Protein AF-A0A1X2GRR2-F1 (afdb_monomer)

Mean predicted aligned error: 10.06 Å

Radius of gyration: 29.76 Å; Cα contacts (8 Å, |Δi|>4): 1012; chains: 1; bounding box: 67×93×91 Å

InterPro domains:
  IPR001394 Peptidase C19, ubiquitin carboxyl-terminal hydrolase [PF00443] (176-489)
  IPR002083 MATH/TRAF domain [PF22486] (32-148)
  IPR002083 MATH/TRAF domain [PS50144] (28-150)
  IPR002083 MATH/TRAF domain [SM00061] (33-133)
  IPR008974 TRAF-like [G3DSA:2.60.210.10] (25-172)
  IPR018200 Ubiquitin specific protease, conserved site [PS00972] (177-192)
  IPR018200 Ubiquitin specific protease, conserved site [PS00973] (408-425)
  IPR028889 Ubiquitin specific protease UPS, catalytic domain [PS50235] (176-492)
  IPR038765 Papain-like cysteine peptidase superfamily [SSF54001] (171-512)
  IPR050164 Ubiquitin carboxyl-terminal hydrolases [PTHR24006] (42-492)

Solvent-accessible surface area (backbone atoms only — not comparable to full-atom values): 29250 Å² total; per-residue (Å²): 142,83,87,91,80,81,80,80,74,67,75,79,67,60,87,85,76,81,86,66,87,82,59,52,69,72,30,73,48,74,50,77,37,79,42,73,55,55,88,75,58,55,67,71,42,73,50,68,75,49,76,53,69,92,42,44,35,30,41,37,38,14,75,57,22,63,97,42,72,66,13,25,14,43,31,44,32,53,67,59,97,86,59,62,85,84,46,70,48,33,34,42,36,34,46,32,44,14,15,75,90,40,68,82,48,56,52,77,51,71,54,73,44,41,35,29,77,90,40,48,58,53,74,31,60,76,60,42,52,48,74,53,33,50,76,70,42,26,39,45,91,47,19,27,28,40,35,36,42,41,30,30,38,60,61,93,54,80,54,60,69,54,78,66,93,81,63,53,24,27,84,79,66,71,38,41,16,35,49,69,76,75,33,39,32,37,57,47,24,51,50,53,56,48,54,43,31,28,45,55,44,54,39,50,47,43,44,81,75,67,94,70,89,52,71,58,43,47,65,57,30,48,40,51,50,55,50,44,52,73,70,46,70,58,56,42,75,57,66,59,37,47,38,18,75,67,44,53,83,66,55,36,57,46,78,65,58,51,68,61,52,50,51,56,50,52,56,53,46,46,65,64,17,57,96,42,90,24,42,63,47,58,53,66,36,30,41,20,35,32,36,41,37,40,36,40,73,91,48,102,48,72,52,72,49,79,45,77,38,63,60,46,79,32,56,44,78,100,20,65,28,58,67,51,19,52,53,59,61,47,44,70,44,78,24,45,86,95,56,38,40,77,42,88,97,65,45,74,34,46,24,38,36,34,43,44,36,47,39,83,28,49,37,37,38,37,36,45,49,36,67,47,75,40,78,89,78,73,40,78,43,74,60,41,57,41,36,45,75,64,66,62,47,77,45,56,93,61,37,72,50,78,90,61,83,46,38,26,32,59,34,31,38,34,29,40,34,48,53,96,95,54,66,49,36,27,20,39,35,39,63,63,93,60,100,55,38,31,37,37,49,40,50,42,36,41,60,48,53,70,56,63,65,41,66,61,24,22,32,35,92,61,85,73,70,100,63,90,70,98,79,7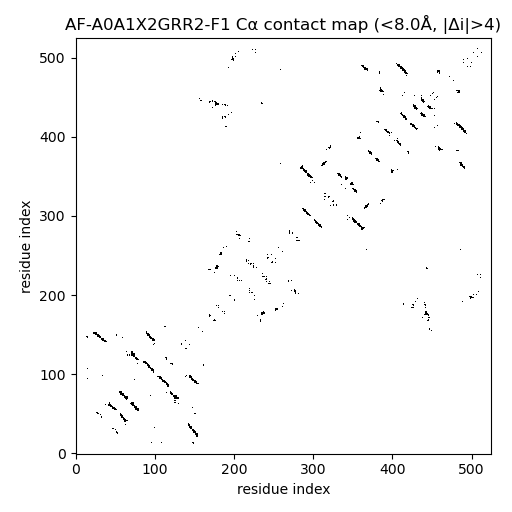0,54,74,72,60,60,48,51,58,34,20,26,58,37,35,39,34,29,35,30,55,94,45,43,71,64,39,53,37,84,85,50,78,87,67,54,49,68,72,69,70,56,57,58,67,61,61,73,59,67,81,78,78,130

Secondary structure (DSSP, 8-state):
-----SSSSSTTSSPPPPP-TT--EEEEEEEEEEES-GGG--SSEEEEEEEETTEEEEEEEETT-SSSTTEEEEEEEE--TT--TT-EEEEEEEEEEEETTEEEEEEEEEEEEEEESS--EEEEEEEEEHHHHHHTTSSBTTBEEEEEEEEEE--SSS-TT--GGG--HHHHHS---B---SS-HHHHHHHHHHHT-HHHHHHHHTS---S---TT-HHHHHHHHHHHHHH-SSPB--HHHHHHTT--TTGGG----HHHHHHHHHHHHHHHHTTSTTTTHHHHHH-EEEEEEEEESSSS-EEEEEEEES-EEEE-TT-SBHHHHHHHHTSPEEE-GGG-EEETTTEEE-EEEEEEEEE--SEEEEEEE-EEEETTTTEEEE--B--B--SEEE-GGGBS--SS--EEEEEEEEEEEE-SSSEEEEEEE--SSSS-EEEEETTEEEEE-HHHHTGGGS-BSS---SS--TT--HHHHHHTTEEEEEEEEEEGGGHHHHTPPP-GGGS-HHHHHHHHHHTTTTS--

Sequence (525 aa):
MHSPNKHKHDEKQQPTLPDLRGLEVTDTQVCQWHIKEWSKLSQKCHGPMFQVGGYYWRLLLYPQGNGIRDTVSLYLEIMTDELPDDWAVCAQFCLSIANPTKPNHRFDNHTTHRFCAEEVDWGFTRFYDLKQLEKNHYLSHDQTVISVMLRTVKDPTGVLWRSFANYDSRKETGYVGIKNQGATCYMNSLLQSLFCINAFRLAVYQIPVGQEHSSKNVGLALQKVFYQLEQSKDPINTTELTRSFGWDTVDGFMQHDVQEFSRILLENLETKMKNTPADGSIERLFVGKMKSFIKCIDVEYESSRVEDFYDIQLNVVDCPDVKASFQQYVQEETMDGENQYMAEGHGLQNARKGVIFERFPPVLHLHLKRFHYNAVDNVMVKINDRYEFPSTLCLNEFCTDTSQEYTYQLQSVLVHSGDLDSGHYFAIIHPGKEEKWFKFDDEFVIPVTQTEVFEDNFGQTTPAPRMALPAMSPTDATKNFTNAYMLVYLQKSLLDSLLHPVTDADIPVHLRFGQKDLNKKCWIM

Organism: NCBI:txid101127

Nearest PDB structures (foldseek):
  5kye-assembly2_B  TM=9.660E-01  e=2.876E-46  Homo sapiens
  7cm2-assembly1_A  TM=9.521E-01  e=3.226E-43  Homo sapiens
  7xhk-assembly1_B  TM=9.499E-01  e=7.039E-43  Homo sapiens
  5fwi-assembly1_C  TM=9.406E-01  e=6.798E-41  Homo sapiens
  9fiu-assembly2_B  TM=9.412E-01  e=2.317E-40  Homo sapiens

pLDDT: mean 86.51, std 16.3, range [29.38, 98.62]

Foldseek 3Di:
DDDDDPPPPPPLQDDDFDDPPPFDFQWKDKDKFKFDALVPDDQWDWGDWDDTPNWIKIKIWRLQFDVDGQAIWIKIFTDPPPPDQFDKWKKKKKKKQAAPVGSNLIDIDIDIAIDHPVRRMDGGRRRDGNVVCVVSRSQDPSIIMIMMIMTITDDPFSCVRHDCPPDFQCVRPVWFFAAQLAQCQLVRQVLVLQLLFVLSLLLLLQQDDPPPPDLQPLSVLSLLVSVCRNPPRFHHYSVSNCVNVVDDSVNSNDHDDSVVVVVVSLVVVQVRCPPTPSHCVSVQAQKFKKKKKKAFDPDGDIDIDIDIDRAAEFEPPPAQEPVSRLVVQFDWDWQDDPRFDQGVVPGGGTITIGMATATGHQKYKYFYPQWDQDPVVRDIWGNQAFYFYDQKDFCCVRHPDPVDGQIWGWAKFWKWWDIDVDIGIWMWGDSAPDPWIWIRRRRHITTDDPCVRTVLARGDNDDDPPDDDPDDDPVVVRSNRMHGGMIIIGRPVCRCVRNPDDDPVSRDPVSVPVVVVVVVVPPDD

Structure (mmCIF, N/CA/C/O backbone):
data_AF-A0A1X2GRR2-F1
#
_entry.id   AF-A0A1X2GRR2-F1
#
loop_
_atom_site.group_PDB
_atom_site.id
_atom_site.type_symbol
_atom_site.label_atom_id
_atom_site.label_alt_id
_atom_site.label_comp_id
_atom_site.label_asym_id
_atom_site.label_entity_id
_atom_site.label_seq_id
_atom_site.pdbx_PDB_ins_code
_atom_site.Cartn_x
_atom_site.Cartn_y
_atom_site.Cartn_z
_atom_site.occupancy
_atom_site.B_iso_or_equiv
_atom_site.auth_seq_id
_atom_site.auth_comp_id
_atom_site.auth_asym_id
_atom_site.auth_atom_id
_atom_site.pdbx_PDB_model_num
ATOM 1 N N . MET A 1 1 ? 4.171 -50.796 -31.553 1.00 35.50 1 MET A N 1
ATOM 2 C CA . MET A 1 1 ? 5.296 -50.026 -30.980 1.00 35.50 1 MET A CA 1
ATOM 3 C C . MET A 1 1 ? 5.437 -48.738 -31.777 1.00 35.50 1 MET A C 1
ATOM 5 O O . MET A 1 1 ? 5.972 -48.754 -32.875 1.00 35.50 1 MET A O 1
ATOM 9 N N . HIS A 1 2 ? 4.843 -47.652 -31.292 1.00 33.16 2 HIS A N 1
ATOM 10 C CA . HIS A 1 2 ? 5.022 -46.305 -31.836 1.00 33.16 2 HIS A CA 1
ATOM 11 C C . HIS A 1 2 ? 5.703 -45.494 -30.739 1.00 33.16 2 HIS A C 1
ATOM 13 O O . HIS A 1 2 ? 5.140 -45.357 -29.657 1.00 33.16 2 HIS A O 1
ATOM 19 N N . SER A 1 3 ? 6.929 -45.037 -30.990 1.00 29.38 3 SER A N 1
ATOM 20 C CA . SER A 1 3 ? 7.673 -44.173 -30.072 1.00 29.38 3 SER A CA 1
ATOM 21 C C . SER A 1 3 ? 7.195 -42.726 -30.213 1.00 29.38 3 SER A C 1
ATOM 23 O O . SER A 1 3 ? 7.355 -42.160 -31.295 1.00 29.38 3 SER A O 1
ATOM 25 N N . PRO A 1 4 ? 6.688 -42.082 -29.148 1.00 38.88 4 PRO A N 1
ATOM 26 C CA . PRO A 1 4 ? 6.468 -40.647 -29.115 1.00 38.88 4 PRO A CA 1
ATOM 27 C C . PRO A 1 4 ? 7.668 -40.003 -28.414 1.00 38.88 4 PRO A C 1
ATOM 29 O O . PRO A 1 4 ? 7.701 -39.917 -27.193 1.00 38.88 4 PRO A O 1
ATOM 32 N N . ASN A 1 5 ? 8.709 -39.616 -29.157 1.00 35.03 5 ASN A N 1
ATOM 33 C CA . ASN A 1 5 ? 9.834 -38.893 -28.545 1.00 35.03 5 ASN A CA 1
ATOM 34 C C . ASN A 1 5 ? 10.646 -38.054 -29.547 1.00 35.03 5 ASN A C 1
ATOM 36 O O . ASN A 1 5 ? 11.865 -38.165 -29.633 1.00 35.03 5 ASN A O 1
ATOM 40 N N . LYS A 1 6 ? 9.966 -37.205 -30.329 1.00 33.22 6 LYS A N 1
ATOM 41 C CA . LYS A 1 6 ? 10.629 -36.173 -31.152 1.00 33.22 6 LYS A CA 1
ATOM 42 C C . LYS A 1 6 ? 10.400 -34.729 -30.686 1.00 33.22 6 LYS A C 1
ATOM 44 O O . LYS A 1 6 ? 11.060 -33.848 -31.208 1.00 33.22 6 LYS A O 1
ATOM 49 N N . HIS A 1 7 ? 9.564 -34.483 -29.673 1.00 32.44 7 HIS A N 1
ATOM 50 C CA . HIS A 1 7 ? 9.246 -33.115 -29.227 1.00 32.44 7 HIS A CA 1
ATOM 51 C C . HIS A 1 7 ? 10.028 -32.607 -28.000 1.00 32.44 7 HIS A C 1
ATOM 53 O O . HIS A 1 7 ? 9.889 -31.445 -27.655 1.00 32.44 7 HIS A O 1
ATOM 59 N N . LYS A 1 8 ? 10.881 -33.419 -27.355 1.00 30.50 8 LYS A N 1
ATOM 60 C CA . LYS A 1 8 ? 11.639 -33.002 -26.150 1.00 30.50 8 LYS A CA 1
ATOM 61 C C . LYS A 1 8 ? 13.083 -32.533 -26.395 1.00 30.50 8 LYS A C 1
ATOM 63 O O . LYS A 1 8 ? 13.771 -32.190 -25.440 1.00 30.50 8 LYS A O 1
ATOM 68 N N . HIS A 1 9 ? 13.571 -32.536 -27.639 1.00 29.91 9 HIS A N 1
ATOM 69 C CA . HIS A 1 9 ? 14.972 -32.193 -27.939 1.00 29.91 9 HIS A CA 1
ATOM 70 C C . HIS A 1 9 ? 15.207 -30.754 -28.436 1.00 29.91 9 HIS A C 1
ATOM 72 O O . HIS A 1 9 ? 16.358 -30.314 -28.417 1.00 29.91 9 HIS A O 1
ATOM 78 N N . ASP A 1 10 ? 14.155 -30.005 -28.784 1.00 33.16 10 ASP A N 1
ATOM 79 C CA . ASP A 1 10 ? 14.280 -28.616 -29.261 1.00 33.16 10 ASP A CA 1
ATOM 80 C C . ASP A 1 10 ? 14.211 -27.558 -28.142 1.00 33.16 10 ASP A C 1
ATOM 82 O O . ASP A 1 10 ? 14.703 -26.446 -28.319 1.00 33.16 10 ASP A O 1
ATOM 86 N N . GLU A 1 11 ? 13.718 -27.896 -26.944 1.00 36.94 11 GLU A N 1
ATOM 87 C CA . GLU A 1 11 ? 13.597 -26.936 -25.827 1.00 36.94 11 GLU A CA 1
ATOM 88 C C . GLU A 1 11 ? 14.941 -26.500 -25.210 1.00 36.94 11 GLU A C 1
ATOM 90 O O . GLU A 1 11 ? 15.009 -25.474 -24.542 1.00 36.94 11 GLU A O 1
ATOM 95 N N . LYS A 1 12 ? 16.045 -27.226 -25.442 1.00 40.47 12 LYS A N 1
ATOM 96 C CA . LYS A 1 12 ? 17.364 -26.895 -24.856 1.00 40.47 12 LYS A CA 1
ATOM 97 C C . LYS A 1 12 ? 18.207 -25.905 -25.670 1.00 40.47 12 LYS A C 1
ATOM 99 O O . LYS A 1 12 ? 19.346 -25.648 -25.292 1.00 40.47 12 LYS A O 1
ATOM 104 N N . GLN A 1 13 ? 17.691 -25.374 -26.779 1.00 53.25 13 GLN A N 1
ATOM 105 C CA . GLN A 1 13 ? 18.485 -24.575 -27.727 1.00 53.25 13 GLN A CA 1
ATOM 106 C C . GLN A 1 13 ? 18.235 -23.062 -27.641 1.00 53.25 13 GLN A C 1
ATOM 108 O O . GLN A 1 13 ? 18.992 -22.292 -28.227 1.00 53.25 13 GLN A O 1
ATOM 113 N N . GLN A 1 14 ? 17.231 -22.607 -26.888 1.00 62.09 14 GLN A N 1
ATOM 114 C CA . GLN A 1 14 ? 16.845 -21.191 -26.824 1.00 62.09 14 GLN A CA 1
ATOM 115 C C . GLN A 1 14 ? 17.313 -20.514 -25.524 1.00 62.09 14 GLN A C 1
ATOM 117 O O . GLN A 1 14 ? 17.547 -21.215 -24.532 1.00 62.09 14 GLN A O 1
ATOM 122 N N . PRO A 1 15 ? 17.515 -19.180 -25.519 1.00 66.69 15 PRO A N 1
ATOM 123 C CA . PRO A 1 15 ? 17.729 -18.411 -24.294 1.00 66.69 15 PRO A CA 1
ATOM 124 C C . PRO A 1 15 ? 16.614 -18.703 -23.287 1.00 66.69 15 PRO A C 1
ATOM 126 O O . PRO A 1 15 ? 15.466 -18.883 -23.677 1.00 66.69 15 PRO A O 1
ATOM 129 N N . THR A 1 16 ? 16.933 -18.783 -21.998 1.00 75.62 16 THR A N 1
ATOM 130 C CA . THR A 1 16 ? 15.918 -18.979 -20.955 1.00 75.62 16 THR A CA 1
ATOM 131 C C . THR A 1 16 ? 15.627 -17.654 -20.281 1.00 75.62 16 THR A C 1
ATOM 133 O O . THR A 1 16 ? 16.532 -17.020 -19.742 1.00 75.62 16 THR A O 1
ATOM 136 N N . LEU A 1 17 ? 14.361 -17.257 -20.291 1.00 85.69 17 LEU A N 1
ATOM 137 C CA . LEU A 1 17 ? 13.881 -16.092 -19.562 1.00 85.69 17 LEU A CA 1
ATOM 138 C C . LEU A 1 17 ? 13.342 -16.493 -18.182 1.00 85.69 17 LEU A C 1
ATOM 140 O O . LEU A 1 17 ? 12.658 -17.520 -18.099 1.00 85.69 17 LEU A O 1
ATOM 144 N N . PRO A 1 18 ? 13.601 -15.696 -17.126 1.00 84.69 18 PRO A N 1
ATOM 145 C CA . PRO A 1 18 ? 13.010 -15.920 -15.810 1.00 84.69 18 PRO A CA 1
ATOM 146 C C . PRO A 1 18 ? 11.480 -15.971 -15.858 1.00 84.69 18 PRO A C 1
ATOM 148 O O . PRO A 1 18 ? 10.856 -15.365 -16.735 1.00 84.69 18 PRO A O 1
ATOM 151 N N . ASP A 1 19 ? 10.883 -16.672 -14.896 1.00 81.38 19 ASP A N 1
ATOM 152 C CA . ASP A 1 19 ? 9.433 -16.675 -14.701 1.00 81.38 19 ASP A CA 1
ATOM 153 C C . ASP A 1 19 ? 8.919 -15.266 -14.351 1.00 81.38 19 ASP A C 1
ATOM 155 O O . ASP A 1 19 ? 9.560 -14.520 -13.608 1.00 81.38 19 ASP A O 1
ATOM 159 N N . LEU A 1 20 ? 7.757 -14.909 -14.899 1.00 81.19 20 LEU A N 1
ATOM 160 C CA . LEU A 1 20 ? 7.111 -13.604 -14.744 1.00 81.19 20 LEU A CA 1
ATOM 161 C C . LEU A 1 20 ? 6.068 -13.582 -13.613 1.00 81.19 20 LEU A C 1
ATOM 163 O O . LEU A 1 20 ? 5.312 -12.620 -13.503 1.00 81.19 20 LEU A O 1
ATOM 167 N N . ARG A 1 21 ? 6.030 -14.625 -12.769 1.00 70.50 21 ARG A N 1
ATOM 168 C CA . ARG A 1 21 ? 5.230 -14.696 -11.529 1.00 70.50 21 ARG A CA 1
ATOM 169 C C . ARG A 1 21 ? 3.753 -14.340 -11.727 1.00 70.50 21 ARG A C 1
ATOM 171 O O . ARG A 1 21 ? 3.170 -13.597 -10.947 1.00 70.50 21 ARG A O 1
ATOM 178 N N . GLY A 1 22 ? 3.152 -14.872 -12.788 1.00 73.69 22 GLY A N 1
ATOM 179 C CA . GLY A 1 22 ? 1.725 -14.695 -13.065 1.00 73.69 22 GLY A CA 1
ATOM 180 C C . GLY A 1 22 ? 1.360 -13.474 -13.913 1.00 73.69 22 GLY A C 1
ATOM 181 O O . GLY A 1 22 ? 0.179 -13.306 -14.210 1.00 73.69 22 GLY A O 1
ATOM 182 N N . LEU A 1 23 ? 2.326 -12.658 -14.364 1.00 84.38 23 LEU A N 1
ATOM 183 C CA . LEU A 1 23 ? 2.036 -11.660 -15.398 1.00 84.38 23 LEU A CA 1
ATOM 184 C C . LEU A 1 23 ? 1.640 -12.348 -16.712 1.00 84.38 23 LEU A C 1
ATOM 186 O O . LEU A 1 23 ? 2.278 -13.303 -17.163 1.00 84.38 23 LEU A O 1
ATOM 190 N N . GLU A 1 24 ? 0.584 -11.834 -17.337 1.00 88.94 24 GLU A N 1
ATOM 191 C CA . GLU A 1 24 ? 0.041 -12.371 -18.581 1.00 88.94 24 GLU A CA 1
ATOM 192 C C . GLU A 1 24 ? 0.979 -12.035 -19.751 1.00 88.94 24 GLU A C 1
ATOM 194 O O . GLU A 1 24 ? 1.121 -10.875 -20.151 1.00 88.94 24 GLU A O 1
ATOM 199 N N . VAL A 1 25 ? 1.629 -13.059 -20.306 1.00 91.81 25 VAL A N 1
ATOM 200 C CA . VAL A 1 25 ? 2.426 -12.930 -21.530 1.00 91.81 25 VAL A CA 1
ATOM 201 C C . VAL A 1 25 ? 1.478 -12.839 -22.718 1.00 91.81 25 VAL A C 1
ATOM 203 O O . VAL A 1 25 ? 0.693 -13.754 -22.954 1.00 91.81 25 VAL A O 1
ATOM 206 N N . THR A 1 26 ? 1.559 -11.744 -23.471 1.00 93.06 26 THR A N 1
ATOM 207 C CA . THR A 1 26 ? 0.682 -11.516 -24.627 1.00 93.06 26 THR A CA 1
ATOM 208 C C . THR A 1 26 ? 1.210 -12.173 -25.891 1.00 93.06 26 THR A C 1
ATOM 210 O O . THR A 1 26 ? 0.425 -12.669 -26.693 1.00 93.06 26 THR A O 1
ATOM 213 N N . ASP A 1 27 ? 2.530 -12.196 -26.072 1.00 94.56 27 ASP A N 1
ATOM 214 C CA . ASP A 1 27 ? 3.179 -12.807 -27.227 1.00 94.56 27 ASP A CA 1
ATOM 215 C C . ASP A 1 27 ? 4.635 -13.164 -26.894 1.00 94.56 27 ASP A C 1
ATOM 217 O O . ASP A 1 27 ? 5.236 -12.626 -25.958 1.00 94.56 27 ASP A O 1
ATOM 221 N N . THR A 1 28 ? 5.214 -14.114 -27.622 1.00 94.88 28 THR A N 1
ATOM 222 C CA . THR A 1 28 ? 6.602 -14.550 -27.444 1.00 94.88 28 THR A CA 1
ATOM 223 C C . THR A 1 28 ? 7.218 -14.942 -28.772 1.00 94.88 28 THR A C 1
ATOM 225 O O . THR A 1 28 ? 6.687 -15.784 -29.493 1.00 94.88 28 THR A O 1
ATOM 228 N N . GLN A 1 29 ? 8.406 -14.416 -29.052 1.00 94.44 29 GLN A N 1
ATOM 229 C CA . GLN A 1 29 ? 9.152 -14.782 -30.247 1.00 94.44 29 GLN A CA 1
ATOM 230 C C . GLN A 1 29 ? 10.656 -14.820 -29.988 1.00 94.44 29 GLN A C 1
ATOM 232 O O . GLN A 1 29 ? 11.180 -14.174 -29.080 1.00 94.44 29 GLN A O 1
ATOM 237 N N . VAL A 1 30 ? 11.359 -15.580 -30.825 1.00 93.69 30 VAL A N 1
ATOM 238 C CA . VAL A 1 30 ? 12.819 -15.582 -30.896 1.00 93.69 30 VAL A CA 1
ATOM 239 C C . VAL A 1 30 ? 13.236 -15.105 -32.279 1.00 93.69 30 VAL A C 1
ATOM 241 O O . VAL A 1 30 ? 12.767 -15.635 -33.284 1.00 93.69 30 VAL A O 1
ATOM 244 N N . CYS A 1 31 ? 14.141 -14.134 -32.330 1.00 94.56 31 CYS A N 1
ATOM 245 C CA . CYS A 1 31 ? 14.739 -13.641 -33.563 1.00 94.56 31 CYS A CA 1
ATOM 246 C C . CYS A 1 31 ? 16.255 -13.859 -33.536 1.00 94.56 31 CYS A C 1
ATOM 248 O O . CYS A 1 31 ? 16.897 -13.716 -32.494 1.00 94.56 31 CYS A O 1
ATOM 250 N N . GLN A 1 32 ? 16.833 -14.222 -34.682 1.00 94.50 32 GLN A N 1
ATOM 251 C CA . GLN A 1 32 ? 18.264 -14.479 -34.835 1.00 94.50 32 GLN A CA 1
ATOM 252 C C . GLN A 1 32 ? 18.849 -13.653 -35.975 1.00 94.50 32 GLN A C 1
ATOM 254 O O . GLN A 1 32 ? 18.306 -13.593 -37.078 1.00 94.50 32 GLN A O 1
ATOM 259 N N . TRP A 1 33 ? 20.023 -13.090 -35.730 1.00 96.19 33 TRP A N 1
ATOM 260 C CA . TRP A 1 33 ? 20.804 -12.321 -36.676 1.00 96.19 33 TRP A CA 1
ATOM 261 C C . TRP A 1 33 ? 22.175 -12.964 -36.869 1.00 96.19 33 TRP A C 1
ATOM 263 O O . TRP A 1 33 ? 23.028 -12.961 -35.981 1.00 96.19 33 TRP A O 1
ATOM 273 N N . HIS A 1 34 ? 22.376 -13.528 -38.058 1.00 95.62 34 HIS A N 1
ATOM 274 C CA . HIS A 1 34 ? 23.629 -14.165 -38.445 1.00 95.62 34 HIS A CA 1
ATOM 275 C C . HIS A 1 34 ? 24.565 -13.126 -39.066 1.00 95.62 34 HIS A C 1
ATOM 277 O O . HIS A 1 34 ? 24.311 -12.631 -40.167 1.00 95.62 34 HIS A O 1
ATOM 283 N N . ILE A 1 35 ? 25.657 -12.820 -38.373 1.00 96.12 35 ILE A N 1
ATOM 284 C CA . ILE A 1 35 ? 26.683 -11.880 -38.822 1.00 96.12 35 ILE A CA 1
ATOM 285 C C . ILE A 1 35 ? 27.817 -12.691 -39.443 1.00 96.12 35 ILE A C 1
ATOM 287 O O . ILE A 1 35 ? 28.409 -13.540 -38.781 1.00 96.12 35 ILE A O 1
ATOM 291 N N . LYS A 1 36 ? 28.099 -12.439 -40.727 1.00 94.38 36 LYS A N 1
ATOM 292 C CA . LYS A 1 36 ? 29.127 -13.163 -41.497 1.00 94.38 36 LYS A CA 1
ATOM 293 C C . LYS A 1 36 ? 30.471 -12.434 -41.596 1.00 94.38 36 LYS A C 1
ATOM 295 O O . LYS A 1 36 ? 31.463 -13.074 -41.923 1.00 94.38 36 LYS A O 1
ATOM 300 N N . GLU A 1 37 ? 30.474 -11.119 -41.388 1.00 94.38 37 GLU A N 1
ATOM 301 C CA . GLU A 1 37 ? 31.654 -10.255 -41.526 1.00 94.38 37 GLU A CA 1
ATOM 302 C C . GLU A 1 37 ? 31.635 -9.170 -40.433 1.00 94.38 37 GLU A C 1
ATOM 304 O O . GLU A 1 37 ? 31.295 -8.014 -40.690 1.00 94.38 37 GLU A O 1
ATOM 309 N N . TRP A 1 38 ? 31.925 -9.552 -39.184 1.00 94.50 38 TRP A N 1
ATOM 310 C CA . TRP A 1 38 ? 31.901 -8.660 -38.015 1.00 94.50 38 TRP A CA 1
ATOM 311 C C . TRP A 1 38 ? 32.826 -7.449 -38.175 1.00 94.50 38 TRP A C 1
ATOM 313 O O . TRP A 1 38 ? 32.446 -6.321 -37.865 1.00 94.50 38 TRP A O 1
ATOM 323 N N . SER A 1 39 ? 34.020 -7.662 -38.721 1.00 92.00 39 SER A N 1
ATOM 324 C CA . SER A 1 39 ? 35.040 -6.638 -38.946 1.00 92.00 39 SER A CA 1
ATOM 325 C C . SER A 1 39 ? 34.598 -5.506 -39.881 1.00 92.00 39 SER A C 1
ATOM 327 O O . SER A 1 39 ? 35.150 -4.408 -39.816 1.00 92.00 39 SER A O 1
ATOM 329 N N . LYS A 1 40 ? 33.594 -5.750 -40.735 1.00 94.19 40 LYS A N 1
ATOM 330 C CA . LYS A 1 40 ? 33.056 -4.768 -41.690 1.00 94.19 40 LYS A CA 1
ATOM 331 C C . LYS A 1 40 ? 31.858 -3.985 -41.159 1.00 94.19 40 LYS A C 1
ATOM 333 O O . LYS A 1 40 ? 31.351 -3.110 -41.862 1.00 94.19 40 LYS A O 1
ATOM 338 N N . LEU A 1 41 ? 31.376 -4.306 -39.960 1.00 93.81 41 LEU A N 1
ATOM 339 C CA . LEU A 1 41 ? 30.229 -3.628 -39.372 1.00 93.81 41 LEU A CA 1
ATOM 340 C C . LEU A 1 41 ? 30.546 -2.156 -39.081 1.00 93.81 41 LEU A C 1
ATOM 342 O O . LEU A 1 41 ? 31.623 -1.809 -38.594 1.00 93.81 41 LEU A O 1
ATOM 346 N N . SER A 1 42 ? 29.578 -1.282 -39.355 1.00 93.69 42 SER A N 1
ATOM 347 C CA . SER A 1 42 ? 29.645 0.123 -38.959 1.00 93.69 42 SER A CA 1
ATOM 348 C C . SER A 1 42 ? 29.542 0.278 -37.441 1.00 93.69 42 SER A C 1
ATOM 350 O O . SER A 1 42 ? 29.105 -0.620 -36.722 1.00 93.69 42 SER A O 1
ATOM 352 N N . GLN A 1 43 ? 29.895 1.464 -36.938 1.00 92.25 43 GLN A N 1
ATOM 353 C CA . GLN A 1 43 ? 29.811 1.777 -35.508 1.00 92.25 43 GLN A CA 1
ATOM 354 C C . GLN A 1 43 ? 28.407 1.544 -34.922 1.00 92.25 43 GLN A C 1
ATOM 356 O O . GLN A 1 43 ? 28.302 1.126 -33.775 1.00 92.25 43 GLN A O 1
ATOM 361 N N . LYS A 1 44 ? 27.351 1.799 -35.705 1.00 95.94 44 LYS A N 1
ATOM 362 C CA . LYS A 1 44 ? 25.947 1.516 -35.380 1.00 95.94 44 LYS A CA 1
ATOM 363 C C . LYS A 1 44 ? 25.376 0.612 -36.469 1.00 95.94 44 LYS A C 1
ATOM 365 O O . LYS A 1 44 ? 25.503 0.947 -37.648 1.00 95.94 44 LYS A O 1
ATOM 370 N N . CYS A 1 45 ? 24.772 -0.510 -36.092 1.00 95.31 45 CYS A N 1
ATOM 371 C CA . CYS A 1 45 ? 24.181 -1.485 -37.007 1.00 95.31 45 CYS A CA 1
ATOM 372 C C . CYS A 1 45 ? 22.798 -1.923 -36.519 1.00 95.31 45 CYS A C 1
ATOM 374 O O . CYS A 1 45 ? 22.585 -2.057 -35.316 1.00 95.31 45 CYS A O 1
ATOM 376 N N . HIS A 1 46 ? 21.896 -2.219 -37.455 1.00 96.44 46 HIS A N 1
ATOM 377 C CA . HIS A 1 46 ? 20.575 -2.763 -37.148 1.00 96.44 46 HIS A CA 1
ATOM 378 C C . HIS A 1 46 ? 20.458 -4.198 -37.663 1.00 96.44 46 HIS A C 1
ATOM 380 O O . HIS A 1 46 ? 20.905 -4.507 -38.770 1.00 96.44 46 HIS A O 1
ATOM 386 N N . GLY A 1 47 ? 19.862 -5.062 -36.848 1.00 95.25 47 GLY A N 1
ATOM 387 C CA . GLY A 1 47 ? 19.519 -6.429 -37.212 1.00 95.25 47 GLY A CA 1
ATOM 388 C C . GLY A 1 47 ? 18.222 -6.526 -38.025 1.00 95.25 47 GLY A C 1
ATOM 389 O O . GLY A 1 47 ? 17.635 -5.507 -38.398 1.00 95.25 47 GLY A O 1
ATOM 390 N N . PRO A 1 48 ? 17.756 -7.755 -38.309 1.00 95.00 48 PRO A N 1
ATOM 391 C CA . PRO A 1 48 ? 16.492 -7.980 -38.997 1.00 95.00 48 PRO A CA 1
ATOM 392 C C . PRO A 1 48 ? 15.308 -7.468 -38.169 1.00 95.00 48 PRO A C 1
ATOM 394 O O . PRO A 1 48 ? 15.327 -7.520 -36.937 1.00 95.00 48 PRO A O 1
ATOM 397 N N . MET A 1 49 ? 14.272 -7.008 -38.870 1.00 95.12 49 MET A N 1
ATOM 398 C CA . MET A 1 49 ? 13.001 -6.622 -38.264 1.00 95.12 49 MET A CA 1
ATOM 399 C C . MET A 1 49 ? 12.128 -7.850 -38.009 1.00 95.12 49 MET A C 1
ATOM 401 O O . MET A 1 49 ? 12.105 -8.781 -38.816 1.00 95.12 49 MET A O 1
ATOM 405 N N . PHE A 1 50 ? 11.398 -7.836 -36.901 1.00 96.00 50 PHE A N 1
ATOM 406 C CA . PHE A 1 50 ? 10.460 -8.888 -36.513 1.00 96.00 50 PHE A CA 1
ATOM 407 C C . PHE A 1 50 ? 9.297 -8.289 -35.711 1.00 96.00 50 PHE A C 1
ATOM 409 O O . PHE A 1 50 ? 9.396 -7.159 -35.237 1.00 96.00 50 PHE A O 1
ATOM 416 N N . GLN A 1 51 ? 8.182 -9.013 -35.596 1.00 95.31 51 GLN A N 1
ATOM 417 C CA . GLN A 1 51 ? 6.959 -8.505 -34.972 1.00 95.31 51 GLN A CA 1
ATOM 418 C C . GLN A 1 51 ? 6.578 -9.352 -33.760 1.00 95.31 51 GLN A C 1
ATOM 420 O O . GLN A 1 51 ? 6.466 -10.570 -33.881 1.00 95.31 51 GLN A O 1
ATOM 425 N N . VAL A 1 52 ? 6.350 -8.696 -32.618 1.00 95.62 52 VAL A N 1
ATOM 426 C CA . VAL A 1 52 ? 5.905 -9.332 -31.367 1.00 95.62 52 VAL A CA 1
ATOM 427 C C . VAL A 1 52 ? 4.918 -8.413 -30.663 1.00 95.62 52 VAL A C 1
ATOM 429 O O . VAL A 1 52 ? 5.188 -7.220 -30.502 1.00 95.62 52 VAL A O 1
ATOM 432 N N . GLY A 1 53 ? 3.770 -8.956 -30.261 1.00 91.00 53 GLY A N 1
ATOM 433 C CA . GLY A 1 53 ? 2.743 -8.226 -29.515 1.00 91.00 53 GLY A CA 1
ATOM 434 C C . GLY A 1 53 ? 2.132 -7.056 -30.289 1.00 91.00 53 GLY A C 1
ATOM 435 O O . GLY A 1 53 ? 1.706 -6.082 -29.682 1.00 91.00 53 GLY A O 1
ATOM 436 N N . GLY A 1 54 ? 2.135 -7.120 -31.625 1.00 91.38 54 GLY A N 1
ATOM 437 C CA . GLY A 1 54 ? 1.656 -6.046 -32.505 1.00 91.38 54 GLY A CA 1
ATOM 438 C C . GLY A 1 54 ? 2.696 -4.970 -32.838 1.00 91.38 54 GLY A C 1
ATOM 439 O O . GLY A 1 54 ? 2.451 -4.176 -33.740 1.00 91.38 54 GLY A O 1
ATOM 440 N N . TYR A 1 55 ? 3.870 -4.990 -32.205 1.00 94.69 55 TYR A N 1
ATOM 441 C CA . TYR A 1 55 ? 4.936 -4.009 -32.418 1.00 94.69 55 TYR A CA 1
ATOM 442 C C . TYR A 1 55 ? 6.059 -4.561 -33.297 1.00 94.69 55 TYR A C 1
ATOM 444 O O . TYR A 1 55 ? 6.344 -5.762 -33.268 1.00 94.69 55 TYR A O 1
ATOM 452 N N . TYR A 1 56 ? 6.719 -3.680 -34.052 1.00 95.75 56 TYR A N 1
ATOM 453 C CA . TYR A 1 56 ? 7.894 -4.017 -34.855 1.00 95.75 56 TYR A CA 1
ATOM 454 C C . TYR A 1 56 ? 9.178 -3.702 -34.098 1.00 95.75 56 TYR A C 1
ATOM 456 O O . TYR A 1 56 ? 9.408 -2.573 -33.673 1.00 95.75 56 TYR A O 1
ATOM 464 N N . TRP A 1 57 ? 10.036 -4.707 -33.994 1.00 97.06 57 TRP A N 1
ATOM 465 C CA . TRP A 1 57 ? 11.270 -4.680 -33.227 1.00 97.06 57 TRP A CA 1
ATOM 466 C C . TRP A 1 57 ? 12.469 -4.938 -34.128 1.00 97.06 57 TRP A C 1
ATOM 468 O O . TRP A 1 57 ? 12.364 -5.616 -35.156 1.00 97.06 57 TRP A O 1
ATOM 478 N N . ARG A 1 58 ? 13.639 -4.458 -33.712 1.00 97.06 58 ARG A N 1
ATOM 479 C CA . ARG A 1 58 ? 14.926 -4.833 -34.305 1.00 97.06 58 ARG A CA 1
ATOM 480 C C . ARG A 1 58 ? 16.041 -4.803 -33.268 1.00 97.06 58 ARG A C 1
ATOM 482 O O . ARG A 1 58 ? 15.970 -4.106 -32.260 1.00 97.06 58 ARG A O 1
ATOM 489 N N . LEU A 1 59 ? 17.095 -5.567 -33.532 1.00 97.50 59 LEU A N 1
ATOM 490 C CA . LEU A 1 59 ? 18.322 -5.506 -32.738 1.00 97.50 59 LEU A CA 1
ATOM 491 C C . LEU A 1 59 ? 19.13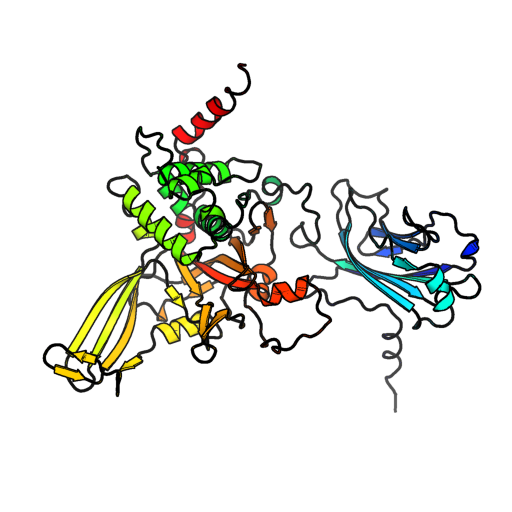1 -4.269 -33.124 1.00 97.50 59 LEU A C 1
ATOM 493 O O . LEU A 1 59 ? 19.294 -3.987 -34.311 1.00 97.50 59 LEU A O 1
ATOM 497 N N . LEU A 1 60 ? 19.692 -3.587 -32.132 1.00 97.56 60 LEU A N 1
ATOM 498 C CA . LEU A 1 60 ? 20.593 -2.457 -32.310 1.00 97.56 60 LEU A CA 1
ATOM 499 C C . LEU A 1 60 ? 21.964 -2.803 -31.716 1.00 97.56 60 LEU A C 1
ATOM 501 O O . LEU A 1 60 ? 22.103 -3.037 -30.517 1.00 97.56 60 LEU A O 1
ATOM 505 N N . LEU A 1 61 ? 22.984 -2.850 -32.570 1.00 97.69 61 LEU A N 1
ATOM 506 C CA . LEU A 1 61 ? 24.336 -3.287 -32.228 1.00 97.69 61 LEU A CA 1
ATOM 507 C C . LEU A 1 61 ? 25.348 -2.157 -32.425 1.00 97.69 61 LEU A C 1
ATOM 509 O O . LEU A 1 61 ? 25.412 -1.544 -33.492 1.00 97.69 61 LEU A O 1
ATOM 513 N N . TYR A 1 62 ? 26.211 -1.980 -31.425 1.00 97.44 62 TYR A N 1
ATOM 514 C CA . TYR A 1 62 ? 27.451 -1.219 -31.530 1.00 97.44 62 TYR A CA 1
ATOM 515 C C . TYR A 1 62 ? 28.629 -2.181 -31.324 1.00 97.44 62 TYR A C 1
ATOM 517 O O . TYR A 1 62 ? 28.982 -2.486 -30.179 1.00 97.44 62 TYR A O 1
ATOM 525 N N . PRO A 1 63 ? 29.251 -2.687 -32.405 1.00 94.44 63 PRO A N 1
ATOM 526 C CA . PRO A 1 63 ? 30.258 -3.746 -32.314 1.00 94.44 63 PRO A CA 1
ATOM 527 C C . PRO A 1 63 ? 31.557 -3.285 -31.638 1.00 94.44 63 PRO A C 1
ATOM 529 O O . PRO A 1 63 ? 32.316 -4.116 -31.161 1.00 94.44 63 PRO A O 1
ATOM 532 N N . GLN A 1 64 ? 31.807 -1.973 -31.592 1.00 92.50 64 GLN A N 1
ATOM 533 C CA . GLN A 1 64 ? 32.976 -1.344 -30.955 1.00 92.50 64 GLN A CA 1
ATOM 534 C C . GLN A 1 64 ? 32.590 -0.467 -29.746 1.00 92.50 64 GLN A C 1
ATOM 536 O O . GLN A 1 64 ? 33.416 0.294 -29.232 1.00 92.50 64 GLN A O 1
ATOM 541 N N . GLY A 1 65 ? 31.327 -0.559 -29.321 1.00 91.38 65 GLY A N 1
ATOM 542 C CA . GLY A 1 65 ? 30.797 0.103 -28.137 1.00 91.38 65 GLY A CA 1
ATOM 543 C C . GLY A 1 65 ? 30.079 1.425 -28.406 1.00 91.38 65 GLY A C 1
ATOM 544 O O . GLY A 1 65 ? 30.334 2.129 -29.387 1.00 91.38 65 GLY A O 1
ATOM 545 N N . ASN A 1 66 ? 29.160 1.764 -27.503 1.00 92.69 66 ASN A N 1
ATOM 546 C CA . ASN A 1 66 ? 28.397 3.009 -27.494 1.00 92.69 66 ASN A CA 1
ATOM 547 C C . ASN A 1 66 ? 28.906 3.928 -26.369 1.00 92.69 66 ASN A C 1
ATOM 549 O O . ASN A 1 66 ? 28.586 3.736 -25.198 1.00 92.69 66 ASN A O 1
ATOM 553 N N . GLY A 1 67 ? 29.792 4.872 -26.698 1.00 87.75 67 GLY A N 1
ATOM 554 C CA . GLY A 1 67 ? 30.444 5.771 -25.730 1.00 87.75 67 GLY A CA 1
ATOM 555 C C . GLY A 1 67 ? 31.523 5.111 -24.853 1.00 87.75 67 GLY A C 1
ATOM 556 O O . GLY A 1 67 ? 32.466 5.781 -24.434 1.00 87.75 67 GLY A O 1
ATOM 557 N N . ILE A 1 68 ? 31.444 3.795 -24.636 1.00 88.06 68 ILE A N 1
ATOM 558 C CA . ILE A 1 68 ? 32.416 2.992 -23.885 1.00 88.06 68 ILE A CA 1
ATOM 559 C C . ILE A 1 68 ? 33.177 2.092 -24.857 1.00 88.06 68 ILE A C 1
ATOM 561 O O . ILE A 1 68 ? 32.599 1.200 -25.469 1.00 88.06 68 ILE A O 1
ATOM 565 N N . ARG A 1 69 ? 34.483 2.333 -24.998 1.00 88.50 69 ARG A N 1
ATOM 566 C CA . ARG A 1 69 ? 35.357 1.580 -25.913 1.00 88.50 69 ARG A CA 1
ATOM 567 C C . ARG A 1 69 ? 35.606 0.150 -25.425 1.00 88.50 69 ARG A C 1
ATOM 569 O O . ARG A 1 69 ? 35.385 -0.152 -24.255 1.00 88.50 69 ARG A O 1
ATOM 576 N N . ASP A 1 70 ? 36.104 -0.692 -26.329 1.00 89.44 70 ASP A N 1
ATOM 577 C CA . ASP A 1 70 ? 36.516 -2.086 -26.088 1.00 89.44 70 ASP A CA 1
ATOM 578 C C . ASP A 1 70 ? 35.396 -3.013 -25.576 1.00 89.44 70 ASP A C 1
ATOM 580 O O . ASP A 1 70 ? 35.650 -4.099 -25.055 1.00 89.44 70 ASP A O 1
ATOM 584 N N . THR A 1 71 ? 34.139 -2.613 -25.762 1.00 93.50 71 THR A N 1
ATOM 585 C CA . THR A 1 71 ? 32.966 -3.409 -25.395 1.00 93.50 71 THR A CA 1
ATOM 586 C C . THR A 1 71 ? 32.017 -3.523 -26.574 1.00 93.50 71 THR A C 1
ATOM 588 O O . THR A 1 71 ? 31.952 -2.635 -27.417 1.00 93.50 71 THR A O 1
ATOM 591 N N . VAL A 1 72 ? 31.269 -4.617 -26.631 1.00 95.50 72 VAL A N 1
ATOM 592 C CA . VAL A 1 72 ? 30.089 -4.737 -27.481 1.00 95.50 72 VAL A CA 1
ATOM 593 C C . VAL A 1 72 ? 28.910 -4.154 -26.715 1.00 95.50 72 VAL A C 1
ATOM 595 O O . VAL A 1 72 ? 28.695 -4.518 -25.556 1.00 95.50 72 VAL A O 1
ATOM 598 N N . SER A 1 73 ? 28.135 -3.281 -27.358 1.00 97.50 73 SER A N 1
ATOM 599 C CA . SER A 1 73 ? 26.854 -2.805 -26.826 1.00 97.50 73 SER A CA 1
ATOM 600 C C . SER A 1 73 ? 25.715 -3.359 -27.670 1.00 97.50 73 SER A C 1
ATOM 602 O O . SER A 1 73 ? 25.784 -3.326 -28.901 1.00 97.50 73 SER A O 1
ATOM 604 N N . LEU A 1 74 ? 24.680 -3.870 -27.011 1.00 97.44 74 LEU A N 1
ATOM 605 C CA . LEU A 1 74 ? 23.560 -4.530 -27.671 1.00 97.44 74 LEU A CA 1
ATOM 606 C C . LEU A 1 74 ? 22.244 -4.110 -27.023 1.00 97.44 74 LEU A C 1
ATOM 608 O O . LEU A 1 74 ? 22.101 -4.171 -25.801 1.00 97.44 74 LEU A O 1
ATOM 612 N N . TYR A 1 75 ? 21.299 -3.709 -27.864 1.00 97.88 75 TYR A N 1
ATOM 613 C CA . TYR A 1 75 ? 20.004 -3.170 -27.479 1.00 97.88 75 TYR A CA 1
ATOM 614 C C . TYR A 1 75 ? 18.893 -3.792 -28.324 1.00 97.88 75 TYR A C 1
ATOM 616 O O . TYR A 1 75 ? 19.131 -4.337 -29.408 1.00 97.88 75 TYR A O 1
ATOM 624 N N . LEU A 1 76 ? 17.677 -3.696 -27.809 1.00 97.81 76 LEU A N 1
ATOM 625 C CA . LEU A 1 76 ? 16.439 -3.944 -28.524 1.00 97.81 76 LEU A CA 1
ATOM 626 C C . LEU A 1 76 ? 15.770 -2.588 -28.761 1.00 97.81 76 LEU A C 1
ATOM 628 O O . LEU A 1 76 ? 15.668 -1.799 -27.830 1.00 97.81 76 LEU A O 1
ATOM 632 N N . GLU A 1 77 ? 15.345 -2.325 -29.991 1.00 96.94 77 GLU A N 1
ATOM 633 C CA . GLU A 1 77 ? 14.728 -1.061 -30.407 1.00 96.94 77 GLU A CA 1
ATOM 634 C C . GLU A 1 77 ? 13.375 -1.348 -31.063 1.00 96.94 77 GLU A C 1
ATOM 636 O O . GLU A 1 77 ? 13.228 -2.331 -31.801 1.00 96.94 77 GLU A O 1
ATOM 641 N N . ILE A 1 78 ? 12.399 -0.486 -30.794 1.00 95.69 78 ILE A N 1
ATOM 642 C CA . ILE A 1 78 ? 11.063 -0.529 -31.387 1.00 95.69 78 ILE A CA 1
ATOM 643 C C . ILE A 1 78 ? 10.927 0.528 -32.486 1.00 95.69 78 ILE A C 1
ATOM 645 O O . ILE A 1 78 ? 11.478 1.626 -32.403 1.00 95.69 78 ILE A O 1
ATOM 649 N N . MET A 1 79 ? 10.202 0.193 -33.546 1.00 93.44 79 MET A N 1
ATOM 650 C CA . MET A 1 79 ? 9.918 1.127 -34.632 1.00 93.44 79 MET A CA 1
ATOM 651 C C . MET A 1 79 ? 8.704 1.982 -34.275 1.00 93.44 79 MET A C 1
ATOM 653 O O . MET A 1 79 ? 7.647 1.442 -33.953 1.00 93.44 79 MET A O 1
ATOM 657 N N . THR A 1 80 ? 8.846 3.304 -34.365 1.00 89.19 80 THR A N 1
ATOM 658 C CA . THR A 1 80 ? 7.834 4.264 -33.897 1.00 89.19 80 THR A CA 1
ATOM 659 C C . THR A 1 80 ? 7.016 4.923 -35.004 1.00 89.19 80 THR A C 1
ATOM 661 O O . THR A 1 80 ? 6.052 5.610 -34.691 1.00 89.19 80 THR A O 1
ATOM 664 N N . ASP A 1 81 ? 7.351 4.698 -36.281 1.00 83.31 81 ASP A N 1
ATOM 665 C CA . ASP A 1 81 ? 6.788 5.435 -37.429 1.00 83.31 81 ASP A CA 1
ATOM 666 C C . ASP A 1 81 ? 5.246 5.365 -37.541 1.00 83.31 81 ASP A C 1
ATOM 668 O O . ASP A 1 81 ? 4.634 6.238 -38.155 1.00 83.31 81 ASP A O 1
ATOM 672 N N . GLU A 1 82 ? 4.613 4.350 -36.942 1.00 80.19 82 GLU A N 1
ATOM 673 C CA . GLU A 1 82 ? 3.159 4.117 -36.980 1.00 80.19 82 GLU A CA 1
ATOM 674 C C . GLU A 1 82 ? 2.498 4.078 -35.586 1.00 80.19 82 GLU A C 1
ATOM 676 O O . GLU A 1 82 ? 1.340 3.672 -35.465 1.00 80.19 82 GLU A O 1
ATOM 681 N N . LEU A 1 83 ? 3.209 4.466 -34.520 1.00 88.06 83 LEU A N 1
ATOM 682 C CA . LEU A 1 83 ? 2.700 4.364 -33.147 1.00 88.06 83 LEU A CA 1
ATOM 683 C C . LEU A 1 83 ? 2.098 5.695 -32.647 1.00 88.06 83 LEU A C 1
ATOM 685 O O . LEU A 1 83 ? 2.640 6.757 -32.949 1.00 88.06 83 LEU A O 1
ATOM 689 N N . PRO A 1 84 ? 0.987 5.664 -31.884 1.00 87.56 84 PRO A N 1
ATOM 690 C CA . PRO A 1 84 ? 0.384 6.865 -31.294 1.00 87.56 84 PRO A CA 1
ATOM 691 C C . PRO A 1 84 ? 1.258 7.433 -30.171 1.00 87.56 84 PRO A C 1
ATOM 693 O O . PRO A 1 84 ? 1.877 6.655 -29.470 1.00 87.56 84 PRO A O 1
ATOM 696 N N . ASP A 1 85 ? 1.266 8.746 -29.926 1.00 83.19 85 ASP A N 1
ATOM 697 C CA . ASP A 1 85 ? 2.189 9.392 -28.965 1.00 83.19 85 ASP A CA 1
ATOM 698 C C . ASP A 1 85 ? 2.185 8.806 -27.534 1.00 83.19 85 ASP A C 1
ATOM 700 O O . ASP A 1 85 ? 3.183 8.911 -26.825 1.00 83.19 85 ASP A O 1
ATOM 704 N N . ASP A 1 86 ? 1.087 8.187 -27.096 1.00 83.88 86 ASP A N 1
ATOM 705 C CA . ASP A 1 86 ? 0.913 7.578 -25.772 1.00 83.88 86 ASP A CA 1
ATOM 706 C C . ASP A 1 86 ? 1.129 6.052 -25.751 1.00 83.88 86 ASP A C 1
ATOM 708 O O . ASP A 1 86 ? 0.750 5.375 -24.789 1.00 83.88 86 ASP A O 1
ATOM 712 N N . TRP A 1 87 ? 1.745 5.490 -26.797 1.00 91.00 87 TRP A N 1
ATOM 713 C CA . TRP A 1 87 ? 2.033 4.063 -26.868 1.00 91.00 87 TRP A CA 1
ATOM 714 C C . TRP A 1 87 ? 2.982 3.617 -25.750 1.00 91.00 87 TRP A C 1
ATOM 716 O O . TRP A 1 87 ? 3.947 4.295 -25.388 1.00 91.00 87 TRP A O 1
ATOM 726 N N . ALA A 1 88 ? 2.733 2.417 -25.230 1.00 91.50 88 ALA A N 1
ATOM 727 C CA . ALA A 1 88 ? 3.668 1.747 -24.348 1.00 91.50 88 ALA A CA 1
ATOM 728 C C . ALA A 1 88 ? 3.527 0.228 -24.437 1.00 91.50 88 ALA A C 1
ATOM 730 O 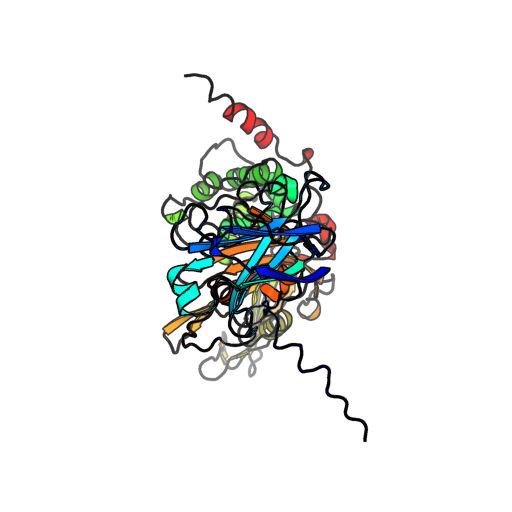O . ALA A 1 88 ? 2.422 -0.307 -24.560 1.00 91.50 88 ALA A O 1
ATOM 731 N N . VAL A 1 89 ? 4.650 -0.477 -24.316 1.00 94.44 89 VAL A N 1
ATOM 732 C CA . VAL A 1 89 ? 4.668 -1.938 -24.222 1.00 94.44 89 VAL A CA 1
ATOM 733 C C . VAL A 1 89 ? 5.703 -2.406 -23.210 1.00 94.44 89 VAL A C 1
ATOM 735 O O . VAL A 1 89 ? 6.877 -2.039 -23.252 1.00 94.44 89 VAL A O 1
ATOM 738 N N . CYS A 1 90 ? 5.258 -3.251 -22.287 1.00 95.25 90 CYS A N 1
ATOM 739 C CA . CYS A 1 90 ? 6.128 -3.924 -21.338 1.00 95.25 90 CYS A CA 1
ATOM 740 C C . CYS A 1 90 ? 6.690 -5.185 -21.992 1.00 95.25 90 CYS A C 1
ATOM 742 O O . CYS A 1 90 ? 5.948 -6.016 -22.517 1.00 95.25 90 CYS A O 1
ATOM 744 N N . ALA A 1 91 ? 8.008 -5.336 -21.960 1.00 95.69 91 ALA A N 1
ATOM 745 C CA . ALA A 1 91 ? 8.702 -6.457 -22.565 1.00 95.69 91 ALA A CA 1
ATOM 746 C C . ALA A 1 91 ? 9.763 -7.047 -21.631 1.00 95.69 91 ALA A C 1
ATOM 748 O O . ALA A 1 91 ? 10.569 -6.330 -21.042 1.00 95.69 91 ALA A O 1
ATOM 749 N N . GLN A 1 92 ? 9.789 -8.375 -21.544 1.00 96.00 92 GLN A N 1
ATOM 750 C CA . GLN A 1 92 ? 10.900 -9.140 -20.990 1.00 96.0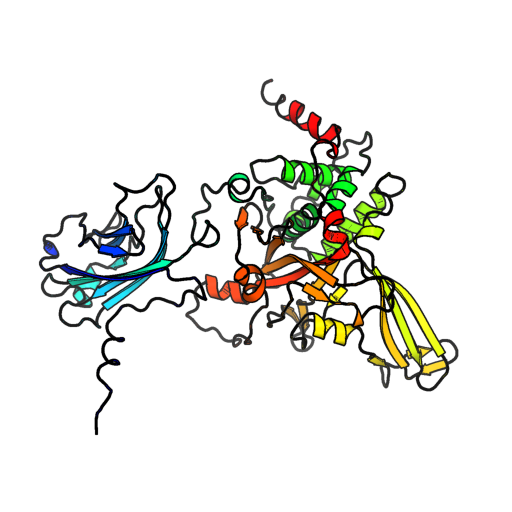0 92 GLN A CA 1
ATOM 751 C C . GLN A 1 92 ? 11.685 -9.734 -22.153 1.00 96.00 92 GLN A C 1
ATOM 753 O O . GLN A 1 92 ? 11.112 -10.416 -23.002 1.00 96.00 92 GLN A O 1
ATOM 758 N N . PHE A 1 93 ? 12.995 -9.519 -22.200 1.00 96.00 93 PHE A N 1
ATOM 759 C CA . PHE A 1 93 ? 13.801 -10.052 -23.289 1.00 96.00 93 PHE A CA 1
ATOM 760 C C . PHE A 1 93 ? 15.199 -10.469 -22.859 1.00 96.00 93 PHE A C 1
ATOM 762 O O . PHE A 1 93 ? 15.771 -9.947 -21.904 1.00 96.00 93 PHE A O 1
ATOM 769 N N . CYS A 1 94 ? 15.739 -11.452 -23.573 1.00 96.31 94 CYS A N 1
ATOM 770 C CA . CYS A 1 94 ? 17.099 -11.935 -23.425 1.00 96.31 94 CYS A CA 1
ATOM 771 C C . CYS A 1 94 ? 17.854 -11.682 -24.717 1.00 96.31 94 CYS A C 1
ATOM 773 O O . CYS A 1 94 ? 17.458 -12.185 -25.765 1.00 96.31 94 CYS A O 1
ATOM 775 N N . LEU A 1 95 ? 18.936 -10.920 -24.616 1.00 96.50 95 LEU A N 1
ATOM 776 C CA . LEU A 1 95 ? 19.903 -10.699 -25.674 1.00 96.50 95 LEU A CA 1
ATOM 777 C C . LEU A 1 95 ? 21.038 -11.707 -25.519 1.00 96.50 95 LEU A C 1
ATOM 779 O O . LEU A 1 95 ? 21.573 -11.888 -24.424 1.00 96.50 95 LEU A O 1
ATOM 783 N N . SER A 1 96 ? 21.411 -12.351 -26.618 1.00 95.50 96 SER A N 1
ATOM 784 C CA . SER A 1 96 ? 22.401 -13.421 -26.622 1.00 95.50 96 SER A CA 1
ATOM 785 C C . SER A 1 96 ? 23.391 -13.266 -27.766 1.00 95.50 96 SER A C 1
ATOM 787 O O . SER A 1 96 ? 23.002 -12.900 -28.876 1.00 95.50 96 SER A O 1
ATOM 789 N N . ILE A 1 97 ? 24.661 -13.582 -27.506 1.00 95.19 97 ILE A N 1
ATOM 790 C CA . ILE A 1 97 ? 25.702 -13.734 -28.526 1.00 95.19 97 ILE A CA 1
ATOM 791 C C . ILE A 1 97 ? 26.277 -15.149 -28.466 1.00 95.19 97 ILE A C 1
ATOM 793 O O . ILE A 1 97 ? 26.714 -15.616 -27.414 1.00 95.19 97 ILE A O 1
ATOM 797 N N . ALA A 1 98 ? 26.256 -15.845 -29.598 1.00 94.38 98 ALA A N 1
ATOM 798 C CA . ALA A 1 98 ? 26.553 -17.267 -29.684 1.00 94.38 98 ALA A CA 1
ATOM 799 C C . ALA A 1 98 ? 27.545 -17.584 -30.803 1.00 94.38 98 ALA A C 1
ATOM 801 O O . ALA A 1 98 ? 27.607 -16.909 -31.836 1.00 94.38 98 ALA A O 1
ATOM 802 N N . ASN A 1 99 ? 28.287 -18.677 -30.620 1.00 92.81 99 ASN A N 1
ATOM 803 C CA . ASN A 1 99 ? 29.119 -19.223 -31.682 1.00 92.81 99 ASN A CA 1
ATOM 804 C C . ASN A 1 99 ? 28.238 -19.734 -32.846 1.00 92.81 99 ASN A C 1
ATOM 806 O O . ASN A 1 99 ? 27.311 -20.512 -32.606 1.00 92.81 99 ASN A O 1
ATOM 810 N N . PRO A 1 100 ? 28.567 -19.414 -34.113 1.00 87.88 100 PRO A N 1
ATOM 811 C CA . PRO A 1 100 ? 27.738 -19.765 -35.273 1.00 87.88 100 PRO A CA 1
ATOM 812 C C . PRO A 1 100 ? 27.622 -21.273 -35.534 1.00 87.88 100 PRO A C 1
ATOM 814 O O . PRO A 1 100 ? 26.676 -21.725 -36.169 1.00 87.88 100 PRO A O 1
ATOM 817 N N . THR A 1 101 ? 28.577 -22.065 -35.044 1.00 87.19 101 THR A N 1
ATOM 818 C CA . THR A 1 101 ? 28.621 -23.528 -35.217 1.00 87.19 101 THR A CA 1
ATOM 819 C C . THR A 1 101 ? 28.230 -24.298 -33.955 1.00 87.19 101 THR A C 1
ATOM 821 O O . THR A 1 101 ? 28.004 -25.506 -34.015 1.00 87.19 101 THR A O 1
ATOM 824 N N . LYS A 1 102 ? 28.148 -23.616 -32.803 1.00 86.94 102 LYS A N 1
ATOM 825 C CA . LYS A 1 102 ? 27.813 -24.201 -31.497 1.00 86.94 102 LYS A CA 1
ATOM 826 C C . LYS A 1 102 ? 26.761 -23.331 -30.793 1.00 86.94 102 LYS A C 1
ATOM 828 O O . LYS A 1 102 ? 27.129 -22.548 -29.922 1.00 86.94 102 LYS A O 1
ATOM 833 N N . PRO A 1 103 ? 25.462 -23.498 -31.103 1.00 76.00 103 PRO A N 1
ATOM 834 C CA . PRO A 1 103 ? 24.391 -22.634 -30.583 1.00 76.00 103 PRO A CA 1
ATOM 835 C C . PRO A 1 103 ? 24.269 -22.603 -29.051 1.00 76.00 103 PRO A C 1
ATOM 837 O O . PRO A 1 103 ? 23.853 -21.601 -28.480 1.00 76.00 103 PRO A O 1
ATOM 840 N N . ASN A 1 104 ? 24.665 -23.686 -28.373 1.00 83.62 104 ASN A N 1
ATOM 841 C CA . ASN A 1 104 ? 24.652 -23.769 -26.906 1.00 83.62 104 ASN A CA 1
ATOM 842 C C . ASN A 1 104 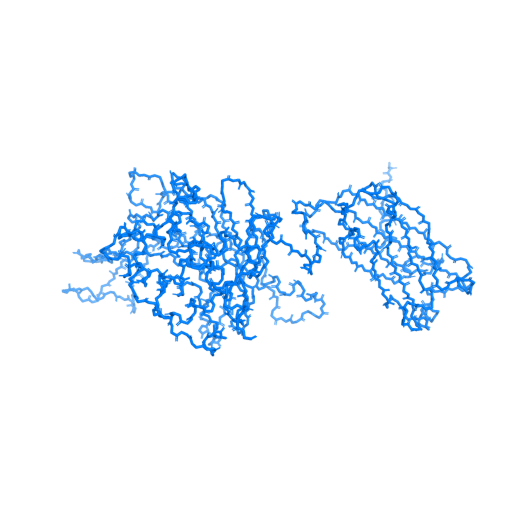? 25.854 -23.068 -26.251 1.00 83.62 104 ASN A C 1
ATOM 844 O O . ASN A 1 104 ? 25.880 -22.908 -25.035 1.00 83.62 104 ASN A O 1
ATOM 848 N N . HIS A 1 105 ? 26.866 -22.686 -27.035 1.00 90.75 105 HIS A N 1
ATOM 849 C CA . HIS A 1 105 ? 28.022 -21.935 -26.558 1.00 90.75 105 HIS A CA 1
ATOM 850 C C . HIS A 1 105 ? 27.765 -20.446 -26.773 1.00 90.75 105 HIS A C 1
ATOM 852 O O . HIS A 1 105 ? 28.081 -19.890 -27.831 1.00 90.75 105 HIS A O 1
ATOM 858 N N . ARG A 1 106 ? 27.130 -19.830 -25.777 1.00 90.69 106 ARG A N 1
ATOM 859 C CA . ARG A 1 106 ? 26.624 -18.462 -25.855 1.00 90.69 106 ARG A CA 1
ATOM 860 C C . ARG A 1 106 ? 26.747 -17.719 -24.534 1.00 90.69 106 ARG A C 1
ATOM 862 O O . ARG A 1 106 ? 26.851 -18.332 -23.473 1.00 90.69 106 ARG A O 1
ATOM 869 N N . PHE A 1 107 ? 26.690 -16.401 -24.628 1.00 93.69 107 PHE A N 1
ATOM 870 C CA . PHE A 1 107 ? 26.524 -15.504 -23.499 1.00 93.69 107 PHE A CA 1
ATOM 871 C C . PHE A 1 107 ? 25.156 -14.833 -23.591 1.00 93.69 107 PHE A C 1
ATOM 873 O O . PHE A 1 107 ? 24.830 -14.249 -24.623 1.00 93.69 107 PHE A O 1
ATOM 880 N N . ASP A 1 108 ? 24.395 -14.910 -22.502 1.00 93.12 108 ASP A N 1
ATOM 881 C CA . ASP A 1 108 ? 23.021 -14.431 -22.400 1.00 93.12 108 ASP A CA 1
ATOM 882 C C . ASP A 1 108 ? 22.946 -13.338 -21.328 1.00 93.12 108 ASP A C 1
ATOM 884 O O . ASP A 1 108 ? 23.456 -13.512 -20.220 1.00 93.12 108 ASP A O 1
ATOM 888 N N . ASN A 1 109 ? 22.264 -12.236 -21.627 1.00 93.50 109 ASN A N 1
ATOM 889 C CA . ASN A 1 109 ? 21.858 -11.251 -20.629 1.00 93.50 109 ASN A CA 1
ATOM 890 C C . ASN A 1 109 ? 20.384 -10.900 -20.844 1.00 93.50 109 ASN A C 1
ATOM 892 O O . ASN A 1 109 ? 19.933 -10.781 -21.983 1.00 93.50 109 ASN A O 1
ATOM 896 N N . HIS A 1 110 ? 19.615 -10.778 -19.769 1.00 93.69 110 HIS A N 1
ATOM 897 C CA . HIS A 1 110 ? 18.174 -10.560 -19.842 1.00 93.69 110 HIS A CA 1
ATOM 898 C C . HIS A 1 110 ? 17.750 -9.373 -18.994 1.00 93.69 110 HIS A C 1
ATOM 900 O O . HIS A 1 110 ? 18.406 -9.005 -18.023 1.00 93.69 110 HIS A O 1
ATOM 906 N N . THR A 1 111 ? 16.643 -8.758 -19.381 1.00 93.50 111 THR A N 1
ATOM 907 C CA . THR A 1 111 ? 16.082 -7.607 -18.685 1.00 93.50 111 THR A CA 1
ATOM 908 C C . THR A 1 111 ? 14.582 -7.509 -18.946 1.00 93.50 111 THR A C 1
ATOM 910 O O . THR A 1 111 ? 14.019 -8.232 -19.773 1.00 93.50 111 THR A O 1
ATOM 913 N N . THR A 1 112 ? 13.939 -6.623 -18.203 1.00 93.69 112 THR A N 1
ATOM 914 C CA . THR A 1 112 ? 12.546 -6.222 -18.365 1.00 93.69 112 THR A CA 1
ATOM 915 C C . THR A 1 112 ? 12.512 -4.718 -18.533 1.00 93.69 112 THR A C 1
ATOM 917 O O . THR A 1 112 ? 13.250 -4.013 -17.842 1.00 93.69 112 THR A O 1
ATOM 920 N N . HIS A 1 113 ? 11.665 -4.221 -19.421 1.00 93.56 113 HIS A N 1
ATOM 921 C CA . HIS A 1 113 ? 11.570 -2.793 -19.674 1.00 93.56 113 HIS A CA 1
ATOM 922 C C . HIS A 1 113 ? 10.189 -2.400 -20.192 1.00 93.56 113 HIS A C 1
ATOM 924 O O . HIS A 1 113 ? 9.496 -3.215 -20.808 1.00 93.56 113 HIS A O 1
ATOM 930 N N . ARG A 1 114 ? 9.798 -1.149 -19.946 1.00 93.00 114 ARG A N 1
ATOM 931 C CA . ARG A 1 114 ? 8.636 -0.518 -20.564 1.00 93.00 114 ARG A CA 1
ATOM 932 C C . ARG A 1 114 ? 9.126 0.389 -21.681 1.00 93.00 114 ARG A C 1
ATOM 934 O O . ARG A 1 114 ? 9.635 1.463 -21.410 1.00 93.00 114 ARG A O 1
ATOM 941 N N . PHE A 1 115 ? 8.916 -0.037 -22.915 1.00 93.75 115 PHE A N 1
ATOM 942 C CA . PHE A 1 115 ? 9.182 0.794 -24.079 1.00 93.75 115 PHE A CA 1
ATOM 943 C C . PHE A 1 115 ? 8.041 1.797 -24.254 1.00 93.75 115 PHE A C 1
ATOM 945 O O . PHE A 1 115 ? 6.873 1.415 -24.128 1.00 93.75 115 PHE A O 1
ATOM 952 N N . CYS A 1 116 ? 8.377 3.053 -24.536 1.00 91.56 116 CYS A N 1
ATOM 953 C CA . CYS A 1 116 ? 7.431 4.138 -24.816 1.00 91.56 116 CYS A CA 1
ATOM 954 C C . CYS A 1 116 ? 8.073 5.203 -25.720 1.00 91.56 116 CYS A C 1
ATOM 956 O O . CYS A 1 116 ? 9.216 5.051 -26.153 1.00 91.56 116 CYS A O 1
ATOM 958 N N . ALA A 1 117 ? 7.347 6.282 -26.019 1.00 88.94 117 ALA A N 1
ATOM 959 C CA . ALA A 1 117 ? 7.825 7.351 -26.897 1.00 88.94 117 ALA A CA 1
ATOM 960 C C . ALA A 1 117 ? 9.148 7.993 -26.428 1.00 88.94 117 ALA A C 1
ATOM 962 O O . ALA A 1 117 ? 9.961 8.400 -27.258 1.00 88.94 117 ALA A O 1
ATOM 963 N N . GLU A 1 118 ? 9.386 8.063 -25.116 1.00 86.56 118 GLU A N 1
ATOM 964 C CA . GLU A 1 118 ? 10.625 8.587 -24.533 1.00 86.56 118 GLU A CA 1
ATOM 965 C C . GLU A 1 118 ? 11.773 7.565 -24.518 1.00 86.56 118 GLU A C 1
ATOM 967 O O . GLU A 1 118 ? 12.938 7.949 -24.624 1.00 86.56 118 GLU A O 1
ATOM 972 N N . GLU A 1 119 ? 11.454 6.275 -24.392 1.00 90.19 119 GLU A N 1
ATOM 973 C CA . GLU A 1 119 ? 12.410 5.171 -24.240 1.00 90.19 119 GLU A CA 1
ATOM 974 C C . GLU A 1 119 ? 12.119 4.092 -25.298 1.00 90.19 119 GLU A C 1
ATOM 976 O O . GLU A 1 119 ? 11.481 3.066 -25.050 1.00 90.19 119 GLU A O 1
ATOM 981 N N . VAL A 1 120 ? 12.561 4.363 -26.531 1.00 94.38 120 VAL A N 1
ATOM 982 C CA . VAL A 1 120 ? 12.302 3.515 -27.714 1.00 94.38 120 VAL A CA 1
ATOM 983 C C . VAL A 1 120 ? 13.279 2.342 -27.844 1.00 94.38 120 VAL A C 1
ATOM 985 O O . VAL A 1 120 ? 13.019 1.386 -28.580 1.00 94.38 120 VAL A O 1
ATOM 988 N N . ASP A 1 121 ? 14.408 2.401 -27.138 1.00 95.50 121 ASP A N 1
ATOM 989 C CA . ASP A 1 121 ? 15.423 1.357 -27.106 1.00 95.50 121 ASP A CA 1
ATOM 990 C C . ASP A 1 121 ? 15.927 1.086 -25.687 1.00 95.50 121 ASP A C 1
ATOM 992 O O . ASP A 1 121 ? 16.028 1.980 -24.849 1.00 95.50 121 ASP A O 1
ATOM 996 N N . TRP A 1 122 ? 16.247 -0.179 -25.416 1.00 96.75 122 TRP A N 1
ATOM 997 C CA . TRP A 1 122 ? 16.776 -0.605 -24.126 1.00 96.75 122 TRP A CA 1
ATOM 998 C C . TRP A 1 122 ? 17.699 -1.808 -24.266 1.00 96.75 122 TRP A C 1
ATOM 1000 O O . TRP A 1 122 ? 17.530 -2.672 -25.131 1.00 96.75 122 TRP A O 1
ATOM 1010 N N . GLY A 1 123 ? 18.699 -1.891 -23.393 1.00 96.12 123 GLY A N 1
ATOM 1011 C CA . GLY A 1 123 ? 19.674 -2.971 -23.417 1.00 96.12 123 GLY A CA 1
ATOM 1012 C C . GLY A 1 123 ? 20.930 -2.646 -22.633 1.00 96.12 123 GLY A C 1
ATOM 1013 O O . GLY A 1 123 ? 20.885 -2.034 -21.569 1.00 96.12 123 GLY A O 1
ATOM 1014 N N . PHE A 1 124 ? 22.073 -3.088 -23.148 1.00 96.44 124 PHE A N 1
ATOM 1015 C CA . PHE A 1 124 ? 23.311 -3.135 -22.386 1.00 96.44 124 PHE A CA 1
ATOM 1016 C C . PHE A 1 124 ? 24.431 -2.394 -23.109 1.00 96.44 124 PHE A C 1
ATOM 1018 O O . PHE A 1 124 ? 25.014 -2.890 -24.075 1.00 96.44 124 PHE A O 1
ATOM 1025 N N . THR A 1 125 ? 24.811 -1.232 -22.571 1.00 95.00 125 THR A N 1
ATOM 1026 C CA . THR A 1 125 ? 25.983 -0.476 -23.045 1.00 95.00 125 THR A CA 1
ATOM 1027 C C . THR A 1 125 ? 27.282 -1.263 -22.876 1.00 95.00 125 THR A C 1
ATOM 1029 O O . THR A 1 125 ? 28.173 -1.173 -23.713 1.00 95.00 125 THR A O 1
ATOM 1032 N N . ARG A 1 126 ? 27.380 -2.081 -21.824 1.00 93.88 126 ARG A N 1
ATOM 1033 C CA . ARG A 1 126 ? 28.486 -3.023 -21.595 1.00 93.88 126 ARG A CA 1
ATOM 1034 C C . ARG A 1 126 ? 27.964 -4.454 -21.675 1.00 93.88 126 ARG A C 1
ATOM 1036 O O . ARG A 1 126 ? 27.894 -5.135 -20.657 1.00 93.88 126 ARG A O 1
ATOM 1043 N N . PHE A 1 127 ? 27.538 -4.885 -22.860 1.00 96.12 127 PHE A N 1
ATOM 1044 C CA . PHE A 1 127 ? 27.002 -6.235 -23.034 1.00 96.12 127 PHE A CA 1
ATOM 1045 C C . PHE A 1 127 ? 28.099 -7.293 -22.876 1.00 96.12 127 PHE A C 1
ATOM 1047 O O . PHE A 1 127 ? 27.936 -8.235 -22.106 1.00 96.12 127 PHE A O 1
ATOM 1054 N N . TYR A 1 128 ? 29.232 -7.122 -23.569 1.00 95.88 128 TYR A N 1
ATOM 1055 C CA . TYR A 1 128 ? 30.373 -8.034 -23.461 1.00 95.88 128 TYR A CA 1
ATOM 1056 C C . TYR A 1 128 ? 31.707 -7.344 -23.771 1.00 95.88 128 TYR A C 1
ATOM 1058 O O . TYR A 1 128 ? 31.741 -6.365 -24.512 1.00 95.88 128 TYR A O 1
ATOM 1066 N N . ASP A 1 129 ? 32.814 -7.852 -23.230 1.00 94.81 129 ASP A N 1
ATOM 1067 C CA . ASP A 1 129 ? 34.160 -7.352 -23.543 1.00 94.81 129 ASP A CA 1
ATOM 1068 C C . ASP A 1 129 ? 34.626 -7.860 -24.917 1.00 94.81 129 ASP A C 1
ATOM 1070 O O . ASP A 1 129 ? 34.541 -9.055 -25.212 1.00 94.81 129 ASP A O 1
ATOM 1074 N N . LEU A 1 130 ? 35.135 -6.958 -25.762 1.00 91.31 130 LEU A N 1
ATOM 1075 C CA . LEU A 1 130 ? 35.499 -7.285 -27.142 1.00 91.31 130 LEU A CA 1
ATOM 1076 C C . LEU A 1 130 ? 36.668 -8.282 -27.216 1.00 91.31 130 LEU A C 1
ATOM 1078 O O . LEU A 1 130 ? 36.648 -9.204 -28.029 1.00 91.31 130 LEU A O 1
ATOM 1082 N N . LYS A 1 131 ? 37.674 -8.143 -26.343 1.00 90.50 131 LYS A N 1
ATOM 1083 C CA . LYS A 1 131 ? 38.845 -9.039 -26.316 1.00 90.50 131 LYS A CA 1
ATOM 1084 C C . LYS A 1 131 ? 38.452 -10.433 -25.837 1.00 90.50 131 LYS A C 1
ATOM 1086 O O . LYS A 1 131 ? 38.995 -11.436 -26.301 1.00 90.50 131 LYS A O 1
ATOM 1091 N N . GLN A 1 132 ? 37.505 -10.510 -24.906 1.00 93.69 132 GLN A N 1
ATOM 1092 C CA . GLN A 1 132 ? 36.966 -11.780 -24.433 1.00 93.69 132 GLN A CA 1
ATOM 1093 C C . GLN A 1 132 ? 36.048 -12.448 -25.456 1.00 93.69 132 GLN A C 1
ATOM 1095 O O . GLN A 1 132 ? 35.939 -13.672 -25.440 1.00 93.69 132 GLN A O 1
ATOM 1100 N N . LEU A 1 133 ? 35.416 -11.689 -26.353 1.00 91.38 133 LEU A N 1
ATOM 1101 C CA . LEU A 1 133 ? 34.478 -12.223 -27.340 1.00 91.38 133 LEU A CA 1
ATOM 1102 C C . LEU A 1 133 ? 35.131 -13.251 -28.279 1.00 91.38 133 LEU A C 1
ATOM 1104 O O . LEU A 1 133 ? 34.580 -14.334 -28.496 1.00 91.38 133 LEU A O 1
ATOM 1108 N N . GLU A 1 134 ? 36.324 -12.939 -28.789 1.00 87.38 134 GLU A N 1
ATOM 1109 C CA . GLU A 1 134 ? 37.118 -13.853 -29.621 1.00 87.38 134 GLU A CA 1
ATOM 1110 C C . GLU A 1 134 ? 37.748 -14.974 -28.790 1.00 87.38 134 GLU A C 1
ATOM 1112 O O . GLU A 1 134 ? 37.703 -16.144 -29.178 1.00 87.38 134 GLU A O 1
ATOM 1117 N N . LYS A 1 135 ? 38.298 -14.632 -27.614 1.00 91.81 135 LYS A N 1
ATOM 1118 C CA . LYS A 1 135 ? 38.947 -15.594 -26.710 1.00 91.81 135 LYS A CA 1
ATOM 1119 C C . LYS A 1 135 ? 37.989 -16.695 -26.260 1.00 91.81 135 LYS A C 1
ATOM 1121 O O . LYS A 1 135 ? 38.381 -17.853 -26.170 1.00 91.81 135 LYS A O 1
ATOM 1126 N N . ASN A 1 136 ? 36.739 -16.332 -25.997 1.00 92.75 136 ASN A N 1
ATOM 1127 C CA . ASN A 1 136 ? 35.689 -17.263 -25.611 1.00 92.75 136 ASN A CA 1
ATOM 1128 C C . ASN A 1 136 ? 34.969 -17.853 -26.828 1.00 92.75 136 ASN A C 1
ATOM 1130 O O . ASN A 1 136 ? 33.995 -18.572 -26.653 1.00 92.75 136 ASN A O 1
ATOM 1134 N N . HIS A 1 137 ? 35.442 -17.599 -28.052 1.00 91.31 137 HIS A N 1
ATOM 1135 C CA . HIS A 1 137 ? 34.910 -18.154 -29.295 1.00 91.31 137 HIS A CA 1
ATOM 1136 C C . HIS A 1 137 ? 33.429 -17.842 -29.564 1.00 91.31 137 HIS A C 1
ATOM 1138 O O . HIS A 1 137 ? 32.781 -18.589 -30.299 1.00 91.31 137 HIS A O 1
ATOM 1144 N N . TYR A 1 138 ? 32.877 -16.761 -29.010 1.00 92.94 138 TYR A N 1
ATOM 1145 C CA . TYR A 1 138 ? 31.543 -16.279 -29.395 1.00 92.94 138 TYR A CA 1
ATOM 1146 C C . TYR A 1 138 ? 31.583 -15.563 -30.749 1.00 92.94 138 TYR A C 1
ATOM 1148 O O . TYR A 1 138 ? 30.656 -15.692 -31.547 1.00 92.94 138 TYR A O 1
ATOM 1156 N N . LEU A 1 139 ? 32.698 -14.886 -31.035 1.00 92.69 139 LEU A N 1
ATOM 1157 C CA . LEU A 1 139 ? 33.084 -14.455 -32.374 1.00 92.69 139 LEU A CA 1
ATOM 1158 C C . LEU A 1 139 ? 34.127 -15.438 -32.917 1.00 92.69 139 LEU A C 1
ATOM 1160 O O . LEU A 1 139 ? 35.173 -15.649 -32.304 1.00 92.69 139 LEU A O 1
ATOM 1164 N N . SER A 1 140 ? 33.835 -16.085 -34.044 1.00 91.31 140 SER A N 1
ATOM 1165 C CA . SER A 1 140 ? 34.719 -17.085 -34.647 1.00 91.31 140 SER A CA 1
ATOM 1166 C C . SER A 1 140 ? 34.793 -16.884 -36.152 1.00 91.31 140 SER A C 1
ATOM 1168 O O . SER A 1 140 ? 33.765 -16.868 -36.820 1.00 91.31 140 SER A O 1
ATOM 1170 N N . HIS A 1 141 ? 36.011 -16.750 -36.687 1.00 91.19 141 HIS A N 1
ATOM 1171 C CA . HIS A 1 141 ? 36.253 -16.519 -38.117 1.00 91.19 141 HIS A CA 1
ATOM 1172 C C . HIS A 1 141 ? 35.474 -15.314 -38.675 1.00 91.19 141 HIS A C 1
ATOM 1174 O O . HIS A 1 141 ? 34.931 -15.391 -39.771 1.00 91.19 141 HIS A O 1
ATOM 1180 N N . ASP A 1 142 ? 35.407 -14.220 -37.907 1.00 93.31 142 ASP A N 1
ATOM 1181 C CA . ASP A 1 142 ? 34.637 -13.009 -38.235 1.00 93.31 142 ASP A CA 1
ATOM 1182 C C . ASP A 1 142 ? 33.105 -13.205 -38.263 1.00 93.31 142 ASP A C 1
ATOM 1184 O O . ASP A 1 142 ? 32.365 -12.351 -38.752 1.00 93.31 142 ASP A O 1
ATOM 1188 N N . GLN A 1 143 ? 32.614 -14.323 -37.711 1.00 95.06 143 GLN A N 1
ATOM 1189 C CA . GLN A 1 143 ? 31.199 -14.688 -37.689 1.00 95.06 143 GLN A CA 1
ATOM 1190 C C . GLN A 1 143 ? 30.669 -14.876 -36.271 1.00 95.06 143 GLN A C 1
ATOM 1192 O O . GLN A 1 143 ? 31.330 -15.445 -35.398 1.00 95.06 143 GLN A O 1
ATOM 1197 N N . THR A 1 144 ? 29.434 -14.443 -36.055 1.00 95.56 144 THR A N 1
ATOM 1198 C CA . THR A 1 144 ? 28.708 -14.649 -34.800 1.00 95.56 144 THR A CA 1
ATOM 1199 C C . THR A 1 144 ? 27.206 -14.683 -35.058 1.00 95.56 144 THR A C 1
ATOM 1201 O O . THR A 1 144 ? 26.734 -14.262 -36.119 1.00 95.56 144 THR A O 1
ATOM 1204 N N . VAL A 1 145 ? 26.448 -15.199 -34.097 1.00 95.81 145 VAL A N 1
ATOM 1205 C CA . VAL A 1 145 ? 24.987 -15.158 -34.124 1.00 95.81 145 VAL A CA 1
ATOM 1206 C C . VAL A 1 145 ? 24.517 -14.379 -32.915 1.00 95.81 145 VAL A C 1
ATOM 1208 O O . VAL A 1 145 ? 24.768 -14.775 -31.779 1.00 95.81 145 VAL A O 1
ATOM 1211 N N . ILE A 1 146 ? 23.822 -13.276 -33.169 1.00 96.12 146 ILE A N 1
ATOM 1212 C CA . ILE A 1 146 ? 23.113 -12.539 -32.129 1.00 96.12 146 ILE A CA 1
ATOM 1213 C C . ILE A 1 146 ? 21.666 -13.001 -32.141 1.00 96.12 146 ILE A C 1
ATOM 1215 O O . ILE A 1 146 ? 21.074 -13.156 -33.205 1.00 96.12 146 ILE A O 1
ATOM 1219 N N . SER A 1 147 ? 21.077 -13.225 -30.976 1.00 95.06 147 SER A N 1
ATOM 1220 C CA . SER A 1 147 ? 19.663 -13.565 -30.883 1.00 95.06 147 SER A CA 1
ATOM 1221 C C . SER A 1 147 ? 18.966 -12.797 -29.778 1.00 95.06 147 SER A C 1
ATOM 1223 O O . SER A 1 147 ? 19.596 -12.350 -28.820 1.00 95.06 147 SER A O 1
ATOM 1225 N N . VAL A 1 148 ? 17.659 -12.633 -29.942 1.00 96.25 148 VAL A N 1
ATOM 1226 C CA . VAL A 1 148 ? 16.775 -12.087 -28.923 1.00 96.25 148 VAL A CA 1
ATOM 1227 C C . VAL A 1 148 ? 15.603 -13.029 -28.716 1.00 96.25 148 VAL A C 1
ATOM 1229 O O . VAL A 1 148 ? 14.920 -13.382 -29.674 1.00 96.25 148 VAL A O 1
ATOM 1232 N N . MET A 1 149 ? 15.377 -13.443 -27.472 1.00 95.56 149 MET A N 1
ATOM 1233 C CA . MET A 1 149 ? 14.096 -14.003 -27.045 1.00 95.56 149 MET A CA 1
ATOM 1234 C C . MET A 1 149 ? 13.306 -12.874 -26.402 1.00 95.56 149 MET A C 1
ATOM 1236 O O . MET A 1 149 ? 13.765 -12.323 -25.408 1.00 95.56 149 MET A O 1
ATOM 1240 N N . LEU A 1 150 ? 12.151 -12.532 -26.958 1.00 96.12 150 LEU A N 1
ATOM 1241 C CA . LEU A 1 150 ? 11.306 -11.429 -26.514 1.00 96.12 150 LEU A CA 1
ATOM 1242 C C . LEU A 1 150 ? 9.934 -11.963 -26.103 1.00 96.12 150 LEU A C 1
ATOM 1244 O O . LEU A 1 150 ? 9.320 -12.738 -26.834 1.00 96.12 150 LEU A O 1
ATOM 1248 N N . ARG A 1 151 ? 9.455 -11.512 -24.947 1.00 95.50 151 ARG A N 1
ATOM 1249 C CA . ARG A 1 151 ? 8.087 -11.677 -24.462 1.00 95.50 151 ARG A CA 1
ATOM 1250 C C . ARG A 1 151 ? 7.477 -10.303 -24.254 1.00 95.50 151 ARG A C 1
ATOM 1252 O O . ARG A 1 151 ? 8.033 -9.512 -23.494 1.00 95.50 151 ARG A O 1
ATOM 1259 N N . THR A 1 152 ? 6.342 -10.029 -24.879 1.00 95.44 152 THR A N 1
ATOM 1260 C CA . THR A 1 152 ? 5.525 -8.869 -24.508 1.00 95.44 152 THR A CA 1
ATOM 1261 C C . THR A 1 152 ? 4.596 -9.265 -23.369 1.00 95.44 152 THR A C 1
ATOM 1263 O O . THR A 1 152 ? 4.115 -10.397 -23.299 1.00 95.44 152 THR A O 1
ATOM 1266 N N . VAL A 1 153 ? 4.378 -8.342 -22.443 1.00 93.44 153 VAL A N 1
ATOM 1267 C CA . VAL A 1 153 ? 3.661 -8.581 -21.193 1.00 93.44 153 VAL A CA 1
ATOM 1268 C C . VAL A 1 153 ? 2.534 -7.571 -21.087 1.00 93.44 153 VAL A C 1
ATOM 1270 O O . VAL A 1 153 ? 2.722 -6.384 -21.358 1.00 93.44 153 VAL A O 1
ATOM 1273 N N . LYS A 1 154 ? 1.349 -8.053 -20.719 1.00 90.31 154 LYS A N 1
ATOM 1274 C CA . LYS A 1 154 ? 0.206 -7.190 -20.456 1.00 90.31 154 LYS A CA 1
ATOM 1275 C C . LYS A 1 154 ? 0.491 -6.364 -19.213 1.00 90.31 154 LYS A C 1
ATOM 1277 O O . LYS A 1 154 ? 0.879 -6.908 -18.183 1.00 90.31 154 LYS A O 1
ATOM 1282 N N . ASP A 1 155 ? 0.257 -5.067 -19.313 1.00 88.44 155 ASP A N 1
ATOM 1283 C CA . ASP A 1 155 ? 0.349 -4.153 -18.187 1.00 88.44 155 ASP A CA 1
ATOM 1284 C C . ASP A 1 155 ? -1.059 -3.875 -17.639 1.00 88.44 155 ASP A C 1
ATOM 1286 O O . ASP A 1 155 ? -1.793 -3.078 -18.227 1.00 88.44 155 ASP A O 1
ATOM 1290 N N . PRO A 1 156 ? -1.485 -4.552 -16.558 1.00 83.12 156 PRO A N 1
ATOM 1291 C CA . PRO A 1 156 ? -2.807 -4.334 -15.985 1.00 83.12 156 PRO A CA 1
ATOM 1292 C C . PRO A 1 156 ? -2.917 -3.008 -15.220 1.00 83.12 156 PRO A C 1
ATOM 1294 O O . PRO A 1 156 ? -4.033 -2.570 -14.954 1.00 83.12 156 PRO A O 1
ATOM 1297 N N . THR A 1 157 ? -1.794 -2.387 -14.842 1.00 83.25 157 THR A N 1
ATOM 1298 C CA . THR A 1 157 ? -1.774 -1.204 -13.969 1.00 83.25 157 THR A CA 1
ATOM 1299 C C . THR A 1 157 ? -1.462 0.086 -14.727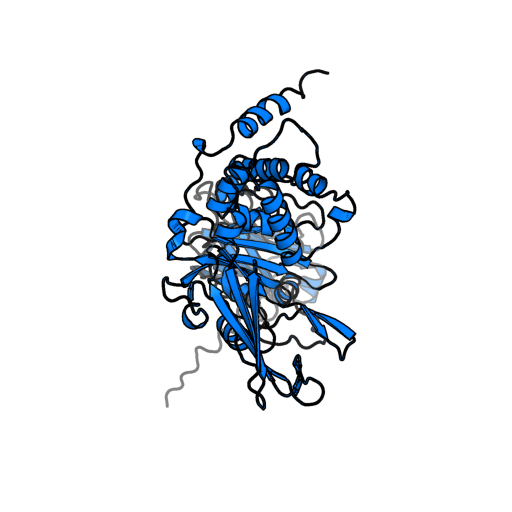 1.00 83.25 157 THR A C 1
ATOM 1301 O O . THR A 1 157 ? -1.789 1.164 -14.250 1.00 83.25 157 THR A O 1
ATOM 1304 N N . GLY A 1 158 ? -0.860 0.011 -15.915 1.00 82.69 158 GLY A N 1
ATOM 1305 C CA . GLY A 1 158 ? -0.421 1.184 -16.682 1.00 82.69 158 GLY A CA 1
ATOM 1306 C C . GLY A 1 158 ? 0.947 1.726 -16.243 1.00 82.69 158 GLY A C 1
ATOM 1307 O O . GLY A 1 158 ? 1.444 2.706 -16.806 1.00 82.69 158 GLY A O 1
ATOM 1308 N N . VAL A 1 159 ? 1.568 1.103 -15.238 1.00 82.94 159 VAL A N 1
ATOM 1309 C CA . VAL A 1 159 ? 2.826 1.552 -14.619 1.00 82.94 159 VAL A CA 1
ATOM 1310 C C . VAL A 1 159 ? 3.865 0.439 -14.496 1.00 82.94 159 VAL A C 1
ATOM 1312 O O . VAL A 1 159 ? 4.938 0.668 -13.935 1.00 82.94 159 VAL A O 1
ATOM 1315 N N . LEU A 1 160 ? 3.594 -0.757 -15.030 1.00 84.81 160 LEU A N 1
ATOM 1316 C CA . LEU A 1 160 ? 4.540 -1.868 -14.978 1.00 84.81 160 LEU A CA 1
ATOM 1317 C C . LEU A 1 160 ? 5.880 -1.467 -15.623 1.00 84.81 160 LEU A C 1
ATOM 1319 O O . LEU A 1 160 ? 5.933 -1.060 -16.785 1.00 84.81 160 LEU A O 1
ATOM 1323 N N . TRP A 1 161 ? 6.963 -1.580 -14.847 1.00 85.12 161 TRP A N 1
ATOM 1324 C CA . TRP A 1 161 ? 8.343 -1.225 -15.229 1.00 85.12 161 TRP A CA 1
ATOM 1325 C C . TRP A 1 161 ? 8.541 0.217 -15.724 1.00 85.12 161 TRP A C 1
ATOM 1327 O O . TRP A 1 161 ? 9.503 0.495 -16.437 1.00 85.12 161 TRP A O 1
ATOM 1337 N N . ARG A 1 162 ? 7.647 1.139 -15.356 1.00 79.88 162 ARG A N 1
ATOM 1338 C CA . ARG A 1 162 ? 7.738 2.552 -15.732 1.00 79.88 162 ARG A CA 1
ATOM 1339 C C . ARG A 1 162 ? 8.828 3.273 -14.932 1.00 79.88 162 ARG A C 1
ATOM 1341 O O . ARG A 1 162 ? 8.979 3.053 -13.733 1.00 79.88 162 ARG A O 1
ATOM 1348 N N . SER A 1 163 ? 9.547 4.185 -15.586 1.00 77.12 163 SER A N 1
ATOM 1349 C CA . SER A 1 163 ? 10.405 5.160 -14.904 1.00 77.12 163 SER A CA 1
ATOM 1350 C C . SER A 1 163 ? 9.556 6.235 -14.217 1.00 77.12 163 SER A C 1
ATOM 1352 O O . SER A 1 163 ? 8.667 6.829 -14.830 1.00 77.12 163 SER A O 1
ATOM 1354 N N . PHE A 1 164 ? 9.841 6.519 -12.946 1.00 77.94 164 PHE A N 1
ATOM 1355 C CA . PHE A 1 164 ? 9.070 7.484 -12.152 1.00 77.94 164 PHE A CA 1
ATOM 1356 C C . PHE A 1 164 ? 9.545 8.938 -12.282 1.00 77.94 164 PHE A C 1
ATOM 1358 O O . PHE A 1 164 ? 8.951 9.822 -11.672 1.00 77.94 164 PHE A O 1
ATOM 1365 N N . ALA A 1 165 ? 10.573 9.215 -13.093 1.00 73.25 165 ALA A N 1
ATOM 1366 C CA . ALA A 1 165 ? 11.160 10.554 -13.215 1.00 73.25 165 ALA A CA 1
ATOM 1367 C C . ALA A 1 165 ? 10.148 11.646 -13.628 1.00 73.25 165 ALA A C 1
ATOM 1369 O O . ALA A 1 165 ? 10.283 12.785 -13.196 1.00 73.25 165 ALA A O 1
ATOM 1370 N N . ASN A 1 166 ? 9.125 11.287 -14.414 1.00 75.19 166 ASN A N 1
ATOM 1371 C CA . ASN A 1 166 ? 8.053 12.185 -14.871 1.00 75.19 166 ASN A CA 1
ATOM 1372 C C . ASN A 1 166 ? 6.653 11.662 -14.495 1.00 75.19 166 ASN A C 1
ATOM 1374 O O . ASN A 1 166 ? 5.681 11.895 -15.216 1.00 75.19 166 ASN A O 1
ATOM 1378 N N . TYR A 1 167 ? 6.544 10.884 -13.418 1.00 84.94 167 TYR A N 1
ATOM 1379 C CA . TYR A 1 167 ? 5.273 10.291 -13.013 1.00 84.94 167 TYR A CA 1
ATOM 1380 C C . TYR A 1 167 ? 4.423 11.279 -12.204 1.00 84.94 167 TYR A C 1
ATOM 1382 O O . TYR A 1 167 ? 4.842 11.759 -11.153 1.00 84.94 167 TYR A O 1
ATOM 1390 N N . ASP A 1 168 ? 3.212 11.557 -12.686 1.00 88.69 168 ASP A N 1
ATOM 1391 C CA . ASP A 1 168 ? 2.231 12.410 -12.010 1.00 88.69 168 ASP A CA 1
ATOM 1392 C C . ASP A 1 168 ? 1.179 11.533 -11.318 1.00 88.69 168 ASP A C 1
ATOM 1394 O O . ASP A 1 168 ? 0.204 11.096 -11.934 1.00 88.69 168 ASP A O 1
ATOM 1398 N N . SER A 1 169 ? 1.377 11.287 -10.019 1.00 93.06 169 SER A N 1
ATOM 1399 C CA . SER A 1 169 ? 0.469 10.482 -9.190 1.00 93.06 169 SER A CA 1
ATOM 1400 C C . SER A 1 169 ? -0.986 10.944 -9.303 1.00 93.06 169 SER A C 1
ATOM 1402 O O . SER A 1 169 ? -1.887 10.107 -9.405 1.00 93.06 169 SER A O 1
ATOM 1404 N N . ARG A 1 170 ? -1.240 12.262 -9.347 1.00 92.94 170 ARG A N 1
ATOM 1405 C CA . ARG A 1 170 ? -2.606 12.792 -9.409 1.00 92.94 170 ARG A CA 1
ATOM 1406 C C . ARG A 1 170 ? -3.248 12.505 -10.751 1.00 92.94 170 ARG A C 1
ATOM 1408 O O . ARG A 1 170 ? -4.409 12.105 -10.783 1.00 92.94 170 ARG A O 1
ATOM 1415 N N . LYS A 1 171 ? -2.529 12.724 -11.847 1.00 90.31 171 LYS A N 1
ATOM 1416 C CA . LYS A 1 171 ? -3.057 12.464 -13.190 1.00 90.31 171 LYS A CA 1
ATOM 1417 C C . LYS A 1 171 ? -3.399 10.985 -13.381 1.00 90.31 171 LYS A C 1
ATOM 1419 O O . LYS A 1 171 ? -4.422 10.681 -13.983 1.00 90.31 171 LYS A O 1
ATOM 1424 N N . GLU A 1 172 ? -2.555 10.095 -12.868 1.00 88.50 172 GLU A N 1
ATOM 1425 C CA . GLU A 1 172 ? -2.652 8.651 -13.111 1.00 88.50 172 GLU A CA 1
ATOM 1426 C C . GLU A 1 172 ? -3.626 7.953 -12.147 1.00 88.50 172 GLU A C 1
ATOM 1428 O O . GLU A 1 172 ? -4.288 6.987 -12.522 1.00 88.50 172 GLU A O 1
ATOM 1433 N N . THR A 1 173 ? -3.753 8.444 -10.907 1.00 91.69 173 THR A N 1
ATOM 1434 C CA . THR A 1 173 ? -4.542 7.766 -9.857 1.00 91.69 173 THR A CA 1
ATOM 1435 C C . THR A 1 173 ? -5.661 8.607 -9.253 1.00 91.69 173 THR A C 1
ATOM 1437 O O . THR A 1 173 ? -6.560 8.060 -8.622 1.00 91.69 173 THR A O 1
ATOM 1440 N N . GLY A 1 174 ? -5.622 9.930 -9.420 1.00 92.38 174 GLY A N 1
ATOM 1441 C CA . GLY A 1 174 ? -6.471 10.876 -8.691 1.00 92.38 174 GLY A CA 1
ATOM 1442 C C . GLY A 1 174 ? -5.933 11.271 -7.308 1.00 92.38 174 GLY A C 1
ATOM 1443 O O . GLY A 1 174 ? -6.455 12.206 -6.702 1.00 92.38 174 GLY A O 1
ATOM 1444 N N . TYR A 1 175 ? -4.866 10.627 -6.826 1.00 95.25 175 TYR A N 1
ATOM 1445 C CA . TYR A 1 175 ? -4.298 10.824 -5.490 1.00 95.25 175 TYR A CA 1
ATOM 1446 C C . TYR A 1 175 ? -2.867 11.376 -5.548 1.00 95.25 175 TYR A C 1
ATOM 1448 O O . TYR A 1 175 ? -2.180 11.263 -6.558 1.00 95.25 175 TYR A O 1
ATOM 1456 N N . VAL A 1 176 ? -2.400 11.982 -4.454 1.00 96.50 176 VAL A N 1
ATOM 1457 C CA . VAL A 1 176 ? -1.016 12.473 -4.320 1.00 96.50 176 VAL A CA 1
ATOM 1458 C C . VAL A 1 176 ? -0.322 11.842 -3.125 1.00 96.50 176 VAL A C 1
ATOM 1460 O O . VAL A 1 176 ? -0.961 11.476 -2.137 1.00 96.50 176 VAL A O 1
ATOM 1463 N N . GLY A 1 177 ? 1.000 11.731 -3.226 1.00 96.31 177 GLY A N 1
ATOM 1464 C CA . GLY A 1 177 ? 1.849 11.212 -2.167 1.00 96.31 177 GLY A CA 1
ATOM 1465 C C . GLY A 1 177 ? 2.204 12.235 -1.085 1.00 96.31 177 GLY A C 1
ATOM 1466 O O . GLY A 1 177 ? 1.863 13.420 -1.158 1.00 96.31 177 GLY A O 1
ATOM 1467 N N . ILE A 1 178 ? 2.943 11.765 -0.084 1.00 97.00 178 ILE A N 1
ATOM 1468 C CA . ILE A 1 178 ? 3.525 12.551 1.002 1.00 97.00 178 ILE A CA 1
ATOM 1469 C C . ILE A 1 178 ? 5.046 12.398 0.954 1.00 97.00 178 ILE A C 1
ATOM 1471 O O . ILE A 1 178 ? 5.565 11.288 0.966 1.00 97.00 178 ILE A O 1
ATOM 1475 N N . LYS A 1 179 ? 5.769 13.516 0.954 1.00 94.31 179 LYS A N 1
ATOM 1476 C CA . LYS A 1 179 ? 7.234 13.538 0.996 1.00 94.31 179 LYS A CA 1
ATOM 1477 C C . LYS A 1 179 ? 7.754 12.916 2.283 1.00 94.31 179 LYS A C 1
ATOM 1479 O O . LYS A 1 179 ? 7.327 13.291 3.379 1.00 94.31 179 LYS A O 1
ATOM 1484 N N . ASN A 1 180 ? 8.704 12.000 2.152 1.00 88.12 180 ASN A N 1
ATOM 1485 C CA . ASN A 1 180 ? 9.390 11.411 3.294 1.00 88.12 180 ASN A CA 1
ATOM 1486 C C . ASN A 1 180 ? 10.386 12.419 3.881 1.00 88.12 180 ASN A C 1
ATOM 1488 O O . ASN A 1 180 ? 11.204 12.986 3.159 1.00 88.12 180 ASN A O 1
ATOM 1492 N N . GLN A 1 181 ? 10.319 12.653 5.192 1.00 83.75 181 GLN A N 1
ATOM 1493 C CA . GLN A 1 181 ? 11.238 13.562 5.886 1.00 83.75 181 GLN A CA 1
ATOM 1494 C C . GLN A 1 181 ? 12.517 12.862 6.378 1.00 83.75 181 GLN A C 1
ATOM 1496 O O . GLN A 1 181 ? 13.330 13.487 7.052 1.00 83.75 181 GLN A O 1
ATOM 1501 N N . GLY A 1 182 ? 12.704 11.583 6.046 1.00 81.25 182 GLY A N 1
ATOM 1502 C CA . GLY A 1 182 ? 13.840 10.760 6.453 1.00 81.25 182 GLY A CA 1
ATOM 1503 C C . GLY A 1 182 ? 13.368 9.389 6.921 1.00 81.25 182 GLY A C 1
ATOM 1504 O O . GLY A 1 182 ? 13.589 8.397 6.233 1.00 81.25 182 GLY A O 1
ATOM 1505 N N . ALA A 1 183 ? 12.690 9.342 8.071 1.00 81.62 183 ALA A N 1
ATOM 1506 C CA . ALA A 1 183 ? 12.191 8.104 8.675 1.00 81.62 183 ALA A CA 1
ATOM 1507 C C . ALA A 1 183 ? 10.679 8.135 8.968 1.00 81.62 183 ALA A C 1
ATOM 1509 O O . ALA A 1 183 ? 10.190 7.389 9.809 1.00 81.62 183 ALA A O 1
ATOM 1510 N N . THR A 1 184 ? 9.913 8.987 8.278 1.00 87.38 184 THR A N 1
ATOM 1511 C CA . THR A 1 184 ? 8.493 9.240 8.591 1.00 87.38 184 THR A CA 1
ATOM 1512 C C . THR A 1 184 ? 7.506 8.386 7.790 1.00 87.38 184 THR A C 1
ATOM 1514 O O . THR A 1 184 ? 6.317 8.701 7.733 1.00 87.38 184 THR A O 1
ATOM 1517 N N . CYS A 1 185 ? 7.964 7.317 7.141 1.00 90.38 185 CYS A N 1
ATOM 1518 C CA . CYS A 1 185 ? 7.132 6.488 6.265 1.00 90.38 185 CYS A CA 1
ATOM 1519 C C . CYS A 1 185 ? 5.988 5.766 7.015 1.00 90.38 185 CYS A C 1
ATOM 1521 O O . CYS A 1 185 ? 4.891 5.608 6.471 1.00 90.38 185 CYS A O 1
ATOM 1523 N N . TYR A 1 186 ? 6.177 5.411 8.295 1.00 90.56 186 TYR A N 1
ATOM 1524 C CA . TYR A 1 186 ? 5.107 4.865 9.151 1.00 90.56 186 TYR A CA 1
ATOM 1525 C C . TYR A 1 186 ? 3.960 5.878 9.331 1.00 90.56 186 TYR A C 1
ATOM 1527 O O . TYR A 1 186 ? 2.784 5.528 9.248 1.00 90.56 186 TYR A O 1
ATOM 1535 N N . MET A 1 187 ? 4.290 7.162 9.502 1.00 93.12 187 MET A N 1
ATOM 1536 C CA . MET A 1 187 ? 3.304 8.235 9.609 1.00 93.12 187 MET A CA 1
ATOM 1537 C C . MET A 1 187 ? 2.626 8.465 8.257 1.00 93.12 187 MET A C 1
ATOM 1539 O O . MET A 1 187 ? 1.406 8.587 8.204 1.00 93.12 187 MET A O 1
ATOM 1543 N N . ASN A 1 188 ? 3.393 8.512 7.163 1.00 95.50 188 ASN A N 1
ATOM 1544 C CA . ASN A 1 188 ? 2.853 8.744 5.821 1.00 95.50 188 ASN A CA 1
ATOM 1545 C C . ASN A 1 188 ? 1.826 7.668 5.433 1.00 95.50 188 ASN A C 1
ATOM 1547 O O . ASN A 1 188 ? 0.720 7.999 5.004 1.00 95.50 188 ASN A O 1
ATOM 1551 N N . SER A 1 189 ? 2.170 6.393 5.637 1.00 96.06 189 SER A N 1
ATOM 1552 C CA . SER A 1 189 ? 1.285 5.254 5.359 1.00 96.06 189 SER A CA 1
ATOM 1553 C C . SER A 1 189 ? 0.003 5.294 6.199 1.00 96.06 189 SER A C 1
ATOM 1555 O O . SER A 1 189 ? -1.090 5.151 5.645 1.00 96.06 189 SER A O 1
ATOM 1557 N N . LEU A 1 190 ? 0.099 5.586 7.503 1.00 96.50 190 LEU A N 1
ATOM 1558 C CA . LEU A 1 190 ? -1.082 5.738 8.356 1.00 96.50 190 LEU A CA 1
ATOM 1559 C C . LEU A 1 190 ? -1.954 6.932 7.944 1.00 96.50 190 LEU A C 1
ATOM 1561 O O . LEU A 1 190 ? -3.175 6.804 7.866 1.00 96.50 190 LEU A O 1
ATOM 1565 N N . LEU A 1 191 ? -1.352 8.091 7.666 1.00 97.19 191 LEU A N 1
ATOM 1566 C CA . LEU A 1 191 ? -2.089 9.292 7.268 1.00 97.19 191 LEU A CA 1
ATOM 1567 C C . LEU A 1 191 ? -2.866 9.073 5.972 1.00 97.19 191 LEU A C 1
ATOM 1569 O O . LEU A 1 191 ? -4.015 9.497 5.897 1.00 97.19 191 LEU A O 1
ATOM 1573 N N . GLN A 1 192 ? -2.277 8.395 4.985 1.00 97.44 192 GLN A N 1
ATOM 1574 C CA . GLN A 1 192 ? -2.969 8.046 3.741 1.00 97.44 192 GLN A CA 1
ATOM 1575 C C . GLN A 1 192 ? -4.118 7.061 3.995 1.00 97.44 192 GLN A C 1
ATOM 1577 O O . GLN A 1 192 ? -5.222 7.264 3.486 1.00 97.44 192 GLN A O 1
ATOM 1582 N N . SER A 1 193 ? -3.898 6.043 4.839 1.00 97.62 193 SER A N 1
ATOM 1583 C CA . SER A 1 193 ? -4.942 5.089 5.243 1.00 97.62 193 SER A CA 1
ATOM 1584 C C . SER A 1 193 ? -6.134 5.793 5.892 1.00 97.62 193 SER A C 1
ATOM 1586 O O . SER A 1 193 ? -7.278 5.539 5.519 1.00 97.62 193 SER A O 1
ATOM 1588 N N . LEU A 1 194 ? -5.872 6.707 6.831 1.00 97.44 194 LEU A N 1
ATOM 1589 C CA . LEU A 1 194 ? -6.896 7.478 7.534 1.00 97.44 194 LEU A CA 1
ATOM 1590 C C . LEU A 1 194 ? -7.574 8.517 6.631 1.00 97.44 194 LEU A C 1
ATOM 1592 O O . LEU A 1 194 ? -8.787 8.696 6.709 1.00 97.44 194 LEU A O 1
ATOM 1596 N N . PHE A 1 195 ? -6.818 9.184 5.755 1.00 97.06 195 PHE A N 1
ATOM 1597 C CA . PHE A 1 195 ? -7.344 10.149 4.784 1.00 97.06 195 PHE A CA 1
ATOM 1598 C C . PHE A 1 195 ? -8.381 9.512 3.852 1.00 97.06 195 PHE A C 1
ATOM 1600 O O . PHE A 1 195 ? -9.409 10.126 3.559 1.00 97.06 195 PHE A O 1
ATOM 1607 N N . CYS A 1 196 ? -8.138 8.266 3.435 1.00 96.44 196 CYS A N 1
ATOM 1608 C CA . CYS A 1 196 ? -9.042 7.508 2.572 1.00 96.44 196 CYS A CA 1
ATOM 1609 C C . CYS A 1 196 ? -10.321 7.025 3.283 1.00 96.44 196 CYS A C 1
ATOM 1611 O O . CYS A 1 196 ? -11.215 6.493 2.629 1.00 96.44 196 CYS A O 1
ATOM 1613 N N . ILE A 1 197 ? -10.449 7.231 4.599 1.00 96.94 197 ILE A N 1
ATOM 1614 C CA . ILE A 1 197 ? -11.702 7.042 5.332 1.00 96.94 197 ILE A CA 1
ATOM 1615 C C . ILE A 1 197 ? -12.419 8.394 5.385 1.00 96.94 197 ILE A C 1
ATOM 1617 O O . ILE A 1 197 ? -12.167 9.236 6.250 1.00 96.94 197 ILE A O 1
ATOM 1621 N N . ASN A 1 198 ? -13.342 8.617 4.451 1.00 95.94 198 ASN A N 1
ATOM 1622 C CA . ASN A 1 198 ? -13.987 9.921 4.278 1.00 95.94 198 ASN A CA 1
ATOM 1623 C C . ASN A 1 198 ? -14.716 10.412 5.537 1.00 95.94 198 ASN A C 1
ATOM 1625 O O . ASN A 1 198 ? -14.608 11.588 5.878 1.00 95.94 198 ASN A O 1
ATOM 1629 N N . ALA A 1 199 ? -15.388 9.527 6.277 1.00 96.25 199 ALA A N 1
ATOM 1630 C CA . ALA A 1 199 ? -16.029 9.889 7.542 1.00 96.25 199 ALA A CA 1
ATOM 1631 C C . ALA A 1 199 ? -15.028 10.415 8.588 1.00 96.25 199 ALA A C 1
ATOM 1633 O O . ALA A 1 199 ? -15.332 11.363 9.313 1.00 96.25 199 ALA A O 1
ATOM 1634 N N . PHE A 1 200 ? -13.816 9.852 8.635 1.00 96.75 200 PHE A N 1
ATOM 1635 C CA . PHE A 1 200 ? -12.752 10.347 9.507 1.00 96.75 200 PHE A CA 1
ATOM 1636 C C . PHE A 1 200 ? -12.252 11.718 9.049 1.00 96.75 200 PHE A C 1
ATOM 1638 O O . PHE A 1 200 ? -12.131 12.639 9.857 1.00 96.75 200 PHE A O 1
ATOM 1645 N N . ARG A 1 201 ? -12.034 11.892 7.742 1.00 95.06 201 ARG A N 1
ATOM 1646 C CA . ARG A 1 201 ? -11.649 13.180 7.154 1.00 95.06 201 ARG A CA 1
ATOM 1647 C C . ARG A 1 201 ? -12.660 14.289 7.469 1.00 95.06 201 ARG A C 1
ATOM 1649 O O . ARG A 1 201 ? -12.261 15.372 7.895 1.00 95.06 201 ARG A O 1
ATOM 1656 N N . LEU A 1 202 ? -13.956 14.005 7.338 1.00 94.31 202 LEU A N 1
ATOM 1657 C CA . LEU A 1 202 ? -15.034 14.931 7.700 1.00 94.31 202 LEU A CA 1
ATOM 1658 C C . LEU A 1 202 ? -15.014 15.285 9.194 1.00 94.31 202 LEU A C 1
ATOM 1660 O O . LEU A 1 202 ? -15.130 16.459 9.546 1.00 94.31 202 LEU A O 1
ATOM 1664 N N . ALA A 1 203 ? -14.805 14.302 10.075 1.00 94.50 203 ALA A N 1
ATOM 1665 C CA . ALA A 1 203 ? -14.679 14.550 11.511 1.00 94.50 203 ALA A CA 1
ATOM 1666 C C . ALA A 1 203 ? -13.476 15.455 11.838 1.00 94.50 203 ALA A C 1
ATOM 1668 O O . ALA A 1 203 ? -13.591 16.377 12.646 1.00 94.50 203 ALA A O 1
ATOM 1669 N N . VAL A 1 204 ? -12.335 15.254 11.170 1.00 94.12 204 VAL A N 1
ATOM 1670 C CA . VAL A 1 204 ? -11.148 16.112 11.325 1.00 94.12 204 VAL A CA 1
ATOM 1671 C C . VAL A 1 204 ? -11.433 17.551 10.884 1.00 94.12 204 VAL A C 1
ATOM 1673 O O . VAL A 1 204 ? -11.019 18.498 11.558 1.00 94.12 204 VAL A O 1
ATOM 1676 N N . TYR A 1 205 ? -12.180 17.752 9.798 1.00 92.56 205 TYR A N 1
ATOM 1677 C CA . TYR A 1 205 ? -12.584 19.087 9.348 1.00 92.56 205 TYR A CA 1
ATOM 1678 C C . TYR A 1 205 ? -13.522 19.818 10.315 1.00 92.56 205 TYR A C 1
ATOM 1680 O O . TYR A 1 205 ? -13.530 21.048 10.342 1.00 92.56 205 TYR A O 1
ATOM 1688 N N . GLN A 1 206 ? -14.250 19.092 11.160 1.00 89.94 206 GLN A N 1
ATOM 1689 C CA . GLN A 1 206 ? -15.124 19.674 12.180 1.00 89.94 206 GLN A CA 1
ATOM 1690 C C . GLN A 1 206 ? -14.386 20.112 13.457 1.00 89.94 206 GLN A C 1
ATOM 1692 O O . GLN A 1 206 ? -14.997 20.751 14.316 1.00 89.94 206 GLN A O 1
ATOM 1697 N N . ILE A 1 207 ? -13.085 19.816 13.591 1.00 88.81 207 ILE A N 1
ATOM 1698 C CA . ILE A 1 207 ? -12.281 20.272 14.733 1.00 88.81 207 ILE A CA 1
ATOM 1699 C C . ILE A 1 207 ? -12.182 21.809 14.697 1.00 88.81 207 ILE A C 1
ATOM 1701 O O . ILE A 1 207 ? -11.646 22.370 13.733 1.00 88.81 207 ILE A O 1
ATOM 1705 N N . PRO A 1 208 ? -12.643 22.521 15.740 1.00 83.06 208 PRO A N 1
ATOM 1706 C CA . PRO A 1 208 ? -12.533 23.966 15.810 1.00 83.06 208 PRO A CA 1
ATOM 1707 C C . PRO A 1 208 ? -11.069 24.383 15.901 1.00 83.06 208 PRO A C 1
ATOM 1709 O O . PRO A 1 208 ? -10.332 23.988 16.805 1.00 83.06 208 PRO A O 1
ATOM 1712 N N . VAL A 1 209 ? -10.655 25.243 14.981 1.00 75.56 209 VAL A N 1
ATOM 1713 C CA . VAL A 1 209 ? -9.357 25.903 15.050 1.00 75.56 209 VAL A CA 1
ATOM 1714 C C . VAL A 1 209 ? -9.584 27.250 15.728 1.00 75.56 209 VAL A C 1
ATOM 1716 O O . VAL A 1 209 ? -10.208 28.139 15.153 1.00 75.56 209 VAL A O 1
ATOM 1719 N N . GLY A 1 210 ? -9.144 27.388 16.982 1.00 66.31 210 GLY A N 1
ATOM 1720 C CA . GLY A 1 210 ? -9.198 28.667 17.698 1.00 66.31 210 GLY A CA 1
ATOM 1721 C C . GLY A 1 210 ? -8.338 29.757 17.033 1.00 66.31 210 GLY A C 1
ATOM 1722 O O . GLY A 1 210 ? -7.642 29.507 16.053 1.00 66.31 210 GLY A O 1
ATOM 1723 N N . GLN A 1 211 ? -8.322 30.970 17.601 1.00 56.66 211 GLN A N 1
ATOM 1724 C CA . GLN A 1 211 ? -7.464 32.076 17.121 1.00 56.66 211 GLN A CA 1
ATOM 1725 C C . GLN A 1 211 ? -5.955 31.826 17.313 1.00 56.66 211 GLN A C 1
ATOM 1727 O O . GLN A 1 211 ? -5.123 32.607 16.853 1.00 56.66 211 GLN A O 1
ATOM 1732 N N . GLU A 1 212 ? -5.578 30.744 17.992 1.00 53.84 212 GLU A N 1
ATOM 1733 C CA . GLU A 1 212 ? -4.183 30.364 18.155 1.00 53.84 212 GLU A CA 1
ATOM 1734 C C . GLU A 1 212 ? -3.629 29.776 16.852 1.00 53.84 212 GLU A C 1
ATOM 1736 O O . GLU A 1 212 ? -3.702 28.574 16.596 1.00 53.84 212 GLU A O 1
ATOM 1741 N N . HIS A 1 213 ? -2.966 30.623 16.062 1.00 57.47 213 HIS A N 1
ATOM 1742 C CA . HIS A 1 213 ? -2.022 30.223 15.010 1.00 57.47 213 HIS A CA 1
ATOM 1743 C C . HIS A 1 213 ? -0.728 29.624 15.593 1.00 57.47 213 HIS A C 1
ATOM 1745 O O . HIS A 1 213 ? 0.378 29.906 15.131 1.00 57.47 213 HIS A O 1
ATOM 1751 N N . SER A 1 214 ? -0.850 28.830 16.656 1.00 60.72 214 SER A N 1
ATOM 1752 C CA . SER A 1 214 ? 0.281 28.171 17.284 1.00 60.72 214 SER A CA 1
ATOM 1753 C C . SER A 1 214 ? 0.721 27.005 16.408 1.00 60.72 214 SER A C 1
ATOM 1755 O O . SER A 1 214 ? -0.084 26.148 16.042 1.00 60.72 214 SER A O 1
ATOM 1757 N N . SER A 1 215 ? 2.021 26.930 16.131 1.00 64.00 215 SER A N 1
ATOM 1758 C CA . SER A 1 215 ? 2.680 25.811 15.443 1.00 64.00 215 SER A CA 1
ATOM 1759 C C . SER A 1 215 ? 2.535 24.457 16.160 1.00 64.00 215 SER A C 1
ATOM 1761 O O . SER A 1 215 ? 3.056 23.459 15.673 1.00 64.00 215 SER A O 1
ATOM 1763 N N . LYS A 1 216 ? 1.833 24.419 17.303 1.00 70.81 216 LYS A N 1
ATOM 1764 C CA . LYS A 1 216 ? 1.547 23.239 18.131 1.00 70.81 216 LYS A CA 1
ATOM 1765 C C . LYS A 1 216 ? 0.123 22.682 17.974 1.00 70.81 216 LYS A C 1
ATOM 1767 O O . LYS A 1 216 ? -0.264 21.779 18.709 1.00 70.81 216 LYS A O 1
ATOM 1772 N N . ASN A 1 217 ? -0.701 23.229 17.077 1.00 82.25 217 ASN A N 1
ATOM 1773 C CA . ASN A 1 217 ? -2.072 22.747 16.895 1.00 82.25 217 ASN A CA 1
ATOM 1774 C C . ASN A 1 217 ? -2.133 21.559 15.915 1.00 82.25 217 ASN A C 1
ATOM 1776 O O . ASN A 1 217 ? -2.256 21.757 14.706 1.00 82.25 217 ASN A O 1
ATOM 1780 N N . VAL A 1 218 ? -2.095 20.336 16.458 1.00 86.19 218 VAL A N 1
ATOM 1781 C CA . VAL A 1 218 ? -2.189 19.071 15.697 1.00 86.19 218 VAL A CA 1
ATOM 1782 C C . VAL A 1 218 ? -3.450 19.009 14.829 1.00 86.19 218 VAL A C 1
ATOM 1784 O O . VAL A 1 218 ? -3.372 18.616 13.669 1.00 86.19 218 VAL A O 1
ATOM 1787 N N . GLY A 1 219 ? -4.600 19.463 15.342 1.00 88.44 219 GLY A N 1
ATOM 1788 C CA . GLY A 1 219 ? -5.860 19.466 14.593 1.00 88.44 219 GLY A CA 1
ATOM 1789 C C . GLY A 1 219 ? -5.786 20.332 13.333 1.00 88.44 219 GLY A C 1
ATOM 1790 O O . GLY A 1 219 ? -6.130 19.873 12.246 1.00 88.44 219 GLY A O 1
ATOM 1791 N N . LEU A 1 220 ? -5.261 21.559 13.445 1.00 88.62 220 LEU A N 1
ATOM 1792 C CA . LEU A 1 220 ? -5.061 22.440 12.288 1.00 88.62 220 LEU A CA 1
ATOM 1793 C C . LEU A 1 220 ? -4.020 21.878 11.309 1.00 88.62 220 LEU A C 1
ATOM 1795 O O . LEU A 1 220 ? -4.220 21.948 10.096 1.00 88.62 220 LEU A O 1
ATOM 1799 N N . ALA A 1 221 ? -2.910 21.340 11.816 1.00 90.88 221 ALA A N 1
ATOM 1800 C CA . ALA A 1 221 ? -1.874 20.764 10.966 1.00 90.88 221 ALA A CA 1
ATOM 1801 C C . ALA A 1 221 ? -2.412 19.563 10.169 1.00 90.88 221 ALA A C 1
ATOM 1803 O O . ALA A 1 221 ? -2.190 19.480 8.962 1.00 90.88 221 ALA A O 1
ATOM 1804 N N . LEU A 1 222 ? -3.198 18.691 10.807 1.00 93.44 222 LEU A N 1
ATOM 1805 C CA . LEU A 1 222 ? -3.832 17.551 10.149 1.00 93.44 222 LEU A CA 1
ATOM 1806 C C . LEU A 1 222 ? -4.887 17.990 9.124 1.00 93.44 222 LEU A C 1
ATOM 1808 O O . LEU A 1 222 ? -4.908 17.474 8.008 1.00 93.44 222 LEU A O 1
ATOM 1812 N N . GLN A 1 223 ? -5.708 18.996 9.446 1.00 93.31 223 GLN A N 1
ATOM 1813 C CA . GLN A 1 223 ? -6.648 19.592 8.490 1.00 93.31 223 GLN A CA 1
ATOM 1814 C C . GLN A 1 223 ? -5.941 20.111 7.232 1.00 93.31 223 GLN A C 1
ATOM 1816 O O . GLN A 1 223 ? -6.418 19.888 6.119 1.00 93.31 223 GLN A O 1
ATOM 1821 N N . LYS A 1 224 ? -4.797 20.789 7.392 1.00 93.31 224 LYS A N 1
ATOM 1822 C CA . LYS A 1 224 ? -3.984 21.271 6.266 1.00 93.31 224 LYS A CA 1
ATOM 1823 C C . LYS A 1 224 ? -3.428 20.122 5.434 1.00 93.31 224 LYS A C 1
ATOM 1825 O O . LYS A 1 224 ? -3.506 20.199 4.213 1.00 93.31 224 LYS A O 1
ATOM 1830 N N . VAL A 1 225 ? -2.910 19.074 6.075 1.00 95.31 225 VAL A N 1
ATOM 1831 C CA . VAL A 1 225 ? -2.423 17.865 5.393 1.00 95.31 225 VAL A CA 1
ATOM 1832 C C . VAL A 1 225 ? -3.544 17.245 4.557 1.00 95.31 225 VAL A C 1
ATOM 1834 O O . VAL A 1 225 ? -3.371 17.069 3.356 1.00 95.31 225 VAL A O 1
ATOM 1837 N N . PHE A 1 226 ? -4.722 17.006 5.139 1.00 96.12 226 PHE A N 1
ATOM 1838 C CA . PHE A 1 226 ? -5.857 16.418 4.415 1.00 96.12 226 PHE A CA 1
ATOM 1839 C C . PHE A 1 226 ? -6.365 17.314 3.287 1.00 96.12 226 PHE A C 1
ATOM 1841 O O . PHE A 1 226 ? -6.630 16.837 2.189 1.00 96.12 226 PHE A O 1
ATOM 1848 N N . TYR A 1 227 ? -6.443 18.624 3.513 1.00 94.75 227 TYR A N 1
ATOM 1849 C CA . TYR A 1 227 ? -6.793 19.569 2.454 1.00 94.75 227 TYR A CA 1
ATOM 1850 C C . TYR A 1 227 ? -5.779 19.550 1.298 1.00 94.75 227 TYR A C 1
ATOM 1852 O O . TYR A 1 227 ? -6.163 19.557 0.131 1.00 94.75 227 TYR A O 1
ATOM 1860 N N . GLN A 1 228 ? -4.478 19.494 1.596 1.00 94.88 228 GLN A N 1
ATOM 1861 C CA . GLN A 1 228 ? -3.444 19.424 0.565 1.00 94.88 228 GLN A CA 1
ATOM 1862 C C . GLN A 1 228 ? -3.464 18.090 -0.188 1.00 94.88 228 GLN A C 1
ATOM 1864 O O . GLN A 1 228 ? -3.320 18.111 -1.406 1.00 94.88 228 GLN A O 1
ATOM 1869 N N . LEU A 1 229 ? -3.697 16.959 0.488 1.00 95.44 229 LEU A N 1
ATOM 1870 C CA . LEU A 1 229 ? -3.886 15.658 -0.171 1.00 95.44 229 LEU A CA 1
ATOM 1871 C C . LEU A 1 229 ? -5.064 15.678 -1.155 1.00 95.44 229 LEU A C 1
ATOM 1873 O O . LEU A 1 229 ? -5.016 15.026 -2.195 1.00 95.44 229 LEU A O 1
ATOM 1877 N N . GLU A 1 230 ? -6.106 16.456 -0.864 1.00 92.25 230 GLU A N 1
ATOM 1878 C CA . GLU A 1 230 ? -7.271 16.583 -1.736 1.00 92.25 230 GLU A CA 1
ATOM 1879 C C . GLU A 1 230 ? -7.051 17.542 -2.913 1.00 92.25 230 GLU A C 1
ATOM 1881 O O . GLU A 1 230 ? -7.521 17.261 -4.013 1.00 92.25 230 GLU A O 1
ATOM 1886 N N . GLN A 1 231 ? -6.308 18.636 -2.728 1.00 91.12 231 GLN A N 1
ATOM 1887 C CA . GLN A 1 231 ? -6.238 19.735 -3.704 1.00 91.12 231 GLN A CA 1
ATOM 1888 C C . GLN A 1 231 ? -4.909 19.841 -4.468 1.00 91.12 231 GLN A C 1
ATOM 1890 O O . GLN A 1 231 ? -4.870 20.403 -5.565 1.00 91.12 231 GLN A O 1
ATOM 1895 N N . SER A 1 232 ? -3.806 19.355 -3.896 1.00 93.25 232 SER A N 1
ATOM 1896 C CA . SER A 1 232 ? -2.471 19.477 -4.492 1.00 93.25 232 SER A CA 1
ATOM 1897 C C . SER A 1 232 ? -2.330 18.610 -5.740 1.00 93.25 232 SER A C 1
ATOM 1899 O O . SER A 1 232 ? -2.938 17.549 -5.834 1.00 93.25 232 SER A O 1
ATOM 1901 N N . LYS A 1 233 ? -1.490 19.045 -6.683 1.00 91.50 233 LYS A N 1
ATOM 1902 C CA . LYS A 1 233 ? -1.020 18.212 -7.803 1.00 91.50 233 LYS A CA 1
ATOM 1903 C C . LYS A 1 233 ? 0.272 17.475 -7.472 1.00 91.50 233 LYS A C 1
ATOM 1905 O O . LYS A 1 233 ? 0.466 16.357 -7.927 1.00 91.50 233 LYS A O 1
ATOM 1910 N N . ASP A 1 234 ? 1.103 18.087 -6.637 1.00 92.75 234 ASP A N 1
ATOM 1911 C CA . ASP A 1 234 ? 2.412 17.572 -6.255 1.00 92.75 234 ASP A CA 1
ATOM 1912 C C . ASP A 1 234 ? 2.367 16.886 -4.879 1.00 92.75 234 ASP A C 1
ATOM 1914 O O . ASP A 1 234 ? 1.488 17.210 -4.064 1.00 92.75 234 ASP A O 1
ATOM 1918 N N . PRO A 1 235 ? 3.335 15.998 -4.575 1.00 94.12 235 PRO A N 1
ATOM 1919 C CA . PRO A 1 235 ? 3.480 15.403 -3.253 1.00 94.12 235 PRO A CA 1
ATOM 1920 C C . PRO A 1 235 ? 3.594 16.459 -2.149 1.00 94.12 235 PRO A C 1
ATOM 1922 O O . PRO A 1 235 ? 4.333 17.445 -2.268 1.00 94.12 235 PRO A O 1
ATOM 1925 N N . ILE A 1 236 ? 2.872 16.240 -1.054 1.00 95.94 236 ILE A N 1
ATOM 1926 C CA . ILE A 1 236 ? 2.745 17.215 0.035 1.00 95.94 236 ILE A CA 1
ATOM 1927 C C . ILE A 1 236 ? 3.822 17.014 1.103 1.00 95.94 236 ILE A C 1
ATOM 1929 O O . ILE A 1 236 ? 4.466 15.972 1.163 1.00 95.94 236 ILE A O 1
ATOM 1933 N N . ASN A 1 237 ? 4.011 17.989 1.989 1.00 92.62 237 ASN A N 1
ATOM 1934 C CA . ASN A 1 237 ? 4.978 17.897 3.082 1.00 92.62 237 ASN A CA 1
ATOM 1935 C C . ASN A 1 237 ? 4.264 17.942 4.446 1.00 92.62 237 ASN A C 1
ATOM 1937 O O . ASN A 1 237 ? 3.369 18.755 4.660 1.00 92.62 237 ASN A O 1
ATOM 1941 N N . THR A 1 238 ? 4.688 17.094 5.384 1.00 91.44 238 THR A N 1
ATOM 1942 C CA . THR A 1 238 ? 4.108 16.944 6.730 1.00 91.44 238 THR A CA 1
ATOM 1943 C C . THR A 1 238 ? 4.873 17.692 7.837 1.00 91.44 238 THR A C 1
ATOM 1945 O O . THR A 1 238 ? 4.633 17.449 9.014 1.00 91.44 238 THR A O 1
ATOM 1948 N N . THR A 1 239 ? 5.781 18.622 7.508 1.00 88.62 239 THR A N 1
ATOM 1949 C CA . THR A 1 239 ? 6.679 19.299 8.478 1.00 88.62 239 THR A CA 1
ATOM 1950 C C . THR A 1 239 ? 5.903 20.083 9.540 1.00 88.62 239 THR A C 1
ATOM 1952 O O . THR A 1 239 ? 6.327 20.186 10.688 1.00 88.62 239 THR A O 1
ATOM 1955 N N . GLU A 1 240 ? 4.764 20.687 9.178 1.00 87.31 240 GLU A N 1
ATOM 1956 C CA . GLU A 1 240 ? 3.926 21.389 10.161 1.00 87.31 240 GLU A CA 1
ATOM 1957 C C . GLU A 1 240 ? 3.276 20.406 11.146 1.00 87.31 240 GLU A C 1
ATOM 1959 O O . GLU A 1 240 ? 3.173 20.710 12.332 1.00 87.31 240 GLU A O 1
ATOM 1964 N N . LEU A 1 241 ? 2.897 19.216 10.669 1.00 88.44 241 LEU A N 1
ATOM 1965 C CA . LEU A 1 241 ? 2.293 18.171 11.487 1.00 88.44 241 LEU A CA 1
ATOM 1966 C C . LEU A 1 241 ? 3.312 17.558 12.451 1.00 88.44 241 LEU A C 1
ATOM 1968 O O . LEU A 1 241 ? 3.039 17.517 13.648 1.00 88.44 241 LEU A O 1
ATOM 1972 N N . THR A 1 242 ? 4.499 17.174 11.979 1.00 86.25 242 THR A N 1
ATOM 1973 C CA . THR A 1 242 ? 5.562 16.631 12.848 1.00 86.25 242 THR A CA 1
ATOM 1974 C C . THR A 1 242 ? 5.955 17.633 13.933 1.00 86.25 242 THR A C 1
ATOM 1976 O O . THR A 1 242 ? 5.941 17.308 15.118 1.00 86.25 242 THR A O 1
ATOM 1979 N N . ARG A 1 243 ? 6.145 18.908 13.565 1.00 84.69 243 ARG A N 1
ATOM 1980 C CA . ARG A 1 243 ? 6.402 19.984 14.536 1.00 84.69 243 ARG A CA 1
ATOM 1981 C C . ARG A 1 243 ? 5.272 20.146 15.557 1.00 84.69 243 ARG A C 1
ATOM 1983 O O . ARG A 1 243 ? 5.538 20.481 16.711 1.00 84.69 243 ARG A O 1
ATOM 1990 N N . SER A 1 244 ? 4.019 19.925 15.156 1.00 83.62 244 SER A N 1
ATOM 1991 C CA . SER A 1 244 ? 2.872 20.059 16.061 1.00 83.62 244 SER A CA 1
ATOM 1992 C C . SER A 1 244 ? 2.817 18.974 17.142 1.00 83.62 244 SER A C 1
ATOM 1994 O O . SER A 1 244 ? 2.323 19.250 18.234 1.00 83.62 244 SER A O 1
ATOM 1996 N N . PHE A 1 245 ? 3.403 17.798 16.882 1.00 77.25 245 PHE A N 1
ATOM 1997 C CA . PHE A 1 245 ? 3.635 16.752 17.886 1.00 77.25 245 PHE A CA 1
ATOM 1998 C C . PHE A 1 245 ? 4.791 17.071 18.841 1.00 77.25 245 PHE A C 1
ATOM 2000 O O . PHE A 1 245 ? 4.988 16.369 19.827 1.00 77.25 245 PHE A O 1
ATOM 2007 N N . GLY A 1 246 ? 5.527 18.157 18.591 1.00 72.31 246 GLY A N 1
ATOM 2008 C CA . GLY A 1 246 ? 6.713 18.519 19.359 1.00 72.31 246 GLY A CA 1
ATOM 2009 C C . GLY A 1 246 ? 7.975 17.790 18.911 1.00 72.31 246 GLY A C 1
ATOM 2010 O O . GLY A 1 246 ? 8.985 17.932 19.590 1.00 72.31 246 GLY A O 1
ATOM 2011 N N . TRP A 1 247 ? 7.924 17.068 17.788 1.00 69.75 247 TRP A N 1
ATOM 2012 C CA . TRP A 1 247 ? 9.094 16.433 17.192 1.00 69.75 247 TRP A CA 1
ATOM 2013 C C . TRP A 1 247 ? 10.027 17.486 16.602 1.00 69.75 247 TRP A C 1
ATOM 2015 O O . TRP A 1 247 ? 9.591 18.394 15.879 1.00 69.75 247 TRP A O 1
ATOM 2025 N N . ASP A 1 248 ? 11.309 17.376 16.928 1.00 62.84 248 ASP A N 1
ATOM 2026 C CA . ASP A 1 248 ? 12.357 18.164 16.296 1.00 62.84 248 ASP A CA 1
ATOM 2027 C C . ASP A 1 248 ? 12.895 17.475 15.024 1.00 62.84 248 ASP A C 1
ATOM 2029 O O . ASP A 1 248 ? 12.363 16.474 14.540 1.00 62.84 248 ASP A O 1
ATOM 2033 N N . THR A 1 249 ? 13.928 18.052 14.404 1.00 61.78 249 THR A N 1
ATOM 2034 C CA . THR A 1 249 ? 14.528 17.464 13.197 1.00 61.78 249 THR A CA 1
ATOM 2035 C C . THR A 1 249 ? 15.194 16.116 13.449 1.00 61.78 249 THR A C 1
ATOM 2037 O O . THR A 1 249 ? 15.377 15.387 12.488 1.00 61.78 249 THR A O 1
ATOM 2040 N N . VAL A 1 250 ? 15.586 15.797 14.686 1.00 59.62 250 VAL A N 1
ATOM 2041 C CA . VAL A 1 250 ? 16.225 14.526 15.062 1.00 59.62 250 VAL A CA 1
ATOM 2042 C C . VAL A 1 250 ? 15.165 13.442 15.243 1.00 59.62 250 VAL A C 1
ATOM 2044 O O . VAL A 1 250 ? 15.337 12.341 14.725 1.00 59.62 250 VAL A O 1
ATOM 2047 N N . ASP A 1 251 ? 14.034 13.782 15.863 1.00 63.47 251 ASP A N 1
ATOM 2048 C CA . ASP A 1 251 ? 12.878 12.887 16.006 1.00 63.47 251 ASP A CA 1
ATOM 2049 C C . ASP A 1 251 ? 12.299 12.465 14.639 1.00 63.47 251 ASP A C 1
ATOM 2051 O O . ASP A 1 251 ? 11.844 11.339 14.465 1.00 63.47 251 ASP A O 1
ATOM 2055 N N . GLY A 1 252 ? 12.388 13.325 13.614 1.00 59.12 252 GLY A N 1
ATOM 2056 C CA . GLY A 1 252 ? 12.000 12.993 12.232 1.00 59.12 252 GLY A CA 1
ATOM 2057 C C . GLY A 1 252 ? 12.839 11.887 11.562 1.00 59.12 252 GLY A C 1
ATOM 2058 O O . GLY A 1 252 ? 12.435 11.355 10.522 1.00 59.12 252 GLY A O 1
ATOM 2059 N N . PHE A 1 253 ? 13.985 11.527 12.152 1.00 58.19 253 PHE A N 1
ATOM 2060 C CA . PHE A 1 253 ? 14.818 10.388 11.749 1.00 58.19 253 PHE A CA 1
ATOM 2061 C C . PHE A 1 253 ? 14.622 9.153 12.640 1.00 58.19 253 PHE A C 1
ATOM 2063 O O . PHE A 1 253 ? 15.222 8.113 12.361 1.00 58.19 253 PHE A O 1
ATOM 2070 N N . MET A 1 254 ? 13.790 9.232 13.685 1.00 63.19 254 MET A N 1
ATOM 2071 C CA . MET A 1 254 ? 13.451 8.079 14.513 1.00 63.19 254 MET A CA 1
ATOM 2072 C C . MET A 1 254 ? 12.347 7.254 13.852 1.00 63.19 254 MET A C 1
ATOM 2074 O O . MET A 1 254 ? 11.290 7.761 13.471 1.00 63.19 254 MET A O 1
ATOM 2078 N N . GLN A 1 255 ? 12.604 5.955 13.714 1.00 68.12 255 GLN A N 1
ATOM 2079 C CA . GLN A 1 255 ? 11.587 5.001 13.297 1.00 68.12 255 GLN A CA 1
ATOM 2080 C C . GLN A 1 255 ? 10.680 4.702 14.488 1.00 68.12 255 GLN A C 1
ATOM 2082 O O . GLN A 1 255 ? 11.163 4.364 15.568 1.00 68.12 255 GLN A O 1
ATOM 2087 N N . HIS A 1 256 ? 9.373 4.829 14.278 1.00 78.31 256 HIS A N 1
ATOM 2088 C CA . HIS A 1 256 ? 8.363 4.465 15.262 1.00 78.31 256 HIS A CA 1
ATOM 2089 C C . HIS A 1 256 ? 7.471 3.357 14.725 1.00 78.31 256 HIS A C 1
ATOM 2091 O O . HIS A 1 256 ? 7.346 3.146 13.514 1.00 78.31 256 HIS A O 1
ATOM 2097 N N . ASP A 1 257 ? 6.832 2.661 15.656 1.00 84.19 257 ASP A N 1
ATOM 2098 C CA . ASP A 1 257 ? 5.809 1.693 15.327 1.00 84.19 257 ASP A CA 1
ATOM 2099 C C . ASP A 1 257 ? 4.530 2.402 14.860 1.00 84.19 257 ASP A C 1
ATOM 2101 O O . ASP A 1 257 ? 4.055 3.357 15.484 1.00 84.19 257 ASP A O 1
ATOM 2105 N N . VAL A 1 258 ? 3.951 1.943 13.748 1.00 86.94 258 VAL A N 1
ATOM 2106 C CA . VAL A 1 258 ? 2.740 2.566 13.197 1.00 86.94 258 VAL A CA 1
ATOM 2107 C C . VAL A 1 258 ? 1.510 2.374 14.092 1.00 86.94 258 VAL A C 1
ATOM 2109 O O . VAL A 1 258 ? 0.634 3.241 14.110 1.00 86.94 258 VAL A O 1
ATOM 2112 N N . GLN A 1 259 ? 1.448 1.290 14.873 1.00 88.19 259 GLN A N 1
ATOM 2113 C CA . GLN A 1 259 ? 0.381 1.047 15.843 1.00 88.19 259 GLN A CA 1
ATOM 2114 C C . GLN A 1 259 ? 0.482 2.033 17.012 1.00 88.19 259 GLN A C 1
ATOM 2116 O O . GLN A 1 259 ? -0.526 2.646 17.376 1.00 88.19 259 GLN A O 1
ATOM 2121 N N . GLU A 1 260 ? 1.691 2.259 17.536 1.00 87.62 260 GLU A N 1
ATOM 2122 C CA . GLU A 1 260 ? 1.934 3.238 18.603 1.00 87.62 260 GLU A CA 1
ATOM 2123 C C . GLU A 1 260 ? 1.547 4.645 18.135 1.00 87.62 260 GLU A C 1
ATOM 2125 O O . GLU A 1 260 ? 0.767 5.342 18.792 1.00 87.62 260 GLU A O 1
ATOM 2130 N N . PHE A 1 261 ? 2.017 5.039 16.947 1.00 90.06 261 PHE A N 1
ATOM 2131 C CA . PHE A 1 261 ? 1.682 6.337 16.372 1.00 90.06 261 PHE A CA 1
ATOM 2132 C C . PHE A 1 261 ? 0.173 6.492 16.130 1.00 90.06 261 PHE A C 1
ATOM 2134 O O . PHE A 1 261 ? -0.389 7.550 16.424 1.00 90.06 261 PHE A O 1
ATOM 2141 N N . SER A 1 262 ? -0.513 5.441 15.661 1.00 92.06 262 SER A N 1
ATOM 2142 C CA . SER A 1 262 ? -1.970 5.459 15.501 1.00 92.06 262 SER A CA 1
ATOM 2143 C C . SER A 1 262 ? -2.689 5.712 16.818 1.00 92.06 262 SER A C 1
ATOM 2145 O O . SER A 1 262 ? -3.637 6.497 16.845 1.00 92.06 262 SER A O 1
ATOM 2147 N N . ARG A 1 263 ? -2.254 5.079 17.911 1.00 89.81 263 ARG A N 1
ATOM 2148 C CA . ARG A 1 263 ? -2.871 5.268 19.225 1.00 89.81 263 ARG A CA 1
ATOM 2149 C C . ARG A 1 263 ? -2.689 6.705 19.715 1.00 89.81 263 ARG A C 1
ATOM 2151 O O . ARG A 1 263 ? -3.674 7.366 20.040 1.00 89.81 263 ARG A O 1
ATOM 2158 N N . ILE A 1 264 ? -1.458 7.217 19.657 1.00 88.75 264 ILE A N 1
ATOM 2159 C CA . ILE A 1 264 ? -1.121 8.591 20.064 1.00 88.75 264 ILE A CA 1
ATOM 2160 C C . ILE A 1 264 ? -1.923 9.619 19.255 1.00 88.75 264 ILE A C 1
ATOM 2162 O O . ILE A 1 264 ? -2.458 10.579 19.817 1.00 88.75 264 ILE A O 1
ATOM 2166 N N . LEU A 1 265 ? -2.029 9.425 17.937 1.00 90.12 265 LEU A N 1
ATOM 2167 C CA . LEU A 1 265 ? -2.783 10.313 17.058 1.00 90.12 265 LEU A CA 1
ATOM 2168 C C . LEU A 1 265 ? -4.273 10.329 17.423 1.00 90.12 265 LEU A C 1
ATOM 2170 O O . LEU A 1 265 ? -4.842 11.408 17.594 1.00 90.12 265 LEU A O 1
ATOM 2174 N N . LEU A 1 266 ? -4.905 9.158 17.550 1.00 91.62 266 LEU A N 1
ATOM 2175 C CA . LEU A 1 266 ? -6.340 9.059 17.830 1.00 91.62 266 LEU A CA 1
ATOM 2176 C C . LEU A 1 266 ? -6.696 9.619 19.216 1.00 91.62 266 LEU A C 1
ATOM 2178 O O . LEU A 1 266 ? -7.645 10.395 19.317 1.00 91.62 266 LEU A O 1
ATOM 2182 N N . GLU A 1 267 ? -5.903 9.330 20.252 1.00 89.19 267 GLU A N 1
ATOM 2183 C CA . GLU A 1 267 ? -6.103 9.868 21.609 1.00 89.19 267 GLU A CA 1
ATOM 2184 C C . GLU A 1 267 ? -5.940 11.400 21.660 1.00 89.19 267 GLU A C 1
ATOM 2186 O O . GLU A 1 267 ? -6.709 12.116 22.323 1.00 89.19 267 GLU A O 1
ATOM 2191 N N . ASN A 1 268 ? -4.957 11.935 20.924 1.00 88.12 268 ASN A N 1
ATOM 2192 C CA . ASN A 1 268 ? -4.758 13.378 20.808 1.00 88.12 268 ASN A CA 1
ATOM 2193 C C . ASN A 1 268 ? -5.962 14.051 20.139 1.00 88.12 268 ASN A C 1
ATOM 2195 O O . ASN A 1 268 ? -6.477 15.052 20.648 1.00 88.12 268 ASN A O 1
ATOM 2199 N N . LEU A 1 269 ? -6.430 13.485 19.023 1.00 89.69 269 LEU A N 1
ATOM 2200 C CA . LEU A 1 269 ? -7.580 13.999 18.286 1.00 89.69 269 LEU A CA 1
ATOM 2201 C C . LEU A 1 269 ? -8.859 13.920 19.112 1.00 89.69 269 LEU A C 1
ATOM 2203 O O . LEU A 1 269 ? -9.592 14.903 19.162 1.00 89.69 269 LEU A O 1
ATOM 2207 N N . GLU A 1 270 ? -9.098 12.815 19.814 1.00 90.38 270 GLU A N 1
ATOM 2208 C CA . GLU A 1 270 ? -10.256 12.664 20.690 1.00 90.38 270 GLU A CA 1
ATOM 2209 C C . GLU A 1 270 ? -10.296 13.775 21.743 1.00 90.38 270 GLU A C 1
ATOM 2211 O O . GLU A 1 270 ? -11.307 14.457 21.900 1.00 90.38 270 GLU A O 1
ATOM 2216 N N . THR A 1 271 ? -9.160 14.061 22.384 1.00 88.38 271 THR A N 1
ATOM 2217 C CA . THR A 1 271 ? -9.048 15.166 23.346 1.00 88.38 271 THR A CA 1
ATOM 2218 C C . THR A 1 271 ? -9.357 16.529 22.715 1.00 88.38 271 THR A C 1
ATOM 2220 O O . THR A 1 271 ? -9.975 17.377 23.359 1.00 88.38 271 THR A O 1
ATOM 2223 N N . LYS A 1 272 ? -8.955 16.756 21.458 1.00 85.50 272 LYS A N 1
ATOM 2224 C CA . LYS A 1 272 ? -9.221 18.006 20.720 1.00 85.50 272 LYS A CA 1
ATOM 2225 C C . LYS A 1 272 ? -10.651 18.113 20.188 1.00 85.50 272 LYS A C 1
ATOM 2227 O O . LYS A 1 272 ? -11.117 19.227 19.964 1.00 85.50 272 LYS A O 1
ATOM 2232 N N . MET A 1 273 ? -11.331 16.987 19.992 1.00 90.25 273 MET A N 1
ATOM 2233 C CA . MET A 1 273 ? -12.722 16.922 19.541 1.00 90.25 273 MET A CA 1
ATOM 2234 C C . MET A 1 273 ? -13.732 17.095 20.685 1.00 90.25 273 MET A C 1
ATOM 2236 O O . MET A 1 273 ? -14.892 17.408 20.411 1.00 90.25 273 MET A O 1
ATOM 2240 N N . LYS A 1 274 ? -13.316 16.954 21.951 1.00 90.25 274 LYS A N 1
ATOM 2241 C CA . LYS A 1 274 ? -14.197 17.136 23.119 1.00 90.25 274 LYS A CA 1
ATOM 2242 C C . LYS A 1 274 ? -14.853 18.516 23.149 1.00 90.25 274 LYS A C 1
ATOM 2244 O O . LYS A 1 274 ? -14.176 19.537 23.041 1.00 90.25 274 LYS A O 1
ATOM 2249 N N . ASN A 1 275 ? -16.161 18.548 23.397 1.00 88.06 275 ASN A N 1
ATOM 2250 C CA . ASN A 1 275 ? -17.010 19.745 23.411 1.00 88.06 275 ASN A CA 1
ATOM 2251 C C . ASN A 1 275 ? -17.087 20.483 22.060 1.00 88.06 275 ASN A C 1
ATOM 2253 O O . ASN A 1 275 ? -17.280 21.700 22.016 1.00 88.06 275 ASN A O 1
ATOM 2257 N N . THR A 1 276 ? -16.931 19.762 20.951 1.00 86.69 276 THR A N 1
ATOM 2258 C CA . THR A 1 276 ? -17.024 20.303 19.587 1.00 86.69 276 THR A CA 1
ATOM 2259 C C . THR A 1 276 ? -18.081 19.539 18.780 1.00 86.69 276 THR A C 1
ATOM 2261 O O . THR A 1 276 ? -18.543 18.492 19.229 1.00 86.69 276 THR A O 1
ATOM 2264 N N . PRO A 1 277 ? -18.469 19.989 17.571 1.00 86.88 277 PRO A N 1
ATOM 2265 C CA . PRO A 1 277 ? -19.347 19.196 16.704 1.00 86.88 277 PRO A CA 1
ATOM 2266 C C . PRO A 1 277 ? -18.785 17.804 16.364 1.00 86.88 277 PRO A C 1
ATOM 2268 O O . PRO A 1 277 ? -19.554 16.885 16.101 1.00 86.88 277 PRO A O 1
ATOM 2271 N N . ALA A 1 278 ? -17.458 17.647 16.414 1.00 88.06 278 ALA A N 1
ATOM 2272 C CA . ALA A 1 278 ? -16.765 16.390 16.164 1.00 88.06 278 ALA A CA 1
ATOM 2273 C C . ALA A 1 278 ? -16.708 15.459 17.393 1.00 88.06 278 ALA A C 1
ATOM 2275 O O . ALA A 1 278 ? -16.127 14.376 17.294 1.00 88.06 278 ALA A O 1
ATOM 2276 N N . ASP A 1 279 ? -17.274 15.844 18.542 1.00 93.75 279 ASP A N 1
ATOM 2277 C CA . ASP A 1 279 ? -17.171 15.068 19.783 1.00 93.75 279 ASP A CA 1
ATOM 2278 C C . ASP A 1 279 ? -17.720 13.636 19.622 1.00 93.75 279 ASP A C 1
ATOM 2280 O O . ASP A 1 279 ? -18.705 13.377 18.913 1.00 93.75 279 ASP A O 1
ATOM 2284 N N . GLY A 1 280 ? -17.022 12.677 20.230 1.00 94.12 280 GLY A N 1
ATOM 2285 C CA . GLY A 1 280 ? -17.275 11.241 20.120 1.00 94.12 280 GLY A CA 1
ATOM 2286 C C . GLY A 1 280 ? -17.055 10.639 18.726 1.00 94.12 280 GLY A C 1
ATOM 2287 O O . GLY A 1 280 ? -17.411 9.485 18.514 1.00 94.12 280 GLY A O 1
ATOM 2288 N N . SER A 1 281 ? -16.514 11.372 17.742 1.00 94.94 281 SER A N 1
ATOM 2289 C CA . SER A 1 281 ? -16.311 10.808 16.393 1.00 94.94 281 SER A CA 1
ATOM 2290 C C . SER A 1 281 ? -15.285 9.680 16.383 1.00 94.94 281 SER A C 1
ATOM 2292 O O . SER A 1 281 ? -15.501 8.683 15.702 1.00 94.94 281 SER A O 1
ATOM 2294 N N . ILE A 1 282 ? -14.206 9.810 17.161 1.00 95.12 282 ILE A N 1
ATOM 2295 C CA . ILE A 1 282 ? -13.195 8.753 17.302 1.00 95.12 282 ILE A CA 1
ATOM 2296 C C . ILE A 1 282 ? -13.819 7.509 17.941 1.00 95.12 282 ILE A C 1
ATOM 2298 O O . ILE A 1 282 ? -13.710 6.422 17.377 1.00 95.12 282 ILE A O 1
ATOM 2302 N N . GLU A 1 283 ? -14.554 7.683 19.043 1.00 95.88 283 GLU A N 1
ATOM 2303 C CA . GLU A 1 283 ? -15.267 6.598 19.726 1.00 95.88 283 GLU A CA 1
ATOM 2304 C C . GLU A 1 283 ? -16.252 5.881 18.789 1.00 95.88 283 GLU A C 1
ATOM 2306 O O . GLU A 1 283 ? -16.266 4.656 18.696 1.00 95.88 283 GLU A O 1
ATOM 2311 N N . ARG A 1 284 ? -17.047 6.639 18.026 1.00 96.56 284 ARG A N 1
ATOM 2312 C CA . ARG A 1 284 ? -18.012 6.069 17.076 1.00 96.56 284 ARG A CA 1
ATOM 2313 C C . ARG A 1 284 ? -17.357 5.297 15.935 1.00 96.56 284 ARG A C 1
ATOM 2315 O O . ARG A 1 284 ? -17.967 4.351 15.451 1.00 96.56 284 ARG A O 1
ATOM 2322 N N . LEU A 1 285 ? -16.182 5.720 15.469 1.00 97.62 285 LEU A N 1
ATOM 2323 C CA . LEU A 1 285 ? -15.533 5.138 14.292 1.00 97.62 285 LEU A CA 1
ATOM 2324 C C . LEU A 1 285 ? -14.616 3.961 14.635 1.00 97.62 285 LEU A C 1
ATOM 2326 O O . LEU A 1 285 ? -14.651 2.965 13.920 1.00 97.62 285 LEU A O 1
ATOM 2330 N N . PHE A 1 286 ? -13.819 4.066 15.700 1.00 97.81 286 PHE A N 1
ATOM 2331 C CA . PHE A 1 286 ? -12.693 3.159 15.954 1.00 97.81 286 PHE A CA 1
ATOM 2332 C C . PHE A 1 286 ? -12.813 2.350 17.250 1.00 97.81 286 PHE A C 1
ATOM 2334 O O . PHE A 1 286 ? -12.045 1.410 17.429 1.00 97.81 286 PHE A O 1
ATOM 2341 N N . VAL A 1 287 ? -13.752 2.672 18.151 1.00 97.75 287 VAL A N 1
ATOM 2342 C CA . VAL A 1 287 ? -13.803 2.033 19.478 1.00 97.75 287 VAL A CA 1
ATOM 2343 C C . VAL A 1 287 ? -14.774 0.853 19.531 1.00 97.75 287 VAL A C 1
ATOM 2345 O O . VAL A 1 287 ? -16.000 0.993 19.424 1.00 97.75 287 VAL A O 1
ATOM 2348 N N . GLY A 1 288 ? -14.210 -0.335 19.742 1.00 97.31 288 GLY A N 1
ATOM 2349 C CA . GLY A 1 288 ? -14.932 -1.552 20.102 1.00 97.31 288 GLY A CA 1
ATOM 2350 C C . GLY A 1 288 ? -14.966 -1.786 21.612 1.00 97.31 288 GLY A C 1
ATOM 2351 O O . GLY A 1 288 ? -14.318 -1.074 22.377 1.00 97.31 288 GLY A O 1
ATOM 2352 N N . LYS A 1 289 ? -15.724 -2.800 22.039 1.00 97.69 289 LYS A N 1
ATOM 2353 C CA . LYS A 1 289 ? -15.822 -3.233 23.441 1.00 97.69 289 LYS A CA 1
ATOM 2354 C C . LYS A 1 289 ? -15.520 -4.713 23.573 1.00 97.69 289 LYS A C 1
ATOM 2356 O O . LYS A 1 289 ? -16.041 -5.522 22.801 1.00 97.69 289 LYS A O 1
ATOM 2361 N N . MET A 1 290 ? -14.710 -5.067 24.561 1.00 97.19 290 MET A N 1
ATOM 2362 C CA . MET A 1 290 ? -14.436 -6.454 24.920 1.00 97.19 290 MET A CA 1
ATOM 2363 C C . MET A 1 290 ? -14.510 -6.654 26.433 1.00 97.19 290 MET A C 1
ATOM 2365 O O . MET A 1 290 ? -14.223 -5.749 27.211 1.00 97.19 290 MET A O 1
ATOM 2369 N N . LYS A 1 291 ? -14.886 -7.859 26.852 1.00 96.56 291 LYS A N 1
ATOM 2370 C CA . LYS A 1 291 ? -14.926 -8.295 28.244 1.00 96.56 291 LYS A CA 1
ATOM 2371 C C . LYS A 1 291 ? -13.805 -9.300 28.479 1.00 96.56 291 LYS A C 1
ATOM 2373 O O . LYS A 1 291 ? -13.840 -10.402 27.935 1.00 96.56 291 LYS A O 1
ATOM 2378 N N . SER A 1 292 ? -12.852 -8.943 29.331 1.00 95.25 292 SER A N 1
ATOM 2379 C CA . SER A 1 292 ? -11.883 -9.889 29.887 1.00 95.25 292 SER A CA 1
ATOM 2380 C C . SER A 1 292 ? -12.469 -10.520 31.145 1.00 95.25 292 SER A C 1
ATOM 2382 O O . SER A 1 292 ? -13.010 -9.809 31.996 1.00 95.25 292 SER A O 1
ATOM 2384 N N . PHE A 1 293 ? -12.374 -11.839 31.284 1.00 95.25 293 PHE A N 1
ATOM 2385 C CA . PHE A 1 293 ? -12.864 -12.551 32.464 1.00 95.25 293 PHE A CA 1
ATOM 2386 C C . PHE A 1 293 ? -11.830 -13.538 33.000 1.00 95.25 293 PHE A C 1
ATOM 2388 O O . PHE A 1 293 ? -11.010 -14.072 32.256 1.00 95.25 293 PHE A O 1
ATOM 2395 N N . ILE A 1 294 ? -11.889 -13.772 34.308 1.00 95.25 294 ILE A N 1
ATOM 2396 C CA . ILE A 1 294 ? -11.153 -14.806 35.025 1.00 95.25 294 ILE A CA 1
ATOM 2397 C C . ILE A 1 294 ? -12.157 -15.534 35.911 1.00 95.25 294 ILE A C 1
ATOM 2399 O O . ILE A 1 294 ? -12.715 -14.948 36.840 1.00 95.25 294 ILE A O 1
ATOM 2403 N N . LYS A 1 295 ? -12.390 -16.812 35.626 1.00 95.38 295 LYS A N 1
ATOM 2404 C CA . LYS A 1 295 ? -13.343 -17.660 36.340 1.00 95.38 295 LYS A CA 1
ATOM 2405 C C . LYS A 1 295 ? -12.609 -18.787 37.052 1.00 95.38 295 LYS A C 1
ATOM 2407 O O . LYS A 1 295 ? -11.954 -19.598 36.401 1.00 95.38 295 LYS A O 1
ATOM 2412 N N . CYS A 1 296 ? -12.708 -18.843 38.375 1.00 94.81 296 CYS A N 1
ATOM 2413 C CA . CYS A 1 296 ? -12.092 -19.914 39.153 1.00 94.81 296 CYS A CA 1
ATOM 2414 C C . CYS A 1 296 ? -12.759 -21.265 38.849 1.00 94.81 296 CYS A C 1
ATOM 2416 O O . CYS A 1 296 ? -13.955 -21.330 38.564 1.00 94.81 296 CYS A O 1
ATOM 2418 N N . ILE A 1 297 ? -11.971 -22.342 38.881 1.00 94.19 297 ILE A N 1
ATOM 2419 C CA . ILE A 1 297 ? -12.441 -23.703 38.577 1.00 94.19 297 ILE A CA 1
ATOM 2420 C C . ILE A 1 297 ? -13.017 -24.364 39.832 1.00 94.19 297 ILE A C 1
ATOM 2422 O O . ILE A 1 297 ? -14.089 -24.963 39.782 1.00 94.19 297 ILE A O 1
ATOM 2426 N N . ASP A 1 298 ? -12.307 -24.227 40.952 1.00 92.00 298 ASP A N 1
ATOM 2427 C CA . ASP A 1 298 ? -12.587 -24.955 42.194 1.00 92.00 298 ASP A CA 1
ATOM 2428 C C . ASP A 1 298 ? -13.478 -24.165 43.173 1.00 92.00 298 ASP A C 1
ATOM 2430 O O . ASP A 1 298 ? -13.979 -24.718 44.154 1.00 92.00 298 ASP A O 1
ATOM 2434 N N . VAL A 1 299 ? -13.698 -22.871 42.909 1.00 93.06 299 VAL A N 1
ATOM 2435 C CA . VAL A 1 299 ? -14.524 -21.972 43.728 1.00 93.06 299 VAL A CA 1
ATOM 2436 C C . VAL A 1 299 ? -15.453 -21.127 42.859 1.00 93.06 299 VAL A C 1
ATOM 2438 O O . VAL A 1 299 ? -15.122 -20.779 41.727 1.00 93.06 299 VAL A O 1
ATOM 2441 N N . GLU A 1 300 ? -16.616 -20.762 43.400 1.00 92.38 300 GLU A N 1
ATOM 2442 C CA . GLU A 1 300 ? -17.614 -19.930 42.718 1.00 92.38 300 GLU A CA 1
ATOM 2443 C C . GLU A 1 300 ? -17.220 -18.442 42.767 1.00 92.38 300 GLU A C 1
ATOM 2445 O O . GLU A 1 300 ? -17.826 -17.630 43.462 1.00 92.38 300 GLU A O 1
ATOM 2450 N N . TYR A 1 301 ? -16.151 -18.098 42.046 1.00 92.81 301 TYR A N 1
ATOM 2451 C CA . TYR A 1 301 ? -15.635 -16.736 41.919 1.00 92.81 301 TYR A CA 1
ATOM 2452 C C . TYR A 1 301 ? -15.330 -16.410 40.451 1.00 92.81 301 TYR A C 1
ATOM 2454 O O . TYR A 1 301 ? -14.595 -17.138 39.778 1.00 92.81 301 TYR A O 1
ATOM 2462 N N . GLU A 1 302 ? -15.863 -15.289 39.962 1.00 92.69 302 GLU A N 1
ATOM 2463 C CA . GLU A 1 302 ? -15.575 -14.727 38.639 1.00 92.69 302 GLU A CA 1
ATOM 2464 C C . GLU A 1 302 ? -15.232 -13.244 38.791 1.00 92.69 302 GLU A C 1
ATOM 2466 O O . GLU A 1 302 ? -15.998 -12.471 39.364 1.00 92.69 302 GLU A O 1
ATOM 2471 N N . SER A 1 303 ? -14.088 -12.846 38.244 1.00 93.25 303 SER A N 1
ATOM 2472 C CA . SER A 1 303 ? -13.742 -11.446 38.032 1.00 93.25 303 SER A CA 1
ATOM 2473 C C . SER A 1 303 ? -13.884 -11.139 36.552 1.00 93.25 303 SER A C 1
ATOM 2475 O O . SER A 1 303 ? -13.440 -11.914 35.705 1.00 93.25 303 SER A O 1
ATOM 2477 N N . SER A 1 304 ? -14.513 -10.019 36.213 1.00 94.69 304 SER A N 1
ATOM 2478 C CA . SER A 1 304 ? -14.583 -9.585 34.825 1.00 94.69 304 SER A CA 1
ATOM 2479 C C . SER A 1 304 ? -14.551 -8.074 34.691 1.00 94.69 304 SER A C 1
ATOM 2481 O O . SER A 1 304 ? -14.997 -7.343 35.576 1.00 94.69 304 SER A O 1
ATOM 2483 N N . ARG A 1 305 ? -14.000 -7.611 33.571 1.00 95.44 305 ARG A N 1
ATOM 2484 C CA . ARG A 1 305 ? -13.837 -6.197 33.256 1.00 95.44 305 ARG A CA 1
ATOM 2485 C C . ARG A 1 305 ? -14.147 -5.966 31.787 1.00 95.44 305 ARG A C 1
ATOM 2487 O O . ARG A 1 305 ? -13.610 -6.658 30.926 1.00 95.44 305 ARG A O 1
ATOM 2494 N N . VAL A 1 306 ? -15.009 -4.988 31.527 1.00 96.81 306 VAL A N 1
ATOM 2495 C CA . VAL A 1 306 ? -15.267 -4.488 30.176 1.00 96.81 306 VAL A CA 1
ATOM 2496 C C . VAL A 1 306 ? -14.283 -3.361 29.894 1.00 96.81 306 VAL A C 1
ATOM 2498 O O . VAL A 1 306 ? -14.129 -2.451 30.713 1.00 96.81 306 VAL A O 1
ATOM 2501 N N . GLU A 1 307 ? -13.605 -3.450 28.760 1.00 95.12 307 GLU A N 1
ATOM 2502 C CA . GLU A 1 307 ? -12.599 -2.500 28.305 1.00 95.12 307 GLU A CA 1
ATOM 2503 C C . GLU A 1 307 ? -12.879 -2.100 26.855 1.00 95.12 307 GLU A C 1
ATOM 2505 O O . GLU A 1 307 ? -13.337 -2.901 26.031 1.00 95.12 307 GLU A O 1
ATOM 2510 N N . ASP A 1 308 ? -12.604 -0.836 26.563 1.00 96.62 308 ASP A N 1
ATOM 2511 C CA . ASP A 1 308 ? -12.657 -0.297 25.214 1.00 96.62 308 ASP A CA 1
ATOM 2512 C C . ASP A 1 308 ? -11.351 -0.633 24.476 1.00 96.62 308 ASP A C 1
ATOM 2514 O O . ASP A 1 308 ? -10.274 -0.686 25.077 1.00 96.62 308 ASP A O 1
ATOM 2518 N N . PHE A 1 309 ? -11.431 -0.840 23.162 1.00 96.56 309 PHE A N 1
ATOM 2519 C CA . PHE A 1 309 ? -10.255 -1.071 22.322 1.00 96.56 309 PHE A CA 1
ATOM 2520 C C . PHE A 1 309 ? -10.327 -0.298 21.009 1.00 96.56 309 PHE A C 1
ATOM 2522 O O . PHE A 1 309 ? -11.395 -0.167 20.417 1.00 96.56 309 PHE A O 1
ATOM 2529 N N . TYR A 1 310 ? -9.167 0.173 20.548 1.00 96.19 310 TYR A N 1
ATOM 2530 C CA . TYR A 1 310 ? -8.999 0.910 19.286 1.00 96.19 310 TYR A CA 1
ATOM 2531 C C . TYR A 1 310 ? -8.362 0.045 18.188 1.00 96.19 310 TYR A C 1
ATOM 2533 O O . TYR A 1 310 ? -8.477 0.341 17.002 1.00 96.19 310 TYR A O 1
ATOM 2541 N N . ASP A 1 311 ? -7.677 -1.026 18.587 1.00 96.75 311 ASP A N 1
ATOM 2542 C CA . ASP A 1 311 ? -7.030 -1.998 17.715 1.00 96.75 311 ASP A CA 1
ATOM 2543 C C . ASP A 1 311 ? -7.025 -3.378 18.381 1.00 96.75 311 ASP A C 1
ATOM 2545 O O . ASP A 1 311 ? -7.101 -3.491 19.607 1.00 96.75 311 ASP A O 1
ATOM 2549 N N . ILE A 1 312 ? -6.948 -4.425 17.561 1.00 97.69 312 ILE A N 1
ATOM 2550 C CA . ILE A 1 312 ? -6.799 -5.810 18.010 1.00 97.69 312 ILE A CA 1
ATOM 2551 C C . ILE A 1 312 ? -5.438 -6.305 17.549 1.00 97.69 312 ILE A C 1
ATOM 2553 O O . ILE A 1 312 ? -5.142 -6.321 16.355 1.00 97.69 312 ILE A O 1
ATOM 2557 N N . GLN A 1 313 ? -4.618 -6.734 18.501 1.00 96.44 313 GLN A N 1
ATOM 2558 C CA . GLN A 1 313 ? -3.287 -7.246 18.216 1.00 96.44 313 GLN A CA 1
ATOM 2559 C C . GLN A 1 313 ? -3.335 -8.770 18.074 1.00 96.44 313 GLN A C 1
ATOM 2561 O O . GLN A 1 313 ? -3.477 -9.491 19.064 1.00 96.44 313 GLN A O 1
ATOM 2566 N N . LEU A 1 314 ? -3.215 -9.250 16.843 1.00 97.12 314 LEU A N 1
ATOM 2567 C CA . LEU A 1 314 ? -3.315 -10.656 16.481 1.00 97.12 314 LEU A CA 1
ATOM 2568 C C . LEU A 1 314 ? -1.941 -11.325 16.503 1.00 97.12 314 LEU A C 1
ATOM 2570 O O . LEU A 1 314 ? -0.969 -10.810 15.944 1.00 97.12 314 LEU A O 1
ATOM 2574 N N . ASN A 1 315 ? -1.871 -12.496 17.132 1.00 94.81 315 ASN A N 1
ATOM 2575 C CA . ASN A 1 315 ? -0.689 -13.343 17.067 1.00 94.81 315 ASN A CA 1
ATOM 2576 C C . ASN A 1 315 ? -0.558 -13.922 15.656 1.00 94.81 315 ASN A C 1
ATOM 2578 O O . ASN A 1 315 ? -1.519 -14.462 15.117 1.00 94.81 315 ASN A O 1
ATOM 2582 N N . VAL A 1 316 ? 0.633 -13.804 15.074 1.00 94.31 316 VAL A N 1
ATOM 2583 C CA . VAL A 1 316 ? 0.953 -14.374 13.754 1.00 94.31 316 VAL A CA 1
ATOM 2584 C C . VAL A 1 316 ? 1.635 -15.734 13.892 1.00 94.31 316 VAL A C 1
ATOM 2586 O O . VAL A 1 316 ? 1.447 -16.609 13.055 1.00 94.31 316 VAL A O 1
ATOM 2589 N N . VAL A 1 317 ? 2.416 -15.925 14.960 1.00 91.00 317 VAL A N 1
ATOM 2590 C CA . VAL A 1 317 ? 3.094 -17.197 15.241 1.00 91.00 317 VAL A CA 1
ATOM 2591 C C . VAL A 1 317 ? 2.054 -18.300 15.412 1.00 91.00 317 VAL A C 1
ATOM 2593 O O . VAL A 1 317 ? 1.062 -18.110 16.115 1.00 91.00 317 VAL A O 1
ATOM 2596 N N . ASP A 1 318 ? 2.290 -19.433 14.752 1.00 89.75 318 ASP A N 1
ATOM 2597 C CA . ASP A 1 318 ? 1.420 -20.614 14.754 1.00 89.75 318 ASP A CA 1
ATOM 2598 C C . ASP A 1 318 ? -0.014 -20.374 14.235 1.00 89.75 318 ASP A C 1
ATOM 2600 O O . ASP A 1 318 ? -0.878 -21.240 14.373 1.00 89.75 318 ASP A O 1
ATOM 2604 N N . CYS A 1 319 ? -0.270 -19.234 13.583 1.00 95.19 319 CYS A N 1
ATOM 2605 C CA . CYS A 1 319 ? -1.552 -18.910 12.962 1.00 95.19 319 CYS A CA 1
ATOM 2606 C C . CYS A 1 319 ? -1.385 -18.769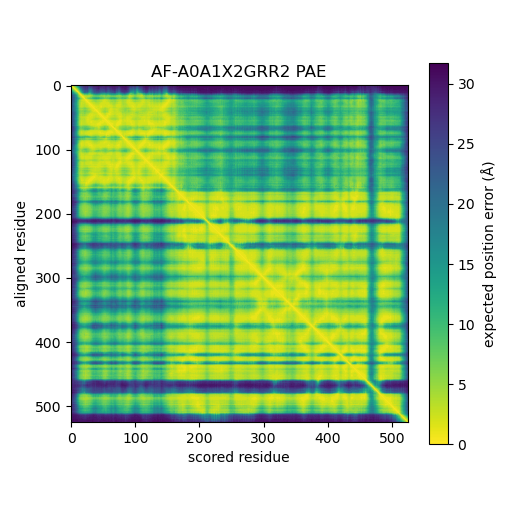 11.442 1.00 95.19 319 CYS A C 1
ATOM 2608 O O . CYS A 1 319 ? -0.630 -17.907 10.999 1.00 95.19 319 CYS A O 1
ATOM 2610 N N . PRO A 1 320 ? -2.083 -19.567 10.612 1.00 95.44 320 PRO A N 1
ATOM 2611 C CA . PRO A 1 320 ? -1.983 -19.444 9.156 1.00 95.44 320 PRO A CA 1
ATOM 2612 C C . PRO A 1 320 ? -2.697 -18.205 8.597 1.00 95.44 320 PRO A C 1
ATOM 2614 O O . PRO A 1 320 ? -2.358 -17.744 7.507 1.00 95.44 320 PRO A O 1
ATOM 2617 N N . ASP A 1 321 ? -3.698 -17.679 9.306 1.00 97.50 321 ASP A N 1
ATOM 2618 C CA . ASP A 1 321 ? -4.549 -16.597 8.820 1.00 97.50 321 ASP A CA 1
ATOM 2619 C C . ASP A 1 321 ? -5.212 -15.796 9.955 1.00 97.50 321 ASP A C 1
ATOM 2621 O O . ASP A 1 321 ? -5.178 -16.173 11.130 1.00 97.50 321 ASP A O 1
ATOM 2625 N N . VAL A 1 322 ? -5.865 -14.689 9.577 1.00 98.00 322 VAL A N 1
ATOM 2626 C CA . VAL A 1 322 ? -6.621 -13.810 10.491 1.00 98.00 322 VAL A CA 1
ATOM 2627 C C . VAL A 1 322 ? -7.654 -14.562 11.321 1.00 98.00 322 VAL A C 1
ATOM 2629 O O . VAL A 1 322 ? -7.818 -14.268 12.505 1.00 98.00 322 VAL A O 1
ATOM 2632 N N . LYS A 1 323 ? -8.364 -15.526 10.733 1.00 97.31 323 LYS A N 1
ATOM 2633 C CA . LYS A 1 323 ? -9.437 -16.233 11.428 1.00 97.31 323 LYS A CA 1
ATOM 2634 C C . LYS A 1 323 ? -8.873 -17.143 12.518 1.00 97.31 323 LYS A C 1
ATOM 2636 O O . LYS A 1 323 ? -9.414 -17.152 13.623 1.00 97.31 323 LYS A O 1
ATOM 2641 N N . ALA A 1 324 ? -7.781 -17.848 12.235 1.00 97.75 324 ALA A N 1
ATOM 2642 C CA . ALA A 1 324 ? -7.063 -18.656 13.212 1.00 97.75 324 ALA A CA 1
ATOM 2643 C C . ALA A 1 324 ? -6.559 -17.802 14.385 1.00 97.75 324 ALA A C 1
ATOM 2645 O O . ALA A 1 324 ? -6.742 -18.186 15.540 1.00 97.75 324 ALA A O 1
ATOM 2646 N N . SER A 1 325 ? -6.036 -16.602 14.119 1.00 97.94 325 SER A N 1
ATOM 2647 C CA . SER A 1 325 ? -5.624 -15.688 15.189 1.00 97.94 325 SER A CA 1
ATOM 2648 C C . SER A 1 325 ? -6.788 -15.210 16.049 1.00 97.94 325 SER A C 1
ATOM 2650 O O . SER A 1 325 ? -6.629 -15.105 17.260 1.00 97.94 325 SER A O 1
ATOM 2652 N N . PHE A 1 326 ? -7.966 -14.948 15.472 1.00 98.00 326 PHE A N 1
ATOM 2653 C CA . PHE A 1 326 ? -9.164 -14.631 16.261 1.00 98.00 326 PHE A CA 1
ATOM 2654 C C . PHE A 1 326 ? -9.622 -15.815 17.119 1.00 98.00 326 PHE A C 1
ATOM 2656 O O . PHE A 1 326 ? -9.980 -15.615 18.278 1.00 98.00 326 PHE A O 1
ATOM 2663 N N . GLN A 1 327 ? -9.569 -17.041 16.587 1.00 97.06 327 GLN A N 1
ATOM 2664 C CA . GLN A 1 327 ? -9.874 -18.258 17.348 1.00 97.06 327 GLN A CA 1
ATOM 2665 C C . GLN A 1 327 ? -8.920 -18.436 18.530 1.00 97.06 327 GLN A C 1
ATOM 2667 O O . GLN A 1 327 ? -9.377 -18.718 19.634 1.00 97.06 327 GLN A O 1
ATOM 2672 N N . GLN A 1 328 ? -7.621 -18.217 18.314 1.00 96.38 328 GLN A N 1
ATOM 2673 C CA . GLN A 1 328 ? -6.629 -18.227 19.386 1.00 96.38 328 GLN A CA 1
ATOM 2674 C C . GLN A 1 328 ? -6.885 -17.097 20.394 1.00 96.38 328 GLN A C 1
ATOM 2676 O O . GLN A 1 328 ? -6.779 -17.315 21.595 1.00 96.38 328 GLN A O 1
ATOM 2681 N N . TYR A 1 329 ? -7.259 -15.901 19.930 1.00 96.31 329 TYR A N 1
ATOM 2682 C CA . TYR A 1 329 ? -7.481 -14.733 20.786 1.00 96.31 329 TYR A CA 1
ATOM 2683 C C . TYR A 1 329 ? -8.616 -14.939 21.800 1.00 96.31 329 TYR A C 1
ATOM 2685 O O . TYR A 1 329 ? -8.522 -14.475 22.934 1.00 96.31 329 TYR A O 1
ATOM 2693 N N . VAL A 1 330 ? -9.693 -15.625 21.402 1.00 96.06 330 VAL A N 1
ATOM 2694 C CA . VAL A 1 330 ? -10.843 -15.915 22.281 1.00 96.06 330 VAL A CA 1
ATOM 2695 C C . VAL A 1 330 ? -10.716 -17.249 23.024 1.00 96.06 330 VAL A C 1
ATOM 2697 O O . VAL A 1 330 ? -11.609 -17.610 23.793 1.00 96.06 330 VAL A O 1
ATOM 2700 N N . GLN A 1 331 ? -9.641 -18.006 22.790 1.00 95.81 331 GLN A N 1
ATOM 2701 C CA . GLN A 1 331 ? -9.418 -19.284 23.453 1.00 95.81 331 GLN A CA 1
ATOM 2702 C C . GLN A 1 331 ? -9.194 -19.073 24.955 1.00 95.81 331 GLN A C 1
ATOM 2704 O O . GLN A 1 331 ? -8.397 -18.234 25.368 1.00 95.81 331 GLN A O 1
ATOM 2709 N N . GLU A 1 332 ? -9.888 -19.856 25.785 1.00 95.06 332 GLU A N 1
ATOM 2710 C CA . GLU A 1 332 ? -9.681 -19.822 27.233 1.00 95.06 332 GLU A CA 1
ATOM 2711 C C . GLU A 1 332 ? -8.300 -20.387 27.594 1.00 95.06 332 GLU A C 1
ATOM 2713 O O . GLU A 1 332 ? -7.973 -21.533 27.276 1.00 95.06 332 GLU A O 1
ATOM 2718 N N . GLU A 1 333 ? -7.513 -19.598 28.318 1.00 93.00 333 GLU A N 1
ATOM 2719 C CA . GLU A 1 333 ? -6.244 -20.010 28.906 1.00 93.00 333 GLU A CA 1
ATOM 2720 C C . GLU A 1 333 ? -6.485 -20.536 30.325 1.00 93.00 333 GLU A C 1
ATOM 2722 O O . GLU A 1 333 ? -7.196 -19.923 31.128 1.00 93.00 333 GLU A O 1
ATOM 2727 N N . THR A 1 334 ? -5.885 -21.681 30.656 1.00 94.50 334 THR A N 1
ATOM 2728 C CA . THR A 1 334 ? -5.917 -22.209 32.026 1.00 94.50 334 THR A CA 1
ATOM 2729 C C . THR A 1 334 ? -4.752 -21.631 32.822 1.00 94.50 334 THR A C 1
ATOM 2731 O O . THR A 1 334 ? -3.602 -21.700 32.400 1.00 94.50 334 THR A O 1
ATOM 2734 N N . MET A 1 335 ? -5.069 -21.049 33.973 1.00 91.81 335 MET A N 1
ATOM 2735 C CA . MET A 1 335 ? -4.135 -20.505 34.950 1.00 91.81 335 MET A CA 1
ATOM 2736 C C . MET A 1 335 ? -3.962 -21.526 36.078 1.00 91.81 335 MET A C 1
ATOM 2738 O O . MET A 1 335 ? -4.819 -21.613 36.959 1.00 91.81 335 MET A O 1
ATOM 2742 N N . ASP A 1 336 ? -2.891 -22.316 36.035 1.00 92.44 336 ASP A N 1
ATOM 2743 C CA . ASP A 1 336 ? -2.573 -23.365 37.008 1.00 92.44 336 ASP A CA 1
ATOM 2744 C C . ASP A 1 336 ? -1.074 -23.391 37.376 1.00 92.44 336 ASP A C 1
ATOM 2746 O O . ASP A 1 336 ? -0.265 -22.602 36.879 1.00 92.44 336 ASP A O 1
ATOM 2750 N N . GLY A 1 337 ? -0.703 -24.257 38.326 1.00 92.06 337 GLY A N 1
ATOM 2751 C CA . GLY A 1 337 ? 0.683 -24.413 38.775 1.00 92.06 337 GLY A CA 1
ATOM 2752 C C . GLY A 1 337 ? 1.281 -23.118 39.337 1.00 92.06 337 GLY A C 1
ATOM 2753 O O . GLY A 1 337 ? 0.763 -22.549 40.294 1.00 92.06 337 GLY A O 1
ATOM 2754 N N . GLU A 1 338 ? 2.382 -22.649 38.747 1.00 91.19 338 GLU A N 1
ATOM 2755 C CA . GLU A 1 338 ? 3.036 -21.390 39.141 1.00 91.19 338 GLU A CA 1
ATOM 2756 C C . GLU A 1 338 ? 2.272 -20.137 38.667 1.00 91.19 338 GLU A C 1
ATOM 2758 O O . GLU A 1 338 ? 2.506 -19.047 39.185 1.00 91.19 338 GLU A O 1
ATOM 2763 N N . ASN A 1 339 ? 1.323 -20.290 37.735 1.00 91.06 339 ASN A N 1
ATOM 2764 C CA . ASN A 1 339 ? 0.536 -19.205 37.139 1.00 91.06 339 ASN A CA 1
ATOM 2765 C C . ASN A 1 339 ? -0.877 -19.081 37.740 1.00 91.06 339 ASN A C 1
ATOM 2767 O O . ASN A 1 339 ? -1.761 -18.496 37.114 1.00 91.06 339 ASN A O 1
ATOM 2771 N N . GLN A 1 340 ? -1.118 -19.638 38.932 1.00 92.44 340 GLN A N 1
ATOM 2772 C CA . GLN A 1 340 ? -2.418 -19.563 39.609 1.00 92.44 340 GLN A CA 1
ATOM 2773 C C . GLN A 1 340 ? -2.885 -18.119 39.843 1.00 92.44 340 GLN A C 1
ATOM 2775 O O . GLN A 1 340 ? -2.103 -17.213 40.138 1.00 92.44 340 GLN A O 1
ATOM 2780 N N . TYR A 1 341 ? -4.197 -17.911 39.760 1.00 92.88 341 TYR A N 1
ATOM 2781 C CA . TYR A 1 341 ? -4.815 -16.608 39.961 1.00 92.88 341 TYR A CA 1
ATOM 2782 C C . TYR A 1 341 ? -5.017 -16.314 41.452 1.00 92.88 341 TYR A C 1
ATOM 2784 O O . TYR A 1 341 ? -5.564 -17.136 42.183 1.00 92.88 341 TYR A O 1
ATOM 2792 N N . MET A 1 342 ? -4.615 -15.126 41.909 1.00 93.00 342 MET A N 1
ATOM 2793 C CA . MET A 1 342 ? -4.889 -14.664 43.273 1.00 93.00 342 MET A CA 1
ATOM 2794 C C . MET A 1 342 ? -6.314 -14.103 43.359 1.00 93.00 342 MET A C 1
ATOM 2796 O O . MET A 1 342 ? -6.537 -12.914 43.129 1.00 93.00 342 MET A O 1
ATOM 2800 N N . ALA A 1 343 ? -7.273 -14.963 43.687 1.00 91.44 343 ALA A N 1
ATOM 2801 C CA . ALA A 1 343 ? -8.675 -14.600 43.825 1.00 91.44 343 ALA A CA 1
ATOM 2802 C C . ALA A 1 343 ? -8.936 -13.878 45.157 1.00 91.44 343 ALA A C 1
ATOM 2804 O O . ALA A 1 343 ? -8.538 -14.339 46.235 1.00 91.44 343 ALA A O 1
ATOM 2805 N N . GLU A 1 344 ? -9.631 -12.741 45.093 1.00 91.06 344 GLU A N 1
ATOM 2806 C CA . GLU A 1 344 ? -9.962 -11.937 46.271 1.00 91.06 344 GLU A CA 1
ATOM 2807 C C . GLU A 1 344 ? -10.801 -12.755 47.263 1.00 91.06 344 GLU A C 1
ATOM 2809 O O . GLU A 1 344 ? -11.851 -13.287 46.919 1.00 91.06 344 GLU A O 1
ATOM 2814 N N . GLY A 1 345 ? -10.316 -12.896 48.500 1.00 91.81 345 GLY A N 1
ATOM 2815 C CA . GLY A 1 345 ? -10.979 -13.698 49.535 1.00 91.81 345 GLY A CA 1
ATOM 2816 C C . GLY A 1 345 ? -10.795 -15.220 49.418 1.00 91.81 345 GLY A C 1
ATOM 2817 O O . GLY A 1 345 ? -11.187 -15.930 50.343 1.00 91.81 345 GLY A O 1
ATOM 2818 N N . HIS A 1 346 ? -10.158 -15.724 48.353 1.00 90.75 346 HIS A N 1
ATOM 2819 C CA . HIS A 1 346 ? -9.995 -17.165 48.091 1.00 90.75 346 HIS A CA 1
ATOM 2820 C C . HIS A 1 346 ? -8.534 -17.621 47.902 1.00 90.75 346 HIS A C 1
ATOM 2822 O O . HIS A 1 346 ? -8.273 -18.822 47.830 1.00 90.75 346 HIS A O 1
ATOM 2828 N N . GLY A 1 347 ? -7.569 -16.696 47.878 1.00 93.50 347 GLY A N 1
ATOM 2829 C CA . GLY A 1 347 ? -6.147 -17.023 47.730 1.00 93.50 347 GLY A CA 1
ATOM 2830 C C . GLY A 1 347 ? -5.789 -17.474 46.310 1.00 93.50 347 GLY A C 1
ATOM 2831 O O . GLY A 1 347 ? -6.485 -17.133 45.357 1.00 93.50 347 GLY A O 1
ATOM 2832 N N . LEU A 1 348 ? -4.693 -18.226 46.160 1.00 94.88 348 LEU A N 1
ATOM 2833 C CA . LEU A 1 348 ? -4.279 -18.780 44.866 1.00 94.88 348 LEU A CA 1
ATOM 2834 C C . LEU A 1 348 ? -5.239 -19.887 44.422 1.00 94.88 348 LEU A C 1
ATOM 2836 O O . LEU A 1 348 ? -5.463 -20.847 45.158 1.00 94.88 348 LEU A O 1
ATOM 2840 N N . GLN A 1 349 ? -5.794 -19.743 43.223 1.00 95.25 349 GLN A N 1
ATOM 2841 C CA . GLN A 1 349 ? -6.793 -20.636 42.649 1.00 95.25 349 GLN A CA 1
ATOM 2842 C C . GLN A 1 349 ? -6.445 -20.980 41.204 1.00 95.25 349 GLN A C 1
ATOM 2844 O O . GLN A 1 349 ? -5.906 -20.155 40.460 1.00 95.25 349 GLN A O 1
ATOM 2849 N N . ASN A 1 350 ? -6.815 -22.192 40.792 1.00 95.81 350 ASN A N 1
ATOM 2850 C CA . ASN A 1 350 ? -6.847 -22.524 39.376 1.00 95.81 350 ASN A CA 1
ATOM 2851 C C . ASN A 1 350 ? -8.014 -21.774 38.727 1.00 95.81 350 ASN A C 1
ATOM 2853 O O . ASN A 1 350 ? -9.141 -21.801 39.234 1.00 95.81 350 ASN A O 1
ATOM 2857 N N . ALA A 1 351 ? -7.762 -21.110 37.605 1.00 96.12 351 ALA A N 1
ATOM 2858 C CA . ALA A 1 351 ? -8.770 -20.299 36.934 1.00 96.12 351 ALA A CA 1
ATOM 2859 C C . ALA A 1 351 ? -8.698 -20.442 35.416 1.00 96.12 351 ALA A C 1
ATOM 2861 O O . ALA A 1 351 ? -7.697 -20.882 34.859 1.00 96.12 351 ALA A O 1
ATOM 2862 N N . ARG A 1 352 ? -9.775 -20.057 34.740 1.00 95.94 352 ARG A N 1
ATOM 2863 C CA . ARG A 1 352 ? -9.814 -19.876 33.293 1.00 95.94 352 ARG A CA 1
ATOM 2864 C C . ARG A 1 352 ? -9.881 -18.400 32.985 1.00 95.94 352 ARG A C 1
ATOM 2866 O O . ARG A 1 352 ? -10.761 -17.712 33.500 1.00 95.94 352 ARG A O 1
ATOM 2873 N N . LYS A 1 353 ? -8.966 -17.933 32.151 1.00 94.88 353 LYS A N 1
ATOM 2874 C CA . LYS A 1 353 ? -8.931 -16.568 31.651 1.00 94.88 353 LYS A CA 1
ATOM 2875 C C . LYS A 1 353 ? -9.364 -16.569 30.194 1.00 94.88 353 LYS A C 1
ATOM 2877 O O . LYS A 1 353 ? -8.925 -17.417 29.427 1.00 94.88 353 LYS A O 1
ATOM 2882 N N . GLY A 1 354 ? -10.194 -15.613 29.807 1.00 95.00 354 GLY A N 1
ATOM 2883 C CA . GLY A 1 354 ? -10.621 -15.472 28.422 1.00 95.00 354 GLY A CA 1
ATOM 2884 C C . GLY A 1 354 ? -11.044 -14.051 28.089 1.00 95.00 354 GLY A C 1
ATOM 2885 O O . GLY A 1 354 ? -11.168 -13.192 28.969 1.00 95.00 354 GLY A O 1
ATOM 2886 N N . VAL A 1 355 ? -11.267 -13.823 26.799 1.00 95.94 355 VAL A N 1
ATOM 2887 C CA . VAL A 1 355 ? -11.744 -12.554 26.253 1.00 95.94 355 VAL A CA 1
ATOM 2888 C C . VAL A 1 355 ? -12.964 -12.813 25.382 1.00 95.94 355 VAL A C 1
ATOM 2890 O O . VAL A 1 355 ? -13.005 -13.768 24.611 1.00 95.94 355 VAL A O 1
ATOM 2893 N N . ILE A 1 356 ? -13.963 -11.947 25.509 1.00 95.69 356 ILE A N 1
ATOM 2894 C CA . ILE A 1 356 ? -15.197 -11.985 24.731 1.00 95.69 356 ILE A CA 1
ATOM 2895 C C . ILE A 1 356 ? -15.370 -10.624 24.062 1.00 95.69 356 ILE A C 1
ATOM 2897 O O . ILE A 1 356 ? -15.374 -9.605 24.752 1.00 95.69 356 ILE A O 1
ATOM 2901 N N . PHE A 1 357 ? -15.544 -10.578 22.741 1.00 97.94 357 PHE A N 1
ATOM 2902 C CA . PHE A 1 357 ? -15.878 -9.321 22.073 1.00 97.94 357 PHE A CA 1
ATOM 2903 C C . PHE A 1 357 ? -17.366 -9.017 22.251 1.00 97.94 357 PHE A C 1
ATOM 2905 O O . PHE A 1 357 ? -18.226 -9.811 21.875 1.00 97.94 357 PHE A O 1
ATOM 2912 N N . GLU A 1 358 ? -17.675 -7.850 22.808 1.00 97.06 358 GLU A N 1
ATOM 2913 C CA . GLU A 1 358 ? -19.053 -7.383 22.967 1.00 97.06 358 GLU A CA 1
ATOM 2914 C C . GLU A 1 358 ? -19.517 -6.583 21.754 1.00 97.06 358 GLU A C 1
ATOM 2916 O O . GLU A 1 358 ? -20.678 -6.667 21.377 1.00 97.06 358 GLU A O 1
ATOM 2921 N N . ARG A 1 359 ? -18.614 -5.815 21.132 1.00 97.44 359 ARG A N 1
ATOM 2922 C CA . ARG A 1 359 ? -18.914 -5.001 19.948 1.00 97.44 359 ARG A CA 1
ATOM 2923 C C . ARG A 1 359 ? -17.642 -4.697 19.163 1.00 97.44 359 ARG A C 1
ATOM 2925 O O . ARG A 1 359 ? -16.679 -4.203 19.748 1.00 97.44 359 ARG A O 1
ATOM 2932 N N . PHE A 1 360 ? -17.654 -4.887 17.847 1.00 98.25 360 PHE A N 1
ATOM 2933 C CA . PHE A 1 360 ? -16.578 -4.400 16.974 1.00 98.25 360 PHE A CA 1
ATOM 2934 C C . PHE A 1 360 ? -16.872 -2.984 16.431 1.00 98.25 360 PHE A C 1
ATOM 2936 O O . PHE A 1 360 ? -18.041 -2.621 16.269 1.00 98.25 360 PHE A O 1
ATOM 2943 N N . PRO A 1 361 ? -15.839 -2.165 16.160 1.00 98.06 361 PRO A N 1
ATOM 2944 C CA . PRO A 1 361 ? -16.003 -0.811 15.626 1.00 98.06 361 PRO A CA 1
ATOM 2945 C C . PRO A 1 361 ? -16.318 -0.792 14.117 1.00 98.06 361 PRO A C 1
ATOM 2947 O O . PRO A 1 361 ? -15.963 -1.739 13.411 1.00 98.06 361 PRO A O 1
ATOM 2950 N N . PRO A 1 362 ? -16.910 0.291 13.577 1.00 98.19 362 PRO A N 1
ATOM 2951 C CA . PRO A 1 362 ? -17.086 0.479 12.131 1.00 98.19 362 PRO A CA 1
ATOM 2952 C C . PRO A 1 362 ? -15.785 0.440 11.320 1.00 98.19 362 PRO A C 1
ATOM 2954 O O . PRO A 1 362 ? -15.774 -0.076 10.201 1.00 98.19 362 PRO A O 1
ATOM 2957 N N . VAL A 1 363 ? -14.699 0.980 11.876 1.00 98.38 363 VAL A N 1
ATOM 2958 C CA . VAL A 1 363 ? -13.344 0.913 11.326 1.00 98.38 363 VAL A CA 1
ATOM 2959 C C . VAL A 1 363 ? -12.503 0.035 12.241 1.00 98.38 363 VAL A C 1
ATOM 2961 O O . VAL A 1 363 ? -12.210 0.399 13.377 1.00 98.38 363 VAL A O 1
ATOM 2964 N N . LEU A 1 364 ? -12.126 -1.136 11.744 1.00 98.50 364 LEU A N 1
ATOM 2965 C CA . LEU A 1 364 ? -11.409 -2.148 12.498 1.00 98.50 364 LEU A CA 1
ATOM 2966 C C . LEU A 1 364 ? -9.925 -2.135 12.133 1.00 98.50 364 LEU A C 1
ATOM 2968 O O . LEU A 1 364 ? -9.548 -2.432 10.999 1.00 98.50 364 LEU A O 1
ATOM 2972 N N . HIS A 1 365 ? -9.091 -1.825 13.121 1.00 98.56 365 HIS A N 1
ATOM 2973 C CA . HIS A 1 365 ? -7.640 -1.918 13.029 1.00 98.56 365 HIS A CA 1
ATOM 2974 C C . HIS A 1 365 ? -7.159 -3.261 13.583 1.00 98.56 365 HIS A C 1
ATOM 2976 O O . HIS A 1 365 ? -7.353 -3.562 14.762 1.00 98.56 365 HIS A O 1
ATOM 2982 N N . LEU A 1 366 ? -6.512 -4.060 12.735 1.00 98.56 366 LEU A N 1
ATOM 2983 C CA . LEU A 1 366 ? -5.871 -5.312 13.125 1.00 98.56 366 LEU A CA 1
ATOM 2984 C C . LEU A 1 366 ? -4.361 -5.149 13.021 1.00 98.56 366 LEU A C 1
ATOM 2986 O O . LEU A 1 366 ? -3.820 -4.958 11.933 1.00 98.56 366 LEU A O 1
ATOM 2990 N N . HIS A 1 367 ? -3.678 -5.233 14.153 1.00 96.94 367 HIS A N 1
ATOM 2991 C CA . HIS A 1 367 ? -2.224 -5.206 14.217 1.00 96.94 367 HIS A CA 1
ATOM 2992 C C . HIS A 1 367 ? -1.693 -6.636 14.204 1.00 96.94 367 HIS A C 1
ATOM 2994 O O . HIS A 1 367 ? -2.069 -7.449 15.045 1.00 96.94 367 HIS A O 1
ATOM 3000 N N . LEU A 1 368 ? -0.836 -6.961 13.241 1.00 97.06 368 LEU A N 1
ATOM 3001 C CA . LEU A 1 368 ? -0.230 -8.281 13.130 1.00 97.06 368 LEU A CA 1
ATOM 3002 C C . LEU A 1 368 ? 1.072 -8.277 13.929 1.00 97.06 368 LEU A C 1
ATOM 3004 O O . LEU A 1 368 ? 2.030 -7.604 13.543 1.00 97.06 368 LEU A O 1
ATOM 3008 N N . LYS A 1 369 ? 1.128 -9.031 15.035 1.00 94.25 369 LYS A N 1
ATOM 3009 C CA . LYS A 1 369 ? 2.306 -9.126 15.913 1.00 94.25 369 LYS A CA 1
ATOM 3010 C C . LYS A 1 369 ? 3.447 -9.886 15.236 1.00 94.25 369 LYS A C 1
ATOM 3012 O O . LYS A 1 369 ? 3.759 -11.023 15.583 1.00 94.25 369 LYS A O 1
ATOM 3017 N N . ARG A 1 370 ? 4.075 -9.240 14.255 1.00 92.94 370 ARG A N 1
ATOM 3018 C CA . ARG A 1 370 ? 5.227 -9.755 13.515 1.00 92.94 370 ARG A CA 1
ATOM 3019 C C . ARG A 1 370 ? 6.557 -9.451 14.187 1.00 92.94 370 ARG A C 1
ATOM 3021 O O . ARG A 1 370 ? 7.574 -9.883 13.677 1.00 92.94 370 ARG A O 1
ATOM 3028 N N . PHE A 1 371 ? 6.584 -8.754 15.315 1.00 88.38 371 PHE A N 1
ATOM 3029 C CA . PHE A 1 371 ? 7.799 -8.594 16.107 1.00 88.38 371 PHE A CA 1
ATOM 3030 C C . PHE A 1 371 ? 7.637 -9.345 17.420 1.00 88.38 371 PHE A C 1
ATOM 3032 O O . PHE A 1 371 ? 6.696 -9.104 18.175 1.00 88.38 371 PHE A O 1
ATOM 3039 N N . HIS A 1 372 ? 8.548 -10.277 17.674 1.00 83.88 372 HIS A N 1
ATOM 3040 C CA . HIS A 1 372 ? 8.539 -11.099 18.875 1.00 83.88 372 HIS A CA 1
ATOM 3041 C C . HIS A 1 372 ? 9.935 -11.147 19.487 1.00 83.88 372 HIS A C 1
ATOM 3043 O O . HIS A 1 372 ? 10.943 -11.143 18.779 1.00 83.88 372 HIS A O 1
ATOM 3049 N N . TYR A 1 373 ? 9.991 -11.192 20.813 1.00 82.94 373 TYR A N 1
ATOM 3050 C CA . TYR A 1 373 ? 11.238 -11.348 21.542 1.00 82.94 373 TYR A CA 1
ATOM 3051 C C . TYR A 1 373 ? 11.575 -12.833 21.669 1.00 82.94 373 TYR A C 1
ATOM 3053 O O . TYR A 1 373 ? 10.904 -13.570 22.389 1.00 82.94 373 TYR A O 1
ATOM 3061 N N . ASN A 1 374 ? 12.629 -13.277 20.989 1.00 80.06 374 ASN A N 1
ATOM 3062 C CA . ASN A 1 374 ? 13.130 -14.632 21.147 1.00 80.06 374 ASN A CA 1
ATOM 3063 C C . ASN A 1 374 ? 13.987 -14.708 22.418 1.00 80.06 374 ASN A C 1
ATOM 3065 O O . ASN A 1 374 ? 15.138 -14.269 22.432 1.00 80.06 374 ASN A O 1
ATOM 3069 N N . ALA A 1 375 ? 13.427 -15.301 23.473 1.00 80.62 375 ALA A N 1
ATOM 3070 C CA . ALA A 1 375 ? 14.096 -15.448 24.763 1.00 80.62 375 ALA A CA 1
ATOM 3071 C C . ALA A 1 375 ? 15.340 -16.355 24.720 1.00 80.62 375 ALA A C 1
ATOM 3073 O O . ALA A 1 375 ? 16.238 -16.185 25.541 1.00 80.62 375 ALA A O 1
ATOM 3074 N N . VAL A 1 376 ? 15.414 -17.300 23.774 1.00 84.00 376 VAL A N 1
ATOM 3075 C CA . VAL A 1 376 ? 16.569 -18.205 23.627 1.00 84.00 376 VAL A CA 1
ATOM 3076 C C . VAL A 1 376 ? 17.778 -17.442 23.100 1.00 84.00 376 VAL A C 1
ATOM 3078 O O . VAL A 1 376 ? 18.875 -17.560 23.640 1.00 84.00 376 VAL A O 1
ATOM 3081 N N . ASP A 1 377 ? 17.558 -16.631 22.068 1.00 80.50 377 ASP A N 1
ATOM 3082 C CA . ASP A 1 377 ? 18.621 -15.883 21.397 1.00 80.50 377 ASP A CA 1
ATOM 3083 C C . ASP A 1 377 ? 18.827 -14.477 22.004 1.00 80.50 377 ASP A C 1
ATOM 3085 O O . ASP A 1 377 ? 19.764 -13.778 21.626 1.00 80.50 377 ASP A O 1
ATOM 3089 N N . ASN A 1 378 ? 17.970 -14.062 22.949 1.00 83.81 378 ASN A N 1
ATOM 3090 C CA . ASN A 1 378 ? 17.936 -12.727 23.560 1.00 83.81 378 ASN A CA 1
ATOM 3091 C C . ASN A 1 378 ? 17.912 -11.592 22.516 1.00 83.81 378 ASN A C 1
ATOM 3093 O O . ASN A 1 378 ? 18.603 -10.581 22.645 1.00 83.81 378 ASN A O 1
ATOM 3097 N N . VAL A 1 379 ? 17.122 -11.771 21.457 1.00 83.81 379 VAL A N 1
ATOM 3098 C CA . VAL A 1 379 ? 16.984 -10.797 20.368 1.00 83.81 379 VAL A CA 1
ATOM 3099 C C . VAL A 1 379 ? 15.526 -10.639 19.967 1.00 83.81 379 VAL A C 1
ATOM 3101 O O . VAL A 1 379 ? 14.747 -11.594 19.971 1.00 83.81 379 VAL A O 1
ATOM 3104 N N . MET A 1 380 ? 15.161 -9.419 19.587 1.00 82.69 380 MET A N 1
ATOM 3105 C CA . MET A 1 380 ? 13.929 -9.188 18.843 1.00 82.69 380 MET A CA 1
ATOM 3106 C C . MET A 1 380 ? 14.082 -9.792 17.449 1.00 82.69 380 MET A C 1
ATOM 3108 O O . MET A 1 380 ? 15.141 -9.678 16.833 1.00 82.69 380 MET A O 1
ATOM 3112 N N . VAL A 1 381 ? 13.029 -10.429 16.946 1.00 86.75 381 VAL A N 1
ATOM 3113 C CA . VAL A 1 381 ? 12.991 -10.985 15.591 1.00 86.75 381 VAL A CA 1
ATOM 3114 C C . VAL A 1 381 ? 11.712 -10.575 14.881 1.00 86.75 381 VAL A C 1
ATOM 3116 O O . VAL A 1 381 ? 10.639 -10.510 15.489 1.00 86.75 381 VAL A O 1
ATOM 3119 N N . LYS A 1 382 ? 11.834 -10.314 13.577 1.00 90.56 382 LYS A N 1
ATOM 3120 C CA . LYS A 1 382 ? 10.689 -10.130 12.692 1.00 90.56 382 LYS A CA 1
ATOM 3121 C C . LYS A 1 382 ? 10.221 -11.485 12.152 1.00 90.56 382 LYS A C 1
ATOM 3123 O O . LYS A 1 382 ? 11.002 -12.241 11.579 1.00 90.56 382 LYS A O 1
ATOM 3128 N N . ILE A 1 383 ? 8.938 -11.771 12.312 1.00 90.56 383 ILE A N 1
ATOM 3129 C CA . ILE A 1 383 ? 8.233 -12.952 11.822 1.00 90.56 383 ILE A CA 1
ATOM 3130 C C . ILE A 1 383 ? 7.787 -12.663 10.393 1.00 90.56 383 ILE A C 1
ATOM 3132 O O . ILE A 1 383 ? 6.834 -11.915 10.145 1.00 90.56 383 ILE A O 1
ATOM 3136 N N . ASN A 1 384 ? 8.499 -13.264 9.446 1.00 91.62 384 ASN A N 1
ATOM 3137 C CA . ASN A 1 384 ? 8.220 -13.124 8.021 1.00 91.62 384 ASN A CA 1
ATOM 3138 C C . ASN A 1 384 ? 7.402 -14.289 7.453 1.00 91.62 384 ASN A C 1
ATOM 3140 O O . ASN A 1 384 ? 7.216 -14.350 6.241 1.00 91.62 384 ASN A O 1
ATOM 3144 N N . ASP A 1 385 ? 6.903 -15.174 8.316 1.00 91.50 385 ASP A N 1
ATOM 3145 C CA . ASP A 1 385 ? 6.104 -16.340 7.945 1.00 91.50 385 ASP A CA 1
ATOM 3146 C C . ASP A 1 385 ? 4.827 -15.931 7.203 1.00 91.50 385 ASP A C 1
ATOM 3148 O O . ASP A 1 385 ? 4.265 -14.846 7.430 1.00 91.50 385 ASP A O 1
ATOM 3152 N N . ARG A 1 386 ? 4.389 -16.806 6.292 1.00 94.38 386 ARG A N 1
ATOM 3153 C CA . ARG A 1 386 ? 3.155 -16.633 5.528 1.00 94.38 386 ARG A CA 1
ATOM 3154 C C . ARG A 1 386 ? 1.961 -16.582 6.478 1.00 94.38 386 ARG A C 1
ATOM 3156 O O . ARG A 1 386 ? 1.765 -17.485 7.282 1.00 94.38 386 ARG A O 1
ATOM 3163 N N . TYR A 1 387 ? 1.165 -15.534 6.331 1.00 96.75 387 TYR A N 1
ATOM 3164 C CA . TYR A 1 387 ? -0.041 -15.268 7.094 1.00 96.75 387 TYR A CA 1
ATOM 3165 C C . TYR A 1 387 ? -1.065 -14.606 6.179 1.00 96.75 387 TYR A C 1
ATOM 3167 O O . TYR A 1 387 ? -0.816 -13.528 5.628 1.00 96.75 387 TYR A O 1
ATOM 3175 N N . GLU A 1 388 ? -2.206 -15.258 6.007 1.00 97.75 388 GLU A N 1
ATOM 3176 C CA . GLU A 1 388 ? -3.207 -14.852 5.031 1.00 97.75 388 GLU A CA 1
ATOM 3177 C C . GLU A 1 388 ? -4.281 -13.953 5.651 1.00 97.75 388 GLU A C 1
ATOM 3179 O O . GLU A 1 388 ? -4.716 -14.118 6.794 1.00 97.75 388 GLU A O 1
ATOM 3184 N N . PHE A 1 389 ? -4.734 -12.976 4.872 1.00 98.31 389 PHE A N 1
ATOM 3185 C CA . PHE A 1 389 ? -5.839 -12.099 5.237 1.00 98.31 389 PHE A CA 1
ATOM 3186 C C . PHE A 1 389 ? -6.820 -11.975 4.063 1.00 98.31 389 PHE A C 1
ATOM 3188 O O . PHE A 1 389 ? -6.392 -11.759 2.927 1.00 98.31 389 PHE A O 1
ATOM 3195 N N . PRO A 1 390 ? -8.135 -12.132 4.299 1.00 97.44 390 PRO A N 1
ATOM 3196 C CA . PRO A 1 390 ? -9.117 -12.149 3.223 1.00 97.44 390 PRO A CA 1
ATOM 3197 C C . PRO A 1 390 ? -9.552 -10.736 2.807 1.00 97.44 390 PRO A C 1
ATOM 3199 O O . PRO A 1 390 ? -9.511 -9.791 3.586 1.00 97.44 390 PRO A O 1
ATOM 3202 N N . SER A 1 391 ? -10.079 -10.586 1.591 1.00 96.00 391 SER A N 1
ATOM 3203 C CA . SER A 1 391 ? -10.711 -9.326 1.166 1.00 96.00 391 SER A CA 1
ATOM 3204 C C . SER A 1 391 ? -12.010 -9.022 1.929 1.00 96.00 391 SER A C 1
ATOM 3206 O O . SER A 1 391 ? -12.367 -7.860 2.116 1.00 96.00 391 SER A O 1
ATOM 3208 N N . THR A 1 392 ? -12.720 -10.054 2.391 1.00 97.38 392 THR A N 1
ATOM 3209 C CA . THR A 1 392 ? -13.916 -9.951 3.236 1.00 97.38 392 THR A CA 1
ATOM 3210 C C . THR A 1 392 ? -13.737 -10.803 4.488 1.00 97.38 392 THR A C 1
ATOM 3212 O O . THR A 1 392 ? -13.444 -11.992 4.392 1.00 97.38 392 THR A O 1
ATOM 3215 N N . LEU A 1 393 ? -13.962 -10.212 5.660 1.00 98.06 393 LEU A N 1
ATOM 3216 C CA . LEU A 1 393 ? -13.778 -10.850 6.962 1.00 98.06 393 LEU A CA 1
ATOM 3217 C C . LEU A 1 393 ? -15.102 -10.869 7.734 1.00 98.06 393 LEU A C 1
ATOM 3219 O O . LEU A 1 393 ? -15.685 -9.821 7.990 1.00 98.06 393 LEU A O 1
ATOM 3223 N N . CYS A 1 394 ? -15.581 -12.052 8.114 1.00 98.00 394 CYS A N 1
ATOM 3224 C CA . CYS A 1 394 ? -16.774 -12.209 8.947 1.00 98.00 394 CYS A CA 1
ATOM 3225 C C . CYS A 1 394 ? -16.356 -12.514 10.388 1.00 98.00 394 CYS A C 1
ATOM 3227 O O . CYS A 1 394 ? -15.693 -13.521 10.626 1.00 98.00 394 CYS A O 1
ATOM 3229 N N . LEU A 1 395 ? -16.753 -11.657 11.331 1.00 97.81 395 LEU A N 1
ATOM 3230 C CA . LEU A 1 395 ? -16.419 -11.768 12.756 1.00 97.81 395 LEU A CA 1
ATOM 3231 C C . LEU A 1 395 ? -17.634 -12.054 13.646 1.00 97.81 395 LEU A C 1
ATOM 3233 O O . LEU A 1 395 ? -17.519 -12.025 14.869 1.00 97.81 395 LEU A O 1
ATOM 3237 N N . ASN A 1 396 ? -18.789 -12.360 13.047 1.00 96.62 396 ASN A N 1
ATOM 3238 C CA . ASN A 1 396 ? -20.034 -12.643 13.770 1.00 96.62 396 ASN A CA 1
ATOM 3239 C C . ASN A 1 396 ? -19.866 -13.721 14.851 1.00 96.62 396 ASN A C 1
ATOM 3241 O O . ASN A 1 396 ? -20.457 -13.615 15.915 1.00 96.62 396 ASN A O 1
ATOM 3245 N N . GLU A 1 397 ? -19.053 -14.750 14.593 1.00 95.62 397 GLU A N 1
ATOM 3246 C CA . GLU A 1 397 ? -18.848 -15.859 15.536 1.00 95.62 397 GLU A CA 1
ATOM 3247 C C . GLU A 1 397 ? -18.047 -15.473 16.790 1.00 95.62 397 GLU A C 1
ATOM 3249 O O . GLU A 1 397 ? -18.096 -16.191 17.784 1.00 95.62 397 GLU A O 1
ATOM 3254 N N . PHE A 1 398 ? -17.332 -14.345 16.758 1.00 96.12 398 PHE A N 1
ATOM 3255 C CA . PHE A 1 398 ? -16.498 -13.876 17.866 1.00 96.12 398 PHE A CA 1
ATOM 3256 C C . PHE A 1 398 ? -17.176 -12.791 18.710 1.00 96.12 398 PHE A C 1
ATOM 3258 O O . PHE A 1 398 ? -16.626 -12.412 19.742 1.00 96.12 398 PHE A O 1
ATOM 3265 N N . CYS A 1 399 ? -18.342 -12.284 18.288 1.00 95.69 399 CYS A N 1
ATOM 3266 C CA . CYS A 1 399 ? -19.056 -11.199 18.958 1.00 95.69 399 CYS A CA 1
ATOM 3267 C C . CYS A 1 399 ? -20.328 -11.694 19.656 1.00 95.69 399 CYS A C 1
ATOM 3269 O O . CYS A 1 399 ? -21.081 -12.487 19.095 1.00 95.69 399 CYS A O 1
ATOM 3271 N N . THR A 1 400 ? -20.603 -11.201 20.864 1.00 95.38 400 THR A N 1
ATOM 3272 C CA . THR A 1 400 ? -21.853 -11.513 21.582 1.00 95.38 400 THR A CA 1
ATOM 3273 C C . THR A 1 400 ? -23.030 -10.646 21.161 1.00 95.38 400 THR A C 1
ATOM 3275 O O . THR A 1 400 ? -24.181 -11.053 21.339 1.00 95.38 400 THR A O 1
ATOM 3278 N N . ASP A 1 401 ? -22.774 -9.467 20.596 1.00 92.88 401 ASP A N 1
ATOM 3279 C CA . ASP A 1 401 ? -23.820 -8.640 20.017 1.00 92.88 401 ASP A CA 1
ATOM 3280 C C . ASP A 1 401 ? -24.340 -9.273 18.721 1.00 92.88 401 ASP A C 1
ATOM 3282 O O . ASP A 1 401 ? -23.632 -9.409 17.728 1.00 92.88 401 ASP A O 1
ATOM 3286 N N . THR A 1 402 ? -25.613 -9.656 18.741 1.00 92.56 402 THR A N 1
ATOM 3287 C CA . THR A 1 402 ? -26.320 -10.267 17.606 1.00 92.56 402 THR A CA 1
ATOM 3288 C C . THR A 1 402 ? -27.286 -9.294 16.930 1.00 92.56 402 THR A C 1
ATOM 3290 O O . THR A 1 402 ? -28.033 -9.687 16.035 1.00 92.56 402 THR A O 1
ATOM 3293 N N . SER A 1 403 ? -27.296 -8.021 17.346 1.00 91.50 403 SER A N 1
ATOM 3294 C CA . SER A 1 403 ? -28.191 -6.997 16.796 1.00 91.50 403 SER A CA 1
ATOM 3295 C C . SER A 1 403 ? -27.784 -6.511 15.402 1.00 91.50 403 SER A C 1
ATOM 3297 O O . SER A 1 403 ? -28.610 -5.935 14.692 1.00 91.50 403 SER A O 1
ATOM 3299 N N . GLN A 1 404 ? -26.537 -6.757 14.993 1.00 91.25 404 GLN A N 1
ATOM 3300 C CA . GLN A 1 404 ? -25.992 -6.352 13.701 1.00 91.25 404 GLN A CA 1
ATOM 3301 C C . GLN A 1 404 ? -24.985 -7.369 13.155 1.00 91.25 404 GLN A C 1
ATOM 3303 O O . GLN A 1 404 ? -24.464 -8.208 13.885 1.00 91.25 404 GLN A O 1
ATOM 3308 N N . GLU A 1 405 ? -24.694 -7.276 11.856 1.00 94.50 405 GLU A N 1
ATOM 3309 C CA . GLU A 1 405 ? -23.677 -8.103 11.207 1.00 94.50 405 GLU A CA 1
ATOM 3310 C C . GLU A 1 405 ? -22.290 -7.444 11.253 1.00 94.50 405 GLU A C 1
ATOM 3312 O O . GLU A 1 405 ? -22.081 -6.312 10.808 1.00 94.50 405 GLU A O 1
ATOM 3317 N N . TYR A 1 406 ? -21.311 -8.217 11.703 1.00 97.31 406 TYR A N 1
ATOM 3318 C CA . TYR A 1 406 ? -19.888 -7.911 11.752 1.00 97.31 406 TYR A CA 1
ATOM 3319 C C . TYR A 1 406 ? -19.152 -8.524 10.558 1.00 97.31 406 TYR A C 1
ATOM 3321 O O . TYR A 1 406 ? -18.197 -9.288 10.703 1.00 97.31 406 TYR A O 1
ATOM 3329 N N . THR A 1 407 ? -19.618 -8.191 9.353 1.00 98.12 407 THR A N 1
ATOM 3330 C CA . THR A 1 407 ? -18.890 -8.473 8.110 1.00 98.12 407 THR A CA 1
ATOM 3331 C C . THR A 1 407 ? -18.137 -7.228 7.672 1.00 98.12 407 THR A C 1
ATOM 3333 O O . THR A 1 407 ? -18.719 -6.149 7.569 1.00 98.12 407 THR A O 1
ATOM 3336 N N . TYR A 1 408 ? -16.857 -7.386 7.368 1.00 98.31 408 TYR A N 1
ATOM 3337 C CA . TYR A 1 408 ? -15.941 -6.312 7.027 1.00 98.31 408 TYR A CA 1
ATOM 3338 C C . TYR A 1 408 ? -15.336 -6.495 5.637 1.00 98.31 408 TYR A C 1
ATOM 3340 O O . TYR A 1 408 ? -15.120 -7.617 5.185 1.00 98.31 408 TYR A O 1
ATOM 3348 N N . GLN A 1 409 ? -15.022 -5.379 4.989 1.00 97.19 409 GLN A N 1
ATOM 3349 C CA . GLN A 1 409 ? -14.284 -5.299 3.733 1.00 97.19 409 GLN A CA 1
ATOM 3350 C C . GLN A 1 409 ? -12.881 -4.750 4.012 1.00 97.19 409 GLN A C 1
ATOM 3352 O O . GLN A 1 409 ? -12.751 -3.729 4.689 1.00 97.19 409 GLN A O 1
ATOM 3357 N N . LEU A 1 410 ? -11.842 -5.407 3.495 1.00 97.88 410 LEU A N 1
ATOM 3358 C CA . LEU A 1 410 ? -10.472 -4.903 3.578 1.00 97.88 410 LEU A CA 1
ATOM 3359 C C . LEU A 1 410 ? -10.376 -3.575 2.821 1.00 97.88 410 LEU A C 1
ATOM 3361 O O . LEU A 1 410 ? -10.787 -3.493 1.663 1.00 97.88 410 LEU A O 1
ATOM 3365 N N . GLN A 1 411 ? -9.829 -2.555 3.477 1.00 97.00 411 GLN A N 1
ATOM 3366 C CA . GLN A 1 411 ? -9.689 -1.213 2.920 1.00 97.00 411 GLN A CA 1
ATOM 3367 C C . GLN A 1 411 ? -8.230 -0.777 2.802 1.00 97.00 411 GLN A C 1
ATOM 3369 O O . GLN A 1 411 ? -7.880 -0.183 1.786 1.00 97.00 411 GLN A O 1
ATOM 3374 N N . SER A 1 412 ? -7.381 -1.083 3.785 1.00 97.88 412 SER A N 1
ATOM 3375 C CA . SER A 1 412 ? -5.943 -0.801 3.695 1.00 97.88 412 SER A CA 1
ATOM 3376 C C . SER A 1 412 ? -5.094 -1.941 4.239 1.00 97.88 412 SER A C 1
ATOM 3378 O O . SER A 1 412 ? -5.451 -2.593 5.222 1.00 97.88 412 SER A O 1
ATOM 3380 N N . VAL A 1 413 ? -3.933 -2.126 3.621 1.00 98.38 413 VAL A N 1
ATOM 3381 C CA . VAL A 1 413 ? -2.841 -2.983 4.077 1.00 98.38 413 VAL A CA 1
ATOM 3382 C C . VAL A 1 413 ? -1.625 -2.088 4.278 1.00 98.38 413 VAL A C 1
ATOM 3384 O O . VAL A 1 413 ? -1.050 -1.586 3.313 1.00 98.38 413 VAL A O 1
ATOM 3387 N N . LEU A 1 414 ? -1.236 -1.856 5.528 1.00 98.00 414 LEU A N 1
ATOM 3388 C CA . LEU A 1 414 ? 0.019 -1.187 5.852 1.00 98.00 414 LEU A CA 1
ATOM 3389 C C . LEU A 1 414 ? 1.112 -2.250 5.869 1.00 98.00 414 LEU A C 1
ATOM 3391 O O . LEU A 1 414 ? 1.031 -3.227 6.617 1.00 98.00 414 LEU A O 1
ATOM 3395 N N . VAL A 1 415 ? 2.119 -2.066 5.026 1.00 96.88 415 VAL A N 1
ATOM 3396 C CA . VAL A 1 415 ? 3.178 -3.039 4.763 1.00 96.88 415 VAL A CA 1
ATOM 3397 C C . VAL A 1 415 ? 4.489 -2.520 5.333 1.00 96.88 415 VAL A C 1
ATOM 3399 O O . VAL A 1 415 ? 4.809 -1.343 5.180 1.00 96.88 415 VAL A O 1
ATOM 3402 N N . HIS A 1 416 ? 5.253 -3.414 5.960 1.00 93.94 416 HIS A N 1
ATOM 3403 C CA . HIS A 1 416 ? 6.617 -3.144 6.399 1.00 93.94 416 HIS A CA 1
ATOM 3404 C C . HIS A 1 416 ? 7.603 -3.986 5.588 1.00 93.94 416 HIS A C 1
ATOM 3406 O O . HIS A 1 416 ? 7.562 -5.220 5.633 1.00 93.94 416 HIS A O 1
ATOM 3412 N N . SER A 1 417 ? 8.504 -3.312 4.876 1.00 90.69 417 SER A N 1
ATOM 3413 C CA . SER A 1 417 ? 9.631 -3.914 4.165 1.00 90.69 417 SER A CA 1
ATOM 3414 C C . SER A 1 417 ? 10.917 -3.698 4.948 1.00 90.69 417 SER A C 1
ATOM 3416 O O . SER A 1 417 ? 11.307 -2.557 5.156 1.00 90.69 417 SER A O 1
ATOM 3418 N N . GLY A 1 418 ? 11.615 -4.772 5.304 1.00 86.50 418 GLY A N 1
ATOM 3419 C CA . GLY A 1 418 ? 12.878 -4.730 6.043 1.00 86.50 418 GLY A CA 1
ATOM 3420 C C . GLY A 1 418 ? 12.780 -5.377 7.422 1.00 86.50 418 GLY A C 1
ATOM 3421 O O . GLY A 1 418 ? 11.784 -6.034 7.747 1.00 86.50 418 GLY A O 1
ATOM 3422 N N . ASP A 1 419 ? 13.832 -5.180 8.209 1.00 77.88 419 ASP A N 1
ATOM 3423 C CA . ASP A 1 419 ? 14.041 -5.775 9.532 1.00 77.88 419 ASP A CA 1
ATOM 3424 C C . ASP A 1 419 ? 13.976 -4.704 10.637 1.00 77.88 419 ASP A C 1
ATOM 3426 O O . ASP A 1 419 ? 13.559 -3.576 10.398 1.00 77.88 419 ASP A O 1
ATOM 3430 N N . LEU A 1 420 ? 14.355 -5.064 11.865 1.00 71.06 420 LEU A N 1
ATOM 3431 C CA . LEU A 1 420 ? 14.272 -4.202 13.053 1.00 71.06 420 LEU A CA 1
ATOM 3432 C C . LEU A 1 420 ? 15.123 -2.926 12.968 1.00 71.06 420 LEU A C 1
ATOM 3434 O O . LEU A 1 420 ? 14.705 -1.893 13.475 1.00 71.06 420 LEU A O 1
ATOM 3438 N N . ASP A 1 421 ? 16.304 -3.000 12.349 1.00 69.00 421 ASP A N 1
ATOM 3439 C CA . ASP A 1 421 ? 17.266 -1.885 12.309 1.00 69.00 421 ASP A CA 1
ATOM 3440 C C . ASP A 1 421 ? 17.075 -0.965 11.092 1.00 69.00 421 ASP A C 1
ATOM 3442 O O . ASP A 1 421 ? 17.625 0.136 11.027 1.00 69.00 421 ASP A O 1
ATOM 3446 N N . SER A 1 422 ? 16.352 -1.440 10.076 1.00 73.88 422 SER A N 1
ATOM 3447 C CA . SER A 1 422 ? 16.120 -0.709 8.838 1.00 73.88 422 SER A CA 1
ATOM 3448 C C . SER A 1 422 ? 14.891 -1.263 8.139 1.00 73.88 422 SER A C 1
ATOM 3450 O O . SER A 1 422 ? 14.881 -2.406 7.669 1.00 73.88 422 SER A O 1
ATOM 3452 N N . GLY A 1 423 ? 13.869 -0.420 8.052 1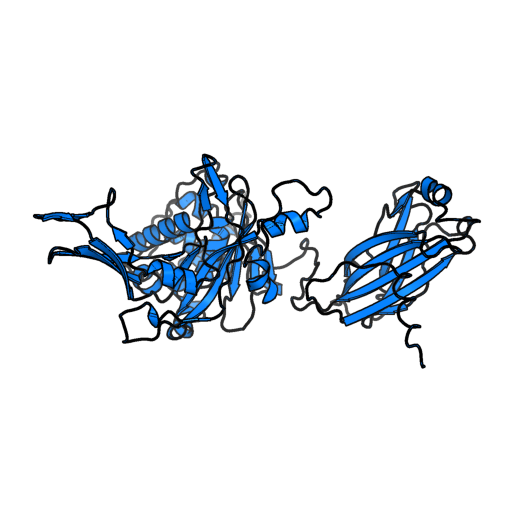.00 83.94 423 GLY A N 1
ATOM 3453 C CA . GLY A 1 423 ? 12.640 -0.734 7.361 1.00 83.94 423 GLY A CA 1
ATOM 3454 C C . GLY A 1 423 ? 12.045 0.454 6.623 1.00 83.94 423 GLY A C 1
ATOM 3455 O O . GLY A 1 423 ? 12.448 1.606 6.801 1.00 83.94 423 GLY A O 1
ATOM 3456 N N . HIS A 1 424 ? 11.077 0.145 5.772 1.00 91.38 424 HIS A N 1
ATOM 3457 C CA . HIS A 1 424 ? 10.289 1.098 5.012 1.00 91.38 424 HIS A CA 1
ATOM 3458 C C . HIS A 1 424 ? 8.816 0.715 5.071 1.00 91.38 424 HIS A C 1
ATOM 3460 O O . HIS A 1 424 ? 8.458 -0.442 4.832 1.00 91.38 424 HIS A O 1
ATOM 3466 N N . TYR A 1 425 ? 7.971 1.692 5.381 1.00 93.25 425 TYR A N 1
ATOM 3467 C CA . TYR A 1 425 ? 6.528 1.527 5.442 1.00 93.25 425 TYR A CA 1
ATOM 3468 C C . TYR A 1 425 ? 5.865 2.126 4.208 1.00 93.25 425 TYR A C 1
ATOM 3470 O O . TYR A 1 425 ? 6.180 3.235 3.788 1.00 93.25 425 TYR A O 1
ATOM 3478 N N . PHE A 1 426 ? 4.872 1.426 3.681 1.00 96.50 426 PHE A N 1
ATOM 3479 C CA . PHE A 1 426 ? 3.965 1.958 2.670 1.00 96.50 426 PHE A CA 1
ATOM 3480 C C . PHE A 1 426 ? 2.559 1.408 2.907 1.00 96.50 426 PHE A C 1
ATOM 3482 O O . PHE A 1 426 ? 2.373 0.451 3.661 1.00 96.50 426 PHE A O 1
ATOM 3489 N N . ALA A 1 427 ? 1.555 2.015 2.281 1.00 97.88 427 ALA A N 1
ATOM 3490 C CA . ALA A 1 427 ? 0.174 1.549 2.378 1.00 97.88 427 ALA A CA 1
ATOM 3491 C C . ALA A 1 427 ? -0.342 1.110 1.010 1.00 97.88 427 ALA A C 1
ATOM 3493 O O . ALA A 1 427 ? -0.126 1.792 0.014 1.00 97.88 427 ALA A O 1
ATOM 3494 N N . ILE A 1 428 ? -1.056 -0.007 0.956 1.00 98.25 428 ILE A N 1
ATOM 3495 C CA . ILE A 1 428 ? -1.862 -0.400 -0.197 1.00 98.25 428 ILE A CA 1
ATOM 3496 C C . ILE A 1 428 ? -3.322 -0.188 0.184 1.00 98.25 428 ILE A C 1
ATOM 3498 O O . ILE A 1 428 ? -3.794 -0.773 1.155 1.00 98.25 428 ILE A O 1
ATOM 3502 N N . ILE A 1 429 ? -4.021 0.684 -0.537 1.00 98.00 429 ILE A N 1
ATOM 3503 C CA . ILE A 1 429 ? -5.325 1.209 -0.132 1.00 98.00 429 ILE A CA 1
ATOM 3504 C C . ILE A 1 429 ? -6.338 1.040 -1.263 1.00 98.00 429 ILE A C 1
ATOM 3506 O O . ILE A 1 429 ? -6.029 1.253 -2.437 1.00 98.00 429 ILE A O 1
ATOM 3510 N N . HIS A 1 430 ? -7.562 0.702 -0.874 1.00 94.75 430 HIS A N 1
ATOM 3511 C CA . HIS A 1 430 ? -8.769 0.709 -1.687 1.00 94.75 430 HIS A CA 1
ATOM 3512 C C . HIS A 1 430 ? -9.636 1.920 -1.284 1.00 94.75 430 HIS A C 1
ATOM 3514 O O . HIS A 1 430 ? -10.480 1.822 -0.388 1.00 94.75 430 HIS A O 1
ATOM 3520 N N . PRO A 1 431 ? -9.413 3.105 -1.882 1.00 85.94 431 PRO A N 1
ATOM 3521 C CA . PRO A 1 431 ? -9.939 4.378 -1.374 1.00 85.94 431 PRO A CA 1
ATOM 3522 C C . PRO A 1 431 ? -11.417 4.638 -1.702 1.00 85.94 431 PRO A C 1
ATOM 3524 O O . PRO A 1 431 ? -12.001 5.594 -1.196 1.00 85.94 431 PRO A O 1
ATOM 3527 N N . GLY A 1 432 ? -12.028 3.830 -2.571 1.00 80.88 432 GLY A N 1
ATOM 3528 C CA . GLY A 1 432 ? -13.389 4.046 -3.062 1.00 80.88 432 GLY A CA 1
ATOM 3529 C C . GLY A 1 432 ? -14.248 2.788 -3.032 1.00 80.88 432 GLY A C 1
ATOM 3530 O O . GLY A 1 432 ? -13.952 1.826 -2.332 1.00 80.88 432 GLY A O 1
ATOM 3531 N N . LYS A 1 433 ? -15.338 2.808 -3.806 1.00 68.62 433 LYS A N 1
ATOM 3532 C CA . LYS A 1 433 ? -16.207 1.639 -4.042 1.00 68.62 433 LYS A CA 1
ATOM 3533 C C . LYS A 1 433 ? -15.824 0.842 -5.293 1.00 68.62 433 LYS A C 1
ATOM 3535 O O . LYS A 1 433 ? -16.354 -0.242 -5.501 1.00 68.62 433 LYS A O 1
ATOM 3540 N N . GLU A 1 434 ? -14.968 1.402 -6.144 1.00 74.62 434 GLU A N 1
ATOM 3541 C CA . GLU A 1 434 ? -14.417 0.699 -7.304 1.00 74.62 434 GLU A CA 1
ATOM 3542 C C . GLU A 1 434 ? -13.365 -0.307 -6.850 1.00 74.62 434 GLU A C 1
ATOM 3544 O O . GLU A 1 434 ? -12.587 0.033 -5.971 1.00 74.62 434 GLU A O 1
ATOM 3549 N N . GLU A 1 435 ? -13.270 -1.466 -7.507 1.00 74.56 435 GLU A N 1
ATOM 3550 C CA . GLU A 1 435 ? -12.303 -2.539 -7.202 1.00 74.56 435 GLU A CA 1
ATOM 3551 C C . GLU A 1 435 ? -10.844 -2.210 -7.596 1.00 74.56 435 GLU A C 1
ATOM 3553 O O . GLU A 1 435 ? -10.108 -3.064 -8.095 1.00 74.56 435 GLU A O 1
ATOM 3558 N N . LYS A 1 436 ? -10.407 -0.959 -7.414 1.00 90.19 436 LYS A N 1
ATOM 3559 C CA . LYS A 1 436 ? -9.048 -0.506 -7.729 1.00 90.19 436 LYS A CA 1
ATOM 3560 C C . LYS A 1 436 ? -8.242 -0.300 -6.456 1.00 90.19 436 LYS A C 1
ATOM 3562 O O . LYS A 1 436 ? -8.678 0.378 -5.527 1.00 90.19 436 LYS A O 1
ATOM 3567 N N . TRP A 1 437 ? -7.035 -0.847 -6.469 1.00 95.25 437 TRP A N 1
ATOM 3568 C CA . TRP A 1 437 ? -6.061 -0.707 -5.400 1.00 95.25 437 TRP A CA 1
ATOM 3569 C C . TRP A 1 437 ? -4.920 0.193 -5.837 1.00 95.25 437 TRP A C 1
ATOM 3571 O O . TRP A 1 437 ? -4.478 0.146 -6.987 1.00 95.25 437 TRP A O 1
ATOM 3581 N N . PHE A 1 438 ? -4.417 0.978 -4.893 1.00 96.69 438 PHE A N 1
ATOM 3582 C CA . PHE A 1 438 ? -3.264 1.834 -5.109 1.00 96.69 438 PHE A CA 1
ATOM 3583 C C . PHE A 1 438 ? -2.249 1.639 -3.989 1.00 96.69 438 PHE A C 1
ATOM 3585 O O . PHE A 1 438 ? -2.612 1.575 -2.816 1.00 96.69 438 PHE A O 1
ATOM 3592 N N . LYS A 1 439 ? -0.970 1.569 -4.347 1.00 96.75 439 LYS A N 1
ATOM 3593 C CA . LYS A 1 439 ? 0.151 1.627 -3.417 1.00 96.75 439 LYS A CA 1
ATOM 3594 C C . LYS A 1 439 ? 0.564 3.082 -3.235 1.00 96.75 439 LYS A C 1
ATOM 3596 O O . LYS A 1 439 ? 0.968 3.739 -4.190 1.00 96.75 439 LYS A O 1
ATOM 3601 N N . PHE A 1 440 ? 0.470 3.548 -2.001 1.00 97.44 440 PHE A N 1
ATOM 3602 C CA . PHE A 1 440 ? 0.924 4.837 -1.504 1.00 97.44 440 PHE A CA 1
ATOM 3603 C C . PHE A 1 440 ? 2.299 4.641 -0.867 1.00 97.44 440 PHE A C 1
ATOM 3605 O O . PHE A 1 440 ? 2.412 4.193 0.277 1.00 97.44 440 PHE A O 1
ATOM 3612 N N . ASP A 1 441 ? 3.335 4.940 -1.643 1.00 95.12 441 ASP A N 1
ATOM 3613 C CA . ASP A 1 441 ? 4.742 4.790 -1.288 1.00 95.12 441 ASP A CA 1
ATOM 3614 C C . ASP A 1 441 ? 5.395 6.174 -1.247 1.00 95.12 441 ASP A C 1
ATOM 3616 O O . ASP A 1 441 ? 5.903 6.679 -2.252 1.00 95.12 441 ASP A O 1
ATOM 3620 N N . ASP A 1 442 ? 5.275 6.823 -0.087 1.00 95.31 442 ASP A N 1
ATOM 3621 C CA . ASP A 1 442 ? 5.653 8.218 0.124 1.00 95.31 442 ASP A CA 1
ATOM 3622 C C . ASP A 1 442 ? 5.121 9.133 -0.991 1.00 95.31 442 ASP A C 1
ATOM 3624 O O . ASP A 1 442 ? 3.918 9.384 -1.058 1.00 95.31 442 ASP A O 1
ATOM 3628 N N . GLU A 1 443 ? 5.997 9.645 -1.858 1.00 94.12 443 GLU A N 1
ATOM 3629 C CA . GLU A 1 443 ? 5.680 10.613 -2.913 1.00 94.12 443 GLU A CA 1
ATOM 3630 C C . GLU A 1 443 ? 4.893 10.005 -4.081 1.00 94.12 443 GLU A C 1
ATOM 3632 O O . GLU A 1 443 ? 4.193 10.723 -4.806 1.00 94.12 443 GLU A O 1
ATOM 3637 N N . PHE A 1 444 ? 4.963 8.685 -4.241 1.00 93.06 444 PHE A N 1
ATOM 3638 C CA . PHE A 1 444 ? 4.390 7.981 -5.375 1.00 93.06 444 PHE A CA 1
ATOM 3639 C C . PHE A 1 444 ? 3.104 7.264 -4.985 1.00 93.06 444 PHE A C 1
ATOM 3641 O O . PHE A 1 444 ? 3.056 6.502 -4.021 1.00 93.06 444 PHE A O 1
ATOM 3648 N N . VAL A 1 445 ? 2.056 7.482 -5.779 1.00 95.38 445 VAL A N 1
ATOM 3649 C CA . VAL A 1 445 ? 0.823 6.697 -5.699 1.00 95.38 445 VAL A CA 1
ATOM 3650 C C . VAL A 1 445 ? 0.645 5.969 -7.013 1.00 95.38 445 VAL A C 1
ATOM 3652 O O . VAL A 1 445 ? 0.515 6.609 -8.055 1.00 95.38 445 VAL A O 1
ATOM 3655 N N . ILE A 1 446 ? 0.669 4.641 -6.975 1.00 93.81 446 ILE A N 1
ATOM 3656 C CA . ILE A 1 446 ? 0.635 3.802 -8.174 1.00 93.81 446 ILE A CA 1
ATOM 3657 C C . ILE A 1 446 ? -0.487 2.765 -8.094 1.00 93.81 446 ILE A C 1
ATOM 3659 O O . ILE A 1 446 ? -0.732 2.229 -7.016 1.00 93.81 446 ILE A O 1
ATOM 3663 N N . PRO A 1 447 ? -1.180 2.460 -9.200 1.00 93.44 447 PRO A N 1
ATOM 3664 C CA . PRO A 1 447 ? -2.131 1.355 -9.239 1.00 93.44 447 PRO A CA 1
ATOM 3665 C C . PRO A 1 447 ? -1.412 0.016 -9.043 1.00 93.44 447 PRO A C 1
ATOM 3667 O O . PRO A 1 447 ? -0.306 -0.179 -9.548 1.00 93.44 447 PRO A O 1
ATOM 3670 N N . VAL A 1 448 ? -2.055 -0.907 -8.329 1.00 92.31 448 VAL A N 1
ATOM 3671 C CA . VAL A 1 448 ? -1.519 -2.248 -8.055 1.00 92.31 448 VAL A CA 1
ATOM 3672 C C . VAL A 1 448 ? -2.550 -3.336 -8.312 1.00 92.31 448 VAL A C 1
ATOM 3674 O O . VAL A 1 448 ? -3.762 -3.112 -8.283 1.00 92.31 448 VAL A O 1
ATOM 3677 N N . THR A 1 449 ? -2.055 -4.537 -8.581 1.00 90.38 449 THR A N 1
ATOM 3678 C CA . THR A 1 449 ? -2.876 -5.728 -8.799 1.00 90.38 449 THR A CA 1
ATOM 3679 C C . THR A 1 449 ? -3.331 -6.366 -7.485 1.00 90.38 449 THR A C 1
ATOM 3681 O O . THR A 1 449 ? -2.758 -6.148 -6.422 1.00 90.38 449 THR A O 1
ATOM 3684 N N . GLN A 1 450 ? -4.344 -7.232 -7.562 1.00 90.00 450 GLN A N 1
ATOM 3685 C CA . GLN A 1 450 ? -4.793 -8.044 -6.423 1.00 90.00 450 GLN A CA 1
ATOM 3686 C C . GLN A 1 450 ? -3.664 -8.948 -5.892 1.00 90.00 450 GLN A C 1
ATOM 3688 O O . GLN A 1 450 ? -3.499 -9.086 -4.686 1.00 90.00 450 GLN A O 1
ATOM 3693 N N . THR A 1 451 ? -2.836 -9.517 -6.774 1.00 89.75 451 THR A N 1
ATOM 3694 C CA . THR A 1 451 ? -1.662 -10.310 -6.376 1.00 89.75 451 THR A CA 1
ATOM 3695 C C . THR A 1 451 ? -0.685 -9.486 -5.537 1.00 89.75 451 THR A C 1
ATOM 3697 O O . THR A 1 451 ? -0.229 -9.957 -4.501 1.00 89.75 451 THR A O 1
ATOM 3700 N N . GLU A 1 452 ? -0.429 -8.236 -5.931 1.00 89.75 452 GLU A N 1
ATOM 3701 C CA . GLU A 1 452 ? 0.426 -7.319 -5.169 1.00 89.75 452 GLU A CA 1
ATOM 3702 C C . GLU A 1 452 ? -0.180 -6.895 -3.827 1.00 89.75 452 GLU A C 1
ATOM 3704 O O . GLU A 1 452 ? 0.566 -6.543 -2.921 1.00 89.75 452 GLU A O 1
ATOM 3709 N N . VAL A 1 453 ? -1.509 -6.911 -3.684 1.00 93.75 453 VAL A N 1
ATOM 3710 C CA . VAL A 1 453 ? -2.204 -6.601 -2.422 1.00 93.75 453 VAL A CA 1
ATOM 3711 C C . VAL A 1 453 ? -2.130 -7.788 -1.460 1.00 93.75 453 VAL A C 1
ATOM 3713 O O . VAL A 1 453 ? -1.838 -7.603 -0.279 1.00 93.75 453 VAL A O 1
ATOM 3716 N N . PHE A 1 454 ? -2.380 -8.997 -1.966 1.00 94.31 454 PHE A N 1
ATOM 3717 C CA . PHE A 1 454 ? -2.550 -10.209 -1.166 1.00 94.31 454 PHE A CA 1
ATOM 3718 C C . PHE A 1 454 ? -1.280 -11.070 -1.142 1.00 94.31 454 PHE A C 1
ATOM 3720 O O . PHE A 1 454 ? -0.545 -11.047 -0.156 1.00 94.31 454 PHE A O 1
ATOM 3727 N N . GLU A 1 455 ? -0.987 -11.790 -2.228 1.00 90.81 455 GLU A N 1
ATOM 3728 C CA . GLU A 1 455 ? 0.100 -12.780 -2.280 1.00 90.81 455 GLU A CA 1
ATOM 3729 C C . GLU A 1 455 ? 1.474 -12.195 -1.938 1.00 90.81 455 GLU A C 1
ATOM 3731 O O . GLU A 1 455 ? 2.203 -12.781 -1.136 1.00 90.81 455 GLU A O 1
ATOM 3736 N N . ASP A 1 456 ? 1.809 -11.017 -2.471 1.00 90.19 456 ASP A N 1
ATOM 3737 C CA . ASP A 1 456 ? 3.105 -10.375 -2.215 1.00 90.19 456 ASP A CA 1
ATOM 3738 C C . ASP A 1 456 ? 3.246 -9.851 -0.768 1.00 90.19 456 ASP A C 1
ATOM 3740 O O . ASP A 1 456 ? 4.361 -9.546 -0.346 1.00 90.19 456 ASP A O 1
ATOM 3744 N N . ASN A 1 457 ? 2.158 -9.781 0.016 1.00 94.88 457 ASN A N 1
ATOM 3745 C CA . ASN A 1 457 ? 2.170 -9.275 1.397 1.00 94.88 457 ASN A CA 1
ATOM 3746 C C . ASN A 1 457 ? 1.799 -10.312 2.463 1.00 94.88 457 ASN A C 1
ATOM 3748 O O . ASN A 1 457 ? 1.830 -9.983 3.655 1.00 94.88 457 ASN A O 1
ATOM 3752 N N . PHE A 1 458 ? 1.481 -11.554 2.088 1.00 95.00 458 PHE A N 1
ATOM 3753 C CA . PHE A 1 458 ? 1.238 -12.621 3.062 1.00 95.00 458 PHE A CA 1
ATOM 3754 C C . PHE A 1 458 ? 2.511 -13.023 3.818 1.00 95.00 458 PHE A C 1
ATOM 3756 O O . PHE A 1 458 ? 2.429 -13.459 4.964 1.00 95.00 458 PHE A O 1
ATOM 3763 N N . GLY A 1 459 ? 3.693 -12.817 3.237 1.00 90.31 459 GLY A N 1
ATOM 3764 C CA . GLY A 1 459 ? 4.972 -13.279 3.781 1.00 90.31 459 GLY A CA 1
ATOM 3765 C C . GLY A 1 459 ? 5.444 -14.574 3.116 1.00 90.31 459 GLY A C 1
ATOM 3766 O O . GLY A 1 459 ? 4.967 -14.955 2.049 1.00 90.31 459 GLY A O 1
ATOM 3767 N N . GLN A 1 460 ? 6.415 -15.249 3.724 1.00 84.19 460 GLN A N 1
ATOM 3768 C CA . GLN A 1 460 ? 7.133 -16.371 3.121 1.00 84.19 460 GLN A CA 1
ATOM 3769 C C . GLN A 1 460 ? 6.585 -17.736 3.547 1.00 84.19 460 GLN A C 1
ATOM 3771 O O . GLN A 1 460 ? 6.414 -18.021 4.728 1.00 84.19 460 GLN A O 1
ATOM 3776 N N . THR A 1 461 ? 6.407 -18.634 2.578 1.00 67.56 461 THR A N 1
ATOM 3777 C CA . THR A 1 461 ? 5.966 -20.024 2.800 1.00 67.56 461 THR A CA 1
ATOM 3778 C C . THR A 1 461 ? 7.092 -20.961 3.262 1.00 67.56 461 THR A C 1
ATOM 3780 O O . THR A 1 461 ? 6.832 -22.102 3.633 1.00 67.56 461 THR A O 1
ATOM 3783 N N . THR A 1 462 ? 8.348 -20.509 3.236 1.00 55.75 462 THR A N 1
ATOM 3784 C CA . THR A 1 462 ? 9.519 -21.301 3.645 1.00 55.75 462 THR A CA 1
ATOM 3785 C C . THR A 1 462 ? 10.439 -20.442 4.501 1.00 55.75 462 THR A C 1
ATOM 3787 O O . THR A 1 462 ? 10.762 -19.337 4.067 1.00 55.75 462 THR A O 1
ATOM 3790 N N . PRO A 1 463 ? 10.936 -20.931 5.651 1.00 45.34 463 PRO A N 1
ATOM 3791 C CA . PRO A 1 463 ? 12.031 -20.262 6.330 1.00 45.34 463 PRO A CA 1
ATOM 3792 C C . PRO A 1 463 ? 13.236 -20.295 5.390 1.00 45.34 463 PRO A C 1
ATOM 3794 O O . PRO A 1 463 ? 13.759 -21.368 5.075 1.00 45.34 463 PRO A O 1
ATOM 3797 N N . ALA A 1 464 ? 13.661 -19.131 4.896 1.00 43.31 464 ALA A N 1
ATOM 3798 C CA . ALA A 1 464 ? 14.926 -19.031 4.187 1.00 43.31 464 ALA A CA 1
ATOM 3799 C C . ALA A 1 464 ? 16.011 -19.653 5.090 1.00 43.31 464 ALA A C 1
ATOM 3801 O O . ALA A 1 464 ? 16.110 -19.271 6.263 1.00 43.31 464 ALA A O 1
ATOM 3802 N N . PRO A 1 465 ? 16.798 -20.639 4.619 1.00 37.41 465 PRO A N 1
ATOM 3803 C CA . PRO A 1 465 ? 17.876 -21.178 5.432 1.00 37.41 465 PRO A CA 1
ATOM 3804 C C . PRO A 1 465 ? 18.778 -20.017 5.867 1.00 37.41 465 PRO A C 1
ATOM 3806 O O . PRO A 1 465 ? 19.211 -19.228 5.029 1.00 37.41 465 PRO A O 1
ATOM 3809 N N . ARG A 1 466 ? 19.066 -19.914 7.177 1.00 42.00 466 ARG A N 1
ATOM 3810 C CA . ARG A 1 466 ? 19.900 -18.866 7.820 1.00 42.00 466 ARG A CA 1
ATOM 3811 C C . ARG A 1 466 ? 21.358 -18.815 7.314 1.00 42.00 466 ARG A C 1
ATOM 3813 O O . ARG A 1 466 ? 22.211 -18.215 7.959 1.00 42.00 466 ARG A O 1
ATOM 3820 N N . MET A 1 467 ? 21.678 -19.435 6.178 1.00 36.00 467 MET A N 1
ATOM 3821 C CA . MET A 1 467 ? 23.006 -19.437 5.576 1.00 36.00 467 MET A CA 1
ATOM 3822 C C . MET A 1 467 ? 22.945 -18.931 4.136 1.00 36.00 467 MET A C 1
ATOM 3824 O O . MET A 1 467 ? 22.243 -19.480 3.291 1.00 36.00 467 MET A O 1
ATOM 3828 N N . ALA A 1 468 ? 23.714 -17.870 3.898 1.00 41.16 468 ALA A N 1
ATOM 3829 C CA . ALA A 1 468 ? 23.916 -17.181 2.634 1.00 41.16 468 ALA A CA 1
ATOM 3830 C C . ALA A 1 468 ? 23.923 -18.108 1.403 1.00 41.16 468 ALA A C 1
ATOM 3832 O O . ALA A 1 468 ? 24.826 -18.929 1.234 1.00 41.16 468 ALA A O 1
ATOM 3833 N N . LEU A 1 469 ? 22.968 -17.898 0.493 1.00 34.56 469 LEU A N 1
ATOM 3834 C CA . LEU A 1 469 ? 23.113 -18.283 -0.908 1.00 34.56 469 LEU A CA 1
ATOM 3835 C C . LEU A 1 469 ? 23.686 -17.084 -1.680 1.00 34.56 469 LEU A C 1
ATOM 3837 O O . LEU A 1 469 ? 23.027 -16.045 -1.761 1.00 34.56 469 LEU A O 1
ATOM 3841 N N . PRO A 1 470 ? 24.885 -17.189 -2.275 1.00 37.47 470 PRO A N 1
ATOM 3842 C CA . PRO A 1 470 ? 25.463 -16.115 -3.069 1.00 37.47 470 PRO A CA 1
ATOM 3843 C C . PRO A 1 470 ? 24.897 -16.163 -4.496 1.00 37.47 470 PRO A C 1
ATOM 3845 O O . PRO A 1 470 ? 25.627 -16.495 -5.421 1.00 37.47 470 PRO A O 1
ATOM 3848 N N . ALA A 1 471 ? 23.593 -15.912 -4.683 1.00 39.78 471 ALA A N 1
ATOM 3849 C CA . ALA A 1 471 ? 22.989 -15.753 -6.020 1.00 39.78 471 ALA A CA 1
ATOM 3850 C C . ALA A 1 471 ? 21.538 -15.208 -6.031 1.00 39.78 471 ALA A C 1
ATOM 3852 O O . ALA A 1 471 ? 20.805 -15.498 -6.974 1.00 39.78 471 ALA A O 1
ATOM 3853 N N . MET A 1 472 ? 21.072 -14.458 -5.024 1.00 36.75 472 MET A N 1
ATOM 3854 C CA . MET A 1 472 ? 19.762 -13.786 -5.126 1.00 36.75 472 MET A CA 1
ATOM 3855 C C . MET A 1 472 ? 19.932 -12.350 -5.616 1.00 36.75 472 MET A C 1
ATOM 3857 O O . MET A 1 472 ? 20.852 -11.646 -5.198 1.00 36.75 472 MET A O 1
ATOM 3861 N N . SER A 1 473 ? 19.049 -11.926 -6.522 1.00 41.06 473 SER A N 1
ATOM 3862 C CA . SER A 1 473 ? 18.979 -10.530 -6.947 1.00 41.06 473 SER A CA 1
ATOM 3863 C C . SER A 1 473 ? 18.615 -9.644 -5.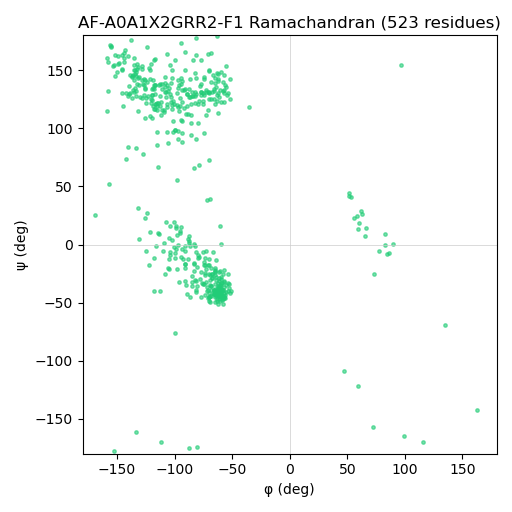738 1.00 41.06 473 SER A C 1
ATOM 3865 O O . SER A 1 473 ? 17.863 -10.095 -4.867 1.00 41.06 473 SER A O 1
ATOM 3867 N N . PRO A 1 474 ? 19.105 -8.392 -5.648 1.00 38.72 474 PRO A N 1
ATOM 3868 C CA . PRO A 1 474 ? 18.776 -7.492 -4.536 1.00 38.72 474 PRO A CA 1
ATOM 3869 C C . PRO A 1 474 ? 17.263 -7.323 -4.329 1.00 38.72 474 PRO A C 1
ATOM 3871 O O . PRO A 1 474 ? 16.801 -7.218 -3.200 1.00 38.72 474 PRO A O 1
ATOM 3874 N N . THR A 1 475 ? 16.491 -7.368 -5.418 1.00 46.19 475 THR A N 1
ATOM 3875 C CA . THR A 1 475 ? 15.025 -7.279 -5.433 1.00 46.19 475 THR A CA 1
ATOM 3876 C C . THR A 1 475 ? 14.318 -8.497 -4.837 1.00 46.19 475 THR A C 1
ATOM 3878 O O . THR A 1 475 ? 13.236 -8.359 -4.274 1.00 46.19 475 THR A O 1
ATOM 3881 N N . ASP A 1 476 ? 14.908 -9.690 -4.935 1.00 43.16 476 ASP A N 1
ATOM 3882 C CA . ASP A 1 476 ? 14.334 -10.907 -4.346 1.00 43.16 476 ASP A CA 1
ATOM 3883 C C . ASP A 1 476 ? 14.666 -11.031 -2.856 1.00 43.16 476 ASP A C 1
ATOM 3885 O O . ASP A 1 476 ? 13.869 -11.557 -2.082 1.00 43.16 476 ASP A O 1
ATOM 3889 N N . ALA A 1 477 ? 15.823 -10.509 -2.443 1.00 44.78 477 ALA A N 1
ATOM 3890 C CA . ALA A 1 477 ? 16.224 -10.470 -1.042 1.00 44.78 477 ALA A CA 1
ATOM 3891 C C . ALA A 1 477 ? 15.363 -9.500 -0.212 1.00 44.78 477 ALA A C 1
ATOM 3893 O O . ALA A 1 477 ? 15.058 -9.809 0.934 1.00 44.78 477 ALA A O 1
ATOM 3894 N N . THR A 1 478 ? 14.927 -8.364 -0.772 1.00 54.56 478 THR A N 1
ATOM 3895 C CA . THR A 1 478 ? 14.053 -7.398 -0.075 1.00 54.56 478 THR A CA 1
ATOM 3896 C C . THR A 1 478 ? 12.599 -7.866 0.034 1.00 54.56 478 THR A C 1
ATOM 3898 O O . THR A 1 478 ? 11.962 -7.638 1.065 1.00 54.56 478 THR A O 1
ATOM 3901 N N . LYS A 1 479 ? 12.076 -8.591 -0.970 1.00 56.81 479 LYS A N 1
ATOM 3902 C CA . LYS A 1 479 ? 10.723 -9.182 -0.920 1.00 56.81 479 LYS A CA 1
ATOM 3903 C C . LYS A 1 479 ? 10.548 -10.158 0.245 1.00 56.81 479 LYS A C 1
ATOM 3905 O O . LYS A 1 479 ? 9.483 -10.198 0.849 1.00 56.81 479 LYS A O 1
ATOM 3910 N N . ASN A 1 480 ? 11.606 -10.869 0.628 1.00 66.12 480 ASN A N 1
ATOM 3911 C CA . ASN A 1 480 ? 11.586 -11.777 1.775 1.00 66.12 480 ASN A CA 1
ATOM 3912 C C . ASN A 1 480 ? 11.233 -11.056 3.098 1.00 66.12 480 ASN A C 1
ATOM 3914 O O . ASN A 1 480 ? 10.594 -11.629 3.978 1.00 66.12 480 ASN A O 1
ATOM 3918 N N . PHE A 1 481 ? 11.564 -9.776 3.233 1.00 80.62 481 PHE A N 1
ATOM 3919 C CA . PHE A 1 481 ? 11.301 -9.005 4.450 1.00 80.62 481 PHE A CA 1
ATOM 3920 C C . PHE A 1 481 ? 10.117 -8.048 4.307 1.00 80.62 481 PHE A C 1
ATOM 3922 O O . PHE A 1 481 ? 9.958 -7.151 5.131 1.00 80.62 481 PHE A O 1
ATOM 3929 N N . THR A 1 482 ? 9.280 -8.237 3.284 1.00 90.75 482 THR A N 1
ATOM 3930 C CA . THR A 1 482 ? 8.097 -7.414 3.014 1.00 90.75 482 THR A CA 1
ATOM 3931 C C . THR A 1 482 ? 6.835 -8.195 3.357 1.00 90.75 482 THR A C 1
ATOM 3933 O O . THR A 1 482 ? 6.618 -9.287 2.842 1.00 90.75 482 THR A O 1
ATOM 3936 N N . ASN A 1 483 ? 6.017 -7.674 4.269 1.00 94.50 483 ASN A N 1
ATOM 3937 C CA . ASN A 1 483 ? 4.730 -8.277 4.619 1.00 94.50 483 ASN A CA 1
ATOM 3938 C C . ASN A 1 483 ? 3.785 -7.271 5.273 1.00 94.50 483 ASN A C 1
ATOM 3940 O O . ASN A 1 483 ? 4.205 -6.234 5.795 1.00 94.50 483 ASN A O 1
ATOM 3944 N N . ALA A 1 484 ? 2.493 -7.601 5.245 1.00 96.94 484 ALA A N 1
ATOM 3945 C CA . ALA A 1 484 ? 1.469 -6.842 5.941 1.00 96.94 484 ALA A CA 1
ATOM 3946 C C . ALA A 1 484 ? 1.775 -6.777 7.442 1.00 96.94 484 ALA A C 1
ATOM 3948 O O . ALA A 1 484 ? 2.060 -7.797 8.076 1.00 96.94 484 ALA A O 1
ATOM 3949 N N . TYR A 1 485 ? 1.685 -5.571 7.991 1.00 95.25 485 TYR A N 1
ATOM 3950 C CA . TYR A 1 485 ? 1.948 -5.261 9.390 1.00 95.25 485 TYR A CA 1
ATOM 3951 C C . TYR A 1 485 ? 0.680 -4.836 10.135 1.00 95.25 485 TYR A C 1
ATOM 3953 O O . TYR A 1 485 ? 0.436 -5.255 11.266 1.00 95.25 485 TYR A O 1
ATOM 3961 N N . MET A 1 486 ? -0.166 -4.043 9.481 1.00 97.62 486 MET A N 1
ATOM 3962 C CA . MET A 1 486 ? -1.452 -3.611 10.018 1.00 97.62 486 MET A CA 1
ATOM 3963 C C . MET A 1 486 ? -2.502 -3.649 8.908 1.00 97.62 486 MET A C 1
ATOM 3965 O O . MET A 1 486 ? -2.241 -3.247 7.775 1.00 97.62 486 MET A O 1
ATOM 3969 N N . LEU A 1 487 ? -3.688 -4.157 9.228 1.00 98.62 487 LEU A N 1
ATOM 3970 C CA . LEU A 1 487 ? -4.820 -4.254 8.312 1.00 98.62 487 LEU A CA 1
ATOM 3971 C C . LEU A 1 487 ? -5.935 -3.330 8.794 1.00 98.62 487 LEU A C 1
ATOM 3973 O O . LEU A 1 487 ? -6.255 -3.301 9.983 1.00 98.62 487 LEU A O 1
ATOM 3977 N N . VAL A 1 488 ? -6.552 -2.615 7.859 1.00 98.50 488 VAL A N 1
ATOM 3978 C CA . VAL A 1 488 ? -7.709 -1.756 8.118 1.00 98.50 488 VAL A CA 1
ATOM 3979 C C . VAL A 1 488 ? -8.902 -2.312 7.366 1.00 98.50 488 VAL A C 1
ATOM 3981 O O . VAL A 1 488 ? -8.884 -2.450 6.141 1.00 98.50 488 VAL A O 1
ATOM 3984 N N . TYR A 1 489 ? -9.945 -2.627 8.120 1.00 98.50 489 TYR A N 1
ATOM 3985 C CA . TYR A 1 489 ? -11.188 -3.207 7.641 1.00 98.50 489 TYR A CA 1
ATOM 3986 C C . TYR A 1 489 ? -12.348 -2.252 7.924 1.00 98.50 489 TYR A C 1
ATOM 3988 O O . TYR A 1 489 ? -12.448 -1.699 9.016 1.00 98.50 489 TYR A O 1
ATOM 3996 N N . LEU A 1 490 ? -13.257 -2.079 6.966 1.00 98.06 490 LEU A N 1
ATOM 3997 C CA . LEU A 1 490 ? -14.468 -1.271 7.135 1.00 98.06 490 LEU A CA 1
ATOM 3998 C C . LEU A 1 490 ? -15.704 -2.161 7.205 1.00 98.06 490 LEU A C 1
ATOM 4000 O O . LEU A 1 490 ? -15.855 -3.081 6.400 1.00 98.06 490 LEU A O 1
ATOM 4004 N N . GLN A 1 491 ? -16.605 -1.881 8.144 1.00 97.31 491 GLN A N 1
ATOM 4005 C CA . GLN A 1 491 ? -17.840 -2.644 8.290 1.00 97.31 491 GLN A CA 1
ATOM 4006 C C . GLN A 1 491 ? -18.705 -2.486 7.035 1.00 97.31 491 GLN A C 1
ATOM 4008 O O . GLN A 1 491 ? -19.059 -1.376 6.628 1.00 97.31 491 GLN A O 1
ATOM 4013 N N . LYS A 1 492 ? -19.060 -3.614 6.414 1.00 95.38 492 LYS A N 1
ATOM 4014 C CA . LYS A 1 492 ? -19.672 -3.664 5.082 1.00 95.38 492 LYS A CA 1
ATOM 4015 C C . LYS A 1 492 ? -21.012 -2.928 5.023 1.00 95.38 492 LYS A C 1
ATOM 4017 O O . LYS A 1 492 ? -21.279 -2.227 4.051 1.00 95.38 492 LYS A O 1
ATOM 4022 N N . SER A 1 493 ? -21.821 -3.040 6.077 1.00 95.75 493 SER A N 1
ATOM 4023 C CA . SER A 1 493 ? -23.111 -2.349 6.215 1.00 95.75 493 SER A CA 1
ATOM 4024 C C . SER A 1 493 ? -22.988 -0.823 6.297 1.00 95.75 493 SER A C 1
ATOM 4026 O O . SER A 1 493 ? -23.955 -0.122 6.009 1.00 95.75 493 SER A O 1
ATOM 4028 N N . LEU A 1 494 ? -21.810 -0.298 6.656 1.00 96.25 494 LEU A N 1
ATOM 4029 C CA . LEU A 1 494 ? -21.560 1.130 6.857 1.00 96.25 494 LEU A CA 1
ATOM 4030 C C . LEU A 1 494 ? -20.681 1.758 5.768 1.00 96.25 494 LEU A C 1
ATOM 4032 O O . LEU A 1 494 ? -20.436 2.964 5.831 1.00 96.25 494 LEU A O 1
ATOM 4036 N N . LEU A 1 495 ? -20.248 0.999 4.753 1.00 94.75 495 LEU A N 1
ATOM 4037 C CA . LEU A 1 495 ? -19.350 1.481 3.691 1.00 94.75 495 LEU A CA 1
ATOM 4038 C C . LEU A 1 495 ? -19.834 2.774 3.028 1.00 94.75 495 LEU A C 1
ATOM 4040 O O . LEU A 1 495 ? -19.037 3.682 2.803 1.00 94.75 495 LEU A O 1
ATOM 4044 N N . ASP A 1 496 ? -21.136 2.890 2.764 1.00 93.88 496 ASP A N 1
ATOM 4045 C CA . ASP A 1 496 ? -21.727 4.080 2.140 1.00 93.88 496 ASP A CA 1
ATOM 4046 C C . ASP A 1 496 ? -21.557 5.342 2.987 1.00 93.88 496 ASP A C 1
ATOM 4048 O O . ASP A 1 496 ? -21.354 6.428 2.445 1.00 93.88 496 ASP A O 1
ATOM 4052 N N . SER A 1 497 ? -21.621 5.192 4.310 1.00 95.06 497 SER A N 1
ATOM 4053 C CA . SER A 1 497 ? -21.428 6.288 5.258 1.00 95.06 497 SER A CA 1
ATOM 4054 C C . SER A 1 497 ? -19.946 6.581 5.504 1.00 95.06 497 SER A C 1
ATOM 4056 O O . SER A 1 497 ? -19.551 7.742 5.566 1.00 95.06 497 SER A O 1
ATOM 4058 N N . LEU A 1 498 ? -19.111 5.539 5.580 1.00 96.25 498 LEU A N 1
ATOM 4059 C CA . LEU A 1 498 ? -17.679 5.646 5.867 1.00 96.25 498 LEU A CA 1
ATOM 4060 C C . LEU A 1 498 ? -16.894 6.237 4.691 1.00 96.25 498 LEU A C 1
ATOM 4062 O O . LEU A 1 498 ? -15.957 7.005 4.903 1.00 96.25 498 LEU A O 1
ATOM 4066 N N . LEU A 1 499 ? -17.295 5.904 3.462 1.00 95.06 499 LEU A N 1
ATOM 4067 C CA . LEU A 1 499 ? -16.660 6.337 2.215 1.00 95.06 499 LEU A CA 1
ATOM 4068 C C . LEU A 1 499 ? -17.500 7.373 1.455 1.00 95.06 499 LEU A C 1
ATOM 4070 O O . LEU A 1 499 ? -17.290 7.579 0.259 1.00 95.06 499 LEU A O 1
ATOM 4074 N N . HIS A 1 500 ? -18.438 8.048 2.126 1.00 91.56 500 HIS A N 1
ATOM 4075 C CA . HIS A 1 500 ? -19.240 9.105 1.508 1.00 91.56 500 HIS A CA 1
ATOM 4076 C C . HIS A 1 500 ? -18.335 10.166 0.852 1.00 91.56 500 HIS A C 1
ATOM 4078 O O . HIS A 1 500 ? -17.389 10.606 1.504 1.00 91.56 500 HIS A O 1
ATOM 4084 N N . PRO A 1 501 ? -18.558 10.571 -0.414 1.00 91.31 501 PRO A N 1
ATOM 4085 C CA . PRO A 1 501 ? -17.695 11.544 -1.077 1.00 91.31 501 PRO A CA 1
ATOM 4086 C C . PRO A 1 501 ? -17.608 12.854 -0.291 1.00 91.31 501 PRO A C 1
ATOM 4088 O O . PRO A 1 501 ? -18.631 13.421 0.082 1.00 91.31 501 PRO A O 1
ATOM 4091 N N . VAL A 1 502 ? -16.389 13.342 -0.067 1.00 90.69 502 VAL A N 1
ATOM 4092 C CA . VAL A 1 502 ? -16.172 14.678 0.497 1.00 90.69 502 VAL A CA 1
ATOM 4093 C C . VAL A 1 502 ? -16.292 15.690 -0.629 1.00 90.69 502 VAL A C 1
ATOM 4095 O O . VAL A 1 502 ? -15.702 15.521 -1.696 1.00 90.69 502 VAL A O 1
ATOM 4098 N N . THR A 1 503 ? -17.101 16.716 -0.408 1.00 91.06 503 THR A N 1
ATOM 4099 C CA . THR A 1 503 ? -17.326 17.785 -1.375 1.00 91.06 503 THR A CA 1
ATOM 4100 C C . THR A 1 503 ? -16.630 19.057 -0.932 1.00 91.06 503 THR A C 1
ATOM 4102 O O . THR A 1 503 ? -16.317 19.249 0.244 1.00 91.06 503 THR A O 1
ATOM 4105 N N . ASP A 1 504 ? -16.481 19.999 -1.864 1.00 86.38 504 ASP A N 1
ATOM 4106 C CA . ASP A 1 504 ? -16.002 21.330 -1.518 1.00 86.38 504 ASP A CA 1
ATOM 4107 C C . ASP A 1 504 ? -16.821 21.945 -0.384 1.00 86.38 504 ASP A C 1
ATOM 4109 O O . ASP A 1 504 ? -16.245 22.651 0.421 1.00 86.38 504 ASP A O 1
ATOM 4113 N N . ALA A 1 505 ? -18.129 21.697 -0.257 1.00 88.75 505 ALA A N 1
ATOM 4114 C CA . ALA A 1 505 ? -18.950 22.280 0.808 1.00 88.75 505 ALA A CA 1
ATOM 4115 C C . ALA A 1 505 ? -18.533 21.831 2.222 1.00 88.75 505 ALA A C 1
ATOM 4117 O O . ALA A 1 505 ? -18.687 22.604 3.167 1.00 88.75 505 ALA A O 1
ATOM 4118 N N . ASP A 1 506 ? -17.948 20.641 2.344 1.00 89.94 506 ASP A N 1
ATOM 4119 C CA . ASP A 1 506 ? -17.526 20.052 3.615 1.00 89.94 506 ASP A CA 1
ATOM 4120 C C . ASP A 1 506 ? -16.179 20.605 4.101 1.00 89.94 506 ASP A C 1
ATOM 4122 O O . ASP A 1 506 ? -15.852 20.530 5.287 1.00 89.94 506 ASP A O 1
ATOM 4126 N N . ILE A 1 507 ? -15.391 21.193 3.193 1.00 89.19 507 ILE A N 1
ATOM 4127 C CA . ILE A 1 507 ? -14.065 21.729 3.500 1.00 89.19 507 ILE A CA 1
ATOM 4128 C C . ILE A 1 507 ? -14.195 23.062 4.255 1.00 89.19 507 ILE A C 1
ATOM 4130 O O . ILE A 1 507 ? -14.742 24.032 3.706 1.00 89.19 507 ILE A O 1
ATOM 4134 N N . PRO A 1 508 ? -13.607 23.192 5.458 1.00 87.50 508 PRO A N 1
ATOM 4135 C CA . PRO A 1 508 ? -13.653 24.417 6.235 1.00 87.50 508 PRO A CA 1
ATOM 4136 C C . PRO A 1 508 ? -13.123 25.631 5.475 1.00 87.50 508 PRO A C 1
ATOM 4138 O O . PRO A 1 508 ? -12.089 25.600 4.802 1.00 87.50 508 PRO A O 1
ATOM 4141 N N . VAL A 1 509 ? -13.835 26.743 5.621 1.00 86.12 509 VAL A N 1
ATOM 4142 C CA . VAL A 1 509 ? -13.594 27.985 4.880 1.00 86.12 509 VAL A CA 1
ATOM 4143 C C . VAL A 1 509 ? -12.168 28.515 5.101 1.00 86.12 509 VAL A C 1
ATOM 4145 O O . VAL A 1 509 ? -11.520 28.946 4.146 1.00 86.12 509 VAL A O 1
ATOM 4148 N N . HIS A 1 510 ? -11.632 28.429 6.326 1.00 85.38 510 HIS A N 1
ATOM 4149 C CA . HIS A 1 510 ? -10.289 28.928 6.660 1.00 85.38 510 HIS A CA 1
ATOM 4150 C C . HIS A 1 510 ? -9.161 28.238 5.884 1.00 85.38 510 HIS A C 1
ATOM 4152 O O . HIS A 1 510 ? -8.145 28.874 5.604 1.00 85.38 510 HIS A O 1
ATOM 4158 N N . LEU A 1 511 ? -9.344 26.976 5.481 1.00 83.81 511 LEU A N 1
ATOM 4159 C CA . LEU A 1 511 ? -8.351 26.234 4.698 1.00 83.81 511 LEU A CA 1
ATOM 4160 C C . LEU A 1 511 ? -8.287 26.727 3.246 1.00 83.81 511 LEU A C 1
ATOM 4162 O O . LEU A 1 511 ? -7.206 26.783 2.663 1.00 83.81 511 LEU A O 1
ATOM 4166 N N . ARG A 1 512 ? -9.417 27.178 2.685 1.00 78.19 512 ARG A N 1
ATOM 4167 C CA . ARG A 1 512 ? -9.494 27.652 1.291 1.00 78.19 512 ARG A CA 1
ATOM 4168 C C . ARG A 1 512 ? -8.866 29.031 1.092 1.00 78.19 512 ARG A C 1
ATOM 4170 O O . ARG A 1 512 ? -8.300 29.315 0.037 1.00 78.19 512 ARG A O 1
ATOM 4177 N N . PHE A 1 513 ? -8.962 29.907 2.094 1.00 61.88 513 PHE A N 1
ATOM 4178 C CA . PHE A 1 513 ? -8.429 31.272 2.010 1.00 61.88 513 PHE A CA 1
ATOM 4179 C C . PHE A 1 513 ? -6.940 31.375 2.375 1.00 61.88 513 PHE A C 1
ATOM 4181 O O . PHE A 1 513 ? -6.248 32.229 1.819 1.00 61.88 513 PHE A O 1
ATOM 4188 N N . GLY A 1 514 ? -6.413 30.479 3.219 1.00 53.88 514 GLY A N 1
ATOM 4189 C CA . GLY A 1 514 ? -5.011 30.510 3.661 1.00 53.88 514 GLY A CA 1
ATOM 4190 C C . GLY A 1 514 ? -3.964 30.366 2.543 1.00 53.88 514 GLY A C 1
ATOM 4191 O O . GLY A 1 514 ? -2.843 30.849 2.687 1.00 53.88 514 GLY A O 1
ATOM 4192 N N . GLN A 1 515 ? -4.312 29.762 1.401 1.00 45.53 515 GLN A N 1
ATOM 4193 C CA . GLN A 1 515 ? -3.391 29.579 0.268 1.00 45.53 515 GLN A CA 1
ATOM 4194 C C . GLN A 1 515 ? -3.195 30.848 -0.583 1.00 45.53 515 GLN A C 1
ATOM 4196 O O . GLN A 1 515 ? -2.115 31.051 -1.143 1.00 45.53 515 GLN A O 1
ATOM 4201 N N . LYS A 1 516 ? -4.200 31.737 -0.667 1.00 41.81 516 LYS A N 1
ATOM 4202 C CA . LYS A 1 516 ? -4.108 32.959 -1.494 1.00 41.81 516 LYS A CA 1
ATOM 4203 C C . LYS A 1 516 ? -3.128 33.995 -0.934 1.00 41.81 516 LYS A C 1
ATOM 4205 O O . LYS A 1 516 ? -2.566 34.759 -1.717 1.00 41.81 516 LYS A O 1
ATOM 4210 N N . ASP A 1 517 ? -2.879 33.988 0.374 1.00 39.75 517 ASP A N 1
ATOM 4211 C CA . ASP A 1 517 ? -1.937 34.913 1.019 1.00 39.75 517 ASP A CA 1
ATOM 4212 C C . ASP A 1 517 ? -0.499 34.376 1.101 1.00 39.75 517 ASP A C 1
ATOM 4214 O O . ASP A 1 517 ? 0.444 35.164 1.179 1.00 39.75 517 ASP A O 1
ATOM 4218 N N . LEU A 1 518 ? -0.294 33.057 0.992 1.00 40.59 518 LEU A N 1
ATOM 4219 C CA . LEU A 1 518 ? 1.047 32.464 0.902 1.00 40.59 518 LEU A CA 1
ATOM 4220 C C . LEU A 1 518 ? 1.701 32.744 -0.462 1.00 40.59 518 LEU A C 1
ATOM 4222 O O . LEU A 1 518 ? 2.863 33.139 -0.508 1.00 40.59 518 LEU A O 1
ATOM 4226 N N . ASN A 1 519 ? 0.939 32.676 -1.560 1.00 34.88 519 ASN A N 1
ATOM 4227 C CA . ASN A 1 519 ? 1.453 32.981 -2.905 1.00 34.88 519 ASN A CA 1
ATOM 4228 C C . ASN A 1 519 ? 1.678 34.483 -3.174 1.00 34.88 519 ASN A C 1
ATOM 4230 O O . ASN A 1 519 ? 2.328 34.838 -4.156 1.00 34.88 519 ASN A O 1
ATOM 4234 N N . LYS A 1 520 ? 1.184 35.383 -2.313 1.00 34.62 520 LYS A N 1
ATOM 4235 C CA . LYS A 1 520 ? 1.410 36.836 -2.442 1.00 34.62 520 LYS A CA 1
ATOM 4236 C C . LYS A 1 520 ? 2.681 37.338 -1.757 1.00 34.62 520 LYS A C 1
ATOM 4238 O O . LYS A 1 520 ? 3.092 38.464 -2.022 1.00 34.62 520 LYS A O 1
ATOM 4243 N N . LYS A 1 521 ? 3.339 36.530 -0.918 1.00 31.42 521 LYS A N 1
ATOM 4244 C CA . LYS A 1 521 ? 4.566 36.945 -0.215 1.00 31.42 521 LYS A CA 1
ATOM 4245 C C . LYS A 1 521 ? 5.859 36.829 -1.039 1.00 31.42 521 LYS A C 1
ATOM 4247 O O . LYS A 1 521 ? 6.898 37.255 -0.552 1.00 31.42 521 LYS A O 1
ATOM 4252 N N . CYS A 1 522 ? 5.810 36.348 -2.284 1.00 32.56 522 CYS A N 1
ATOM 4253 C CA . CYS A 1 522 ? 6.992 36.231 -3.157 1.00 32.56 522 CYS A CA 1
ATOM 4254 C C . CYS A 1 522 ? 7.229 37.404 -4.134 1.00 32.56 522 CYS A C 1
ATOM 4256 O O . CYS A 1 522 ? 8.111 37.291 -4.975 1.00 32.56 522 CYS A O 1
ATOM 4258 N N . TRP A 1 523 ? 6.512 38.531 -4.031 1.00 30.09 523 TRP A N 1
ATOM 4259 C CA . TRP A 1 523 ? 6.714 39.691 -4.929 1.00 30.09 523 TRP A CA 1
ATOM 4260 C C . TRP A 1 523 ? 6.833 41.045 -4.217 1.00 30.09 523 TRP A C 1
ATOM 4262 O O . TRP A 1 523 ? 6.441 42.069 -4.769 1.00 30.09 523 TRP A O 1
ATOM 4272 N N . ILE A 1 524 ? 7.372 41.071 -2.996 1.00 34.16 524 ILE A N 1
ATOM 4273 C CA . ILE A 1 524 ? 7.857 42.316 -2.382 1.00 34.16 524 ILE A CA 1
ATOM 4274 C C . ILE A 1 524 ? 9.158 42.020 -1.626 1.00 34.16 524 ILE A C 1
ATOM 4276 O O . ILE A 1 524 ? 9.147 41.776 -0.421 1.00 34.16 524 ILE A O 1
ATOM 4280 N N . MET A 1 525 ? 10.269 42.022 -2.359 1.00 30.20 525 MET A N 1
ATOM 4281 C CA . MET A 1 525 ? 11.532 42.636 -1.939 1.00 30.20 525 MET A CA 1
ATOM 4282 C C . MET A 1 525 ? 12.302 43.072 -3.177 1.00 30.20 525 MET A C 1
ATOM 4284 O O . MET A 1 525 ? 12.437 42.233 -4.095 1.00 30.20 525 MET A O 1
#